Protein AF-0000000084641138 (afdb_homodimer)

Structure (mmCIF, N/CA/C/O backbone):
data_AF-0000000084641138-model_v1
#
loop_
_entity.id
_entity.type
_entity.pdbx_description
1 polymer 'Superoxide dismutase'
#
loop_
_atom_site.group_PDB
_atom_site.id
_atom_site.type_symbol
_atom_site.label_atom_id
_atom_site.label_alt_id
_atom_site.label_comp_id
_atom_site.label_asym_id
_atom_site.label_entity_id
_atom_site.label_seq_id
_atom_site.pdbx_PDB_ins_code
_atom_site.Cartn_x
_atom_site.Cartn_y
_atom_site.Cartn_z
_atom_site.occupancy
_atom_site.B_iso_or_equiv
_atom_site.auth_seq_id
_atom_site.auth_comp_id
_atom_site.auth_asym_id
_atom_site.auth_atom_id
_atom_site.pdbx_PDB_model_num
ATOM 1 N N . MET A 1 1 ? -62.531 -14.57 45.688 1 28.31 1 MET A N 1
ATOM 2 C CA . MET A 1 1 ? -62.406 -13.797 44.469 1 28.31 1 MET A CA 1
ATOM 3 C C . MET A 1 1 ? -61 -13.289 44.281 1 28.31 1 MET A C 1
ATOM 5 O O . MET A 1 1 ? -60.531 -12.414 45.031 1 28.31 1 MET A O 1
ATOM 9 N N . TRP A 1 2 ? -59.969 -14.25 43.969 1 34.16 2 TRP A N 1
ATOM 10 C CA . TRP A 1 2 ? -58.531 -14.156 43.844 1 34.16 2 TRP A CA 1
ATOM 11 C C . TRP A 1 2 ? -58.125 -13.211 42.719 1 34.16 2 TRP A C 1
ATOM 13 O O . TRP A 1 2 ? -58.438 -13.453 41.562 1 34.16 2 TRP A O 1
ATOM 23 N N . THR A 1 3 ? -58.188 -11.898 42.906 1 37.53 3 THR A N 1
ATOM 24 C CA . THR A 1 3 ? -57.844 -10.859 41.938 1 37.53 3 THR A CA 1
ATOM 25 C C . THR A 1 3 ? -56.375 -10.953 41.562 1 37.53 3 THR A C 1
ATOM 27 O O . THR A 1 3 ? -55.5 -10.711 42.375 1 37.53 3 THR A O 1
ATOM 30 N N . GLY A 1 4 ? -55.969 -12.016 40.781 1 39.19 4 GLY A N 1
ATOM 31 C CA . GLY A 1 4 ? -54.625 -12.18 40.25 1 39.19 4 GLY A CA 1
ATOM 32 C C . GLY A 1 4 ? -54.188 -10.992 39.406 1 39.19 4 GLY A C 1
ATOM 33 O O . GLY A 1 4 ? -54.906 -10.508 38.562 1 39.19 4 GLY A O 1
ATOM 34 N N . SER A 1 5 ? -53.5 -10.039 40.094 1 42.25 5 SER A N 1
ATOM 35 C CA . SER A 1 5 ? -52.875 -8.891 39.406 1 42.25 5 SER A CA 1
ATOM 36 C C . SER A 1 5 ? -52.031 -9.336 38.25 1 42.25 5 SER A C 1
ATOM 38 O O . SER A 1 5 ? -51.25 -10.289 38.344 1 42.25 5 SER A O 1
ATOM 40 N N . PRO A 1 6 ? -52.438 -9.008 37 1 41.41 6 PRO A N 1
ATOM 41 C CA . PRO A 1 6 ? -51.688 -9.359 35.781 1 41.41 6 PRO A CA 1
ATOM 42 C C . PRO A 1 6 ? -50.25 -8.828 35.812 1 41.41 6 PRO A C 1
ATOM 44 O O . PRO A 1 6 ? -49.969 -7.773 36.406 1 41.41 6 PRO A O 1
ATOM 47 N N . ALA A 1 7 ? -49.188 -9.711 35.969 1 39.03 7 ALA A N 1
ATOM 48 C CA . ALA A 1 7 ? -47.75 -9.453 35.812 1 39.03 7 ALA A CA 1
ATOM 49 C C . ALA A 1 7 ? -47.469 -8.742 34.5 1 39.03 7 ALA A C 1
ATOM 51 O O . ALA A 1 7 ? -47.906 -9.195 33.438 1 39.03 7 ALA A O 1
ATOM 52 N N . SER A 1 8 ? -47.438 -7.398 34.562 1 33.09 8 SER A N 1
ATOM 53 C CA . SER A 1 8 ? -47 -6.637 33.375 1 33.09 8 SER A CA 1
ATOM 54 C C . SER A 1 8 ? -45.656 -7.129 32.875 1 33.09 8 SER A C 1
ATOM 56 O O . SER A 1 8 ? -44.688 -7.211 33.625 1 33.09 8 SER A O 1
ATOM 58 N N . ALA A 1 9 ? -45.594 -8.109 31.938 1 38.97 9 ALA A N 1
ATOM 59 C CA . ALA A 1 9 ? -44.406 -8.484 31.188 1 38.97 9 ALA A CA 1
ATOM 60 C C . ALA A 1 9 ? -43.688 -7.254 30.625 1 38.97 9 ALA A C 1
ATOM 62 O O . ALA A 1 9 ? -44.219 -6.535 29.797 1 38.97 9 ALA A O 1
ATOM 63 N N . GLY A 1 10 ? -42.969 -6.445 31.5 1 36.03 10 GLY A N 1
ATOM 64 C CA . GLY A 1 10 ? -42.094 -5.414 30.969 1 36.03 10 GLY A CA 1
ATOM 65 C C . GLY A 1 10 ? -41.188 -5.918 29.875 1 36.03 10 GLY A C 1
ATOM 66 O O . GLY A 1 10 ? -40.438 -6.875 30.078 1 36.03 10 GLY A O 1
ATOM 67 N N . THR A 1 11 ? -41.625 -5.879 28.578 1 39.09 11 THR A N 1
ATOM 68 C CA . THR A 1 11 ? -40.75 -6.102 27.438 1 39.09 11 THR A CA 1
ATOM 69 C C . THR A 1 11 ? -39.531 -5.219 27.516 1 39.09 11 THR A C 1
ATOM 71 O O . THR A 1 11 ? -39.625 -3.99 27.5 1 39.09 11 THR A O 1
ATOM 74 N N . ASN A 1 12 ? -38.531 -5.594 28.312 1 40.44 12 ASN A N 1
ATOM 75 C CA . ASN A 1 12 ? -37.219 -4.996 28.156 1 40.44 12 ASN A CA 1
ATOM 76 C C . ASN A 1 12 ? -36.75 -5.047 26.719 1 40.44 12 ASN A C 1
ATOM 78 O O . ASN A 1 12 ? -36.375 -6.113 26.203 1 40.44 12 ASN A O 1
ATOM 82 N N . GLU A 1 13 ? -37.344 -4.238 25.844 1 39.03 13 GLU A N 1
ATOM 83 C CA . GLU A 1 13 ? -36.656 -4.031 24.578 1 39.03 13 GLU A CA 1
ATOM 84 C C . GLU A 1 13 ? -35.188 -3.674 24.797 1 39.03 13 GLU A C 1
ATOM 86 O O . GLU A 1 13 ? -34.875 -2.664 25.422 1 39.03 13 GLU A O 1
ATOM 91 N N . HIS A 1 14 ? -34.344 -4.652 25.016 1 41.88 14 HIS A N 1
ATOM 92 C CA . HIS A 1 14 ? -32.906 -4.426 24.875 1 41.88 14 HIS A CA 1
ATOM 93 C C . HIS A 1 14 ? -32.594 -3.615 23.609 1 41.88 14 HIS A C 1
ATOM 95 O O . HIS A 1 14 ? -32.812 -4.09 22.5 1 41.88 14 HIS A O 1
ATOM 101 N N . ARG A 1 15 ? -32.781 -2.266 23.734 1 37.16 15 ARG A N 1
ATOM 102 C CA . ARG A 1 15 ? -32.125 -1.474 22.703 1 37.16 15 ARG A CA 1
ATOM 103 C C . ARG A 1 15 ? -30.719 -1.999 22.406 1 37.16 15 ARG A C 1
ATOM 105 O O . ARG A 1 15 ? -29.859 -2.037 23.297 1 37.16 15 ARG A O 1
ATOM 112 N N . GLU A 1 16 ? -30.609 -3.025 21.719 1 37.81 16 GLU A N 1
ATOM 113 C CA . GLU A 1 16 ? -29.281 -3.234 21.141 1 37.81 16 GLU A CA 1
ATOM 114 C C . GLU A 1 16 ? -28.656 -1.914 20.703 1 37.81 16 GLU A C 1
ATOM 116 O O . GLU A 1 16 ? -29.219 -1.2 19.859 1 37.81 16 GLU A O 1
ATOM 121 N N . GLY A 1 17 ? -28.188 -1.131 21.656 1 34.34 17 GLY A N 1
ATOM 122 C CA . GLY A 1 17 ? -27.359 0.006 21.297 1 34.34 17 GLY A CA 1
ATOM 123 C C . GLY A 1 17 ? -26.469 -0.261 20.094 1 34.34 17 GLY A C 1
ATOM 124 O O . GLY A 1 17 ? -25.531 -1.053 20.188 1 34.34 17 GLY A O 1
ATOM 125 N N . ALA A 1 18 ? -26.938 -0.306 18.891 1 40.09 18 ALA A N 1
ATOM 126 C CA . ALA A 1 18 ? -26.078 -0.172 17.719 1 40.09 18 ALA A CA 1
ATOM 127 C C . ALA A 1 18 ? -24.938 0.794 17.984 1 40.09 18 ALA A C 1
ATOM 129 O O . ALA A 1 18 ? -25.156 1.972 18.281 1 40.09 18 ALA A O 1
ATOM 130 N N . SER A 1 19 ? -23.828 0.426 18.578 1 46.59 19 SER A N 1
ATOM 131 C CA . SER A 1 19 ? -22.625 1.251 18.734 1 46.59 19 SER A CA 1
ATOM 132 C C . SER A 1 19 ? -22.484 2.242 17.578 1 46.59 19 SER A C 1
ATOM 134 O O . SER A 1 19 ? -22.391 1.843 16.422 1 46.59 19 SER A O 1
ATOM 136 N N . GLU A 1 20 ? -23.062 3.367 17.531 1 53.09 20 GLU A N 1
ATOM 137 C CA . GLU A 1 20 ? -22.953 4.477 16.578 1 53.09 20 GLU A CA 1
ATOM 138 C C . GLU A 1 20 ? -21.516 4.699 16.156 1 53.09 20 GLU A C 1
ATOM 140 O O . GLU A 1 20 ? -20.625 4.848 17 1 53.09 20 GLU A O 1
ATOM 145 N N . SER A 1 21 ? -21.094 4.055 15.031 1 66.06 21 SER A N 1
ATOM 146 C CA . SER A 1 21 ? -19.781 4.371 14.477 1 66.06 21 SER A CA 1
ATOM 147 C C . SER A 1 21 ? -19.609 5.875 14.273 1 66.06 21 SER A C 1
ATOM 149 O O . SER A 1 21 ? -20.5 6.543 13.758 1 66.06 21 SER A O 1
ATOM 151 N N . GLU A 1 22 ? -18.734 6.465 15.156 1 84 22 GLU A N 1
ATOM 152 C CA . GLU A 1 22 ? -18.344 7.852 14.922 1 84 22 GLU A CA 1
ATOM 153 C C . GLU A 1 22 ? -17.438 7.973 13.695 1 84 22 GLU A C 1
ATOM 155 O O . GLU A 1 22 ? -16.625 7.086 13.438 1 84 22 GLU A O 1
ATOM 160 N N . GLY A 1 23 ? -17.812 8.906 12.812 1 94.69 23 GLY A N 1
ATOM 161 C CA . GLY A 1 23 ? -17.031 9.008 11.586 1 94.69 23 GLY A CA 1
ATOM 162 C C . GLY A 1 23 ? -16.625 10.43 11.25 1 94.69 23 GLY A C 1
ATOM 163 O O . GLY A 1 23 ? -17.141 11.383 11.828 1 94.69 23 GLY A O 1
ATOM 164 N N . LEU A 1 24 ? -15.461 10.555 10.594 1 97.75 24 LEU A N 1
ATOM 165 C CA . LEU A 1 24 ? -14.953 11.781 9.992 1 97.75 24 LEU A CA 1
ATOM 166 C C . LEU A 1 24 ? -14.898 11.664 8.469 1 97.75 24 LEU A C 1
ATOM 168 O O . LEU A 1 24 ? -14.844 10.555 7.934 1 97.75 24 LEU A O 1
ATOM 172 N N . ALA A 1 25 ? -15 12.781 7.812 1 97.88 25 ALA A N 1
ATOM 173 C CA . ALA A 1 25 ? -14.867 12.805 6.355 1 97.88 25 ALA A CA 1
ATOM 174 C C . ALA A 1 25 ? -14.195 14.094 5.887 1 97.88 25 ALA A C 1
ATOM 176 O O . ALA A 1 25 ? -14.25 15.117 6.57 1 97.88 25 ALA A O 1
ATOM 177 N N . THR A 1 26 ? -13.523 13.992 4.754 1 98.25 26 THR A N 1
ATOM 178 C CA . THR A 1 26 ? -12.938 15.18 4.141 1 98.25 26 THR A CA 1
ATOM 179 C C . THR A 1 26 ? -12.812 15 2.629 1 98.25 26 THR A C 1
ATOM 181 O O . THR A 1 26 ? -12.898 13.875 2.123 1 98.25 26 THR A O 1
ATOM 184 N N . GLN A 1 27 ? -12.734 16.109 1.916 1 98 27 GLN A N 1
ATOM 185 C CA . GLN A 1 27 ? -12.422 16.156 0.492 1 98 27 GLN A CA 1
ATOM 186 C C . GLN A 1 27 ? -10.953 16.5 0.268 1 98 27 GLN A C 1
ATOM 188 O O . GLN A 1 27 ? -10.422 17.422 0.893 1 98 27 GLN A O 1
ATOM 193 N N . LEU A 1 28 ? -10.305 15.742 -0.564 1 98.69 28 LEU A N 1
ATOM 194 C CA . LEU A 1 28 ? -8.93 16.047 -0.96 1 98.69 28 LEU A CA 1
ATOM 195 C C . LEU A 1 28 ? -8.906 16.844 -2.266 1 98.69 28 LEU A C 1
ATOM 197 O O . LEU A 1 28 ? -9.531 16.438 -3.25 1 98.69 28 LEU A O 1
ATOM 201 N N . ARG A 1 29 ? -8.156 17.891 -2.195 1 98.31 29 ARG A N 1
ATOM 202 C CA . ARG A 1 29 ? -8.094 18.75 -3.363 1 98.31 29 ARG A CA 1
ATOM 203 C C . ARG A 1 29 ? -6.652 18.953 -3.828 1 98.31 29 ARG A C 1
ATOM 205 O O . ARG A 1 29 ? -5.723 18.938 -3.016 1 98.31 29 ARG A O 1
ATOM 212 N N . ALA A 1 30 ? -6.523 19.156 -5.152 1 98.25 30 ALA A N 1
ATOM 213 C CA . ALA A 1 30 ? -5.238 19.531 -5.742 1 98.25 30 ALA A CA 1
ATOM 214 C C . ALA A 1 30 ? -4.867 20.969 -5.383 1 98.25 30 ALA A C 1
ATOM 216 O O . ALA A 1 30 ? -5.688 21.719 -4.836 1 98.25 30 ALA A O 1
ATOM 217 N N . PRO A 1 31 ? -3.648 21.344 -5.672 1 97.69 31 PRO A N 1
ATOM 218 C CA . PRO A 1 31 ? -3.229 22.703 -5.344 1 97.69 31 PRO A CA 1
ATOM 219 C C . PRO A 1 31 ? -4.078 23.766 -6.039 1 97.69 31 PRO A C 1
ATOM 221 O O . PRO A 1 31 ? -4.238 24.875 -5.516 1 97.69 31 PRO A O 1
ATOM 224 N N . ASP A 1 32 ? -4.648 23.453 -7.137 1 96.69 32 ASP A N 1
ATOM 225 C CA . ASP A 1 32 ? -5.453 24.422 -7.879 1 96.69 32 ASP A CA 1
ATOM 226 C C . ASP A 1 32 ? -6.902 24.406 -7.395 1 96.69 32 ASP A C 1
ATOM 228 O O . ASP A 1 32 ? -7.746 25.125 -7.934 1 96.69 32 ASP A O 1
ATOM 232 N N . GLY A 1 33 ? -7.242 23.531 -6.488 1 96.56 33 GLY A N 1
ATOM 233 C CA . GLY A 1 33 ? -8.562 23.531 -5.879 1 96.56 33 GLY A CA 1
ATOM 234 C C . GLY A 1 33 ? -9.469 22.438 -6.41 1 96.56 33 GLY A C 1
ATOM 235 O O . GLY A 1 33 ? -10.547 22.203 -5.863 1 96.56 33 GLY A O 1
ATOM 236 N N . ALA A 1 34 ? -9.016 21.734 -7.422 1 96.69 34 ALA A N 1
ATOM 237 C CA . ALA A 1 34 ? -9.836 20.672 -7.988 1 96.69 34 ALA A CA 1
ATOM 238 C C . ALA A 1 34 ? -9.984 19.516 -7.008 1 96.69 34 ALA A C 1
ATOM 240 O O . ALA A 1 34 ? -9.016 19.109 -6.359 1 96.69 34 ALA A O 1
ATOM 241 N N . GLU A 1 35 ? -11.188 19.016 -6.906 1 97.31 35 GLU A N 1
ATOM 242 C CA . GLU A 1 35 ? -11.398 17.859 -6.055 1 97.31 35 GLU A CA 1
ATOM 243 C C . GLU A 1 35 ? -10.797 16.594 -6.68 1 97.31 35 GLU A C 1
ATOM 245 O O . GLU A 1 35 ? -11.07 16.281 -7.84 1 97.31 35 GLU A O 1
ATOM 250 N N . VAL A 1 36 ? -10.07 15.875 -5.934 1 98.56 36 VAL A N 1
ATOM 251 C CA . VAL A 1 36 ? -9.344 14.711 -6.43 1 98.56 36 VAL A CA 1
ATOM 252 C C . VAL A 1 36 ? -9.945 13.438 -5.836 1 98.56 36 VAL A C 1
ATOM 254 O O . VAL A 1 36 ? -10.086 12.43 -6.531 1 98.56 36 VAL A O 1
ATOM 257 N N . ALA A 1 37 ? -10.305 13.484 -4.527 1 98.75 37 ALA A N 1
ATOM 258 C CA . ALA A 1 37 ? -10.781 12.305 -3.814 1 98.75 37 ALA A CA 1
ATOM 259 C C . ALA A 1 37 ? -11.555 12.703 -2.561 1 98.75 37 ALA A C 1
ATOM 261 O O . ALA A 1 37 ? -11.578 13.875 -2.18 1 98.75 37 ALA A O 1
ATOM 262 N N . THR A 1 38 ? -12.25 11.742 -1.992 1 98.5 38 THR A N 1
ATOM 263 C CA . THR A 1 38 ? -12.812 11.844 -0.649 1 98.5 38 THR A CA 1
ATOM 264 C C . THR A 1 38 ? -12.195 10.789 0.27 1 98.5 38 THR A C 1
ATOM 266 O O . THR A 1 38 ? -11.766 9.727 -0.192 1 98.5 38 THR A O 1
ATOM 269 N N . ALA A 1 39 ? -12.141 11.117 1.494 1 98.81 39 ALA A N 1
ATOM 270 C CA . ALA A 1 39 ? -11.711 10.172 2.523 1 98.81 39 ALA A CA 1
ATOM 271 C C . ALA A 1 39 ? -12.703 10.141 3.684 1 98.81 39 ALA A C 1
ATOM 273 O O . ALA A 1 39 ? -13.211 11.18 4.109 1 98.81 39 ALA A O 1
ATOM 274 N N . LYS A 1 40 ? -13 8.938 4.105 1 98.5 40 LYS A N 1
ATOM 275 C CA . LYS A 1 40 ? -13.812 8.703 5.293 1 98.5 40 LYS A CA 1
ATOM 276 C C . LYS A 1 40 ? -13.047 7.895 6.332 1 98.5 40 LYS A C 1
ATOM 278 O O . LYS A 1 40 ? -12.312 6.961 5.984 1 98.5 40 LYS A O 1
ATOM 283 N N . PHE A 1 41 ? -13.281 8.227 7.574 1 98.62 41 PHE A N 1
ATOM 284 C CA . PHE A 1 41 ? -12.727 7.52 8.727 1 98.62 41 PHE A CA 1
ATOM 285 C C . PHE A 1 41 ? -13.836 7.031 9.648 1 98.62 41 PHE A C 1
ATOM 287 O O . PHE A 1 41 ? -14.562 7.836 10.234 1 98.62 41 PHE A O 1
ATOM 294 N N . ASP A 1 42 ? -13.977 5.758 9.719 1 98.06 42 ASP A N 1
ATOM 295 C CA . ASP A 1 42 ? -14.922 5.164 10.664 1 98.06 42 ASP A CA 1
ATOM 296 C C . ASP A 1 42 ? -14.195 4.508 11.836 1 98.06 42 ASP A C 1
ATOM 298 O O . ASP A 1 42 ? -13.281 3.711 11.633 1 98.06 42 ASP A O 1
ATOM 302 N N . PHE A 1 43 ? -14.609 4.906 13 1 97.94 43 PHE A N 1
ATOM 303 C CA . PHE A 1 43 ? -13.969 4.363 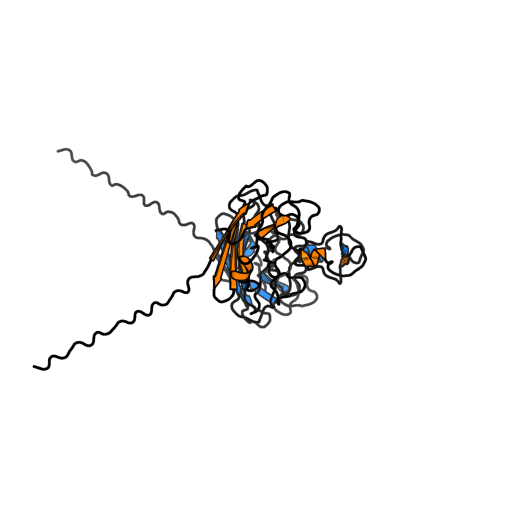14.195 1 97.94 43 PHE A CA 1
ATOM 304 C C . PHE A 1 43 ? -14.906 3.408 14.922 1 97.94 43 PHE A C 1
ATOM 306 O O . PHE A 1 43 ? -16 3.799 15.328 1 97.94 43 PHE A O 1
ATOM 313 N N . ALA A 1 44 ? -14.477 2.213 14.961 1 97.38 44 ALA A N 1
ATOM 314 C CA . ALA A 1 44 ? -15.219 1.178 15.672 1 97.38 44 ALA A CA 1
ATOM 315 C C . ALA A 1 44 ? -14.297 0.053 16.125 1 97.38 44 ALA A C 1
ATOM 317 O O . ALA A 1 44 ? -13.297 -0.245 15.469 1 97.38 44 ALA A O 1
ATOM 318 N N . ASP A 1 45 ? -14.539 -0.533 17.281 1 95.44 45 ASP A N 1
ATOM 319 C CA . ASP A 1 45 ? -13.859 -1.727 17.781 1 95.44 45 ASP A CA 1
ATOM 320 C C . ASP A 1 45 ? -12.375 -1.465 17.984 1 95.44 45 ASP A C 1
ATOM 322 O O . ASP A 1 45 ? -11.547 -2.354 17.781 1 95.44 45 ASP A O 1
ATOM 326 N N . GLY A 1 46 ? -12.055 -0.218 18.203 1 96.25 46 GLY A N 1
ATOM 327 C CA . GLY A 1 46 ? -10.695 0.115 18.578 1 96.25 46 GLY A CA 1
ATOM 328 C C . GLY A 1 46 ? -9.789 0.406 17.406 1 96.25 46 GLY A C 1
ATOM 329 O O . GLY A 1 46 ? -8.57 0.521 17.562 1 96.25 46 GLY A O 1
ATOM 330 N N . PHE A 1 47 ? -10.336 0.464 16.25 1 97.44 47 PHE A N 1
ATOM 331 C CA . PHE A 1 47 ? -9.516 0.811 15.102 1 97.44 47 PHE A CA 1
ATOM 332 C C . PHE A 1 47 ? -10.289 1.689 14.125 1 97.44 47 PHE A C 1
ATOM 334 O O . PHE A 1 47 ? -11.5 1.872 14.273 1 97.44 47 PHE A O 1
ATOM 341 N N . ALA A 1 48 ? -9.594 2.289 13.211 1 98.44 48 ALA A N 1
ATOM 342 C CA . ALA A 1 48 ? -10.148 3.096 12.133 1 98.44 48 ALA A CA 1
ATOM 343 C C . ALA A 1 48 ? -10.258 2.283 10.844 1 98.44 48 ALA A C 1
ATOM 345 O O . ALA A 1 48 ? -9.352 1.515 10.508 1 98.44 48 ALA A O 1
ATOM 346 N N . THR A 1 49 ? -11.336 2.396 10.188 1 98.81 49 THR A N 1
ATOM 347 C CA . THR A 1 49 ? -11.461 2.049 8.773 1 98.81 49 THR A CA 1
ATOM 348 C C . THR A 1 49 ? -11.383 3.299 7.898 1 98.81 49 THR A C 1
ATOM 350 O O . THR A 1 49 ? -12.203 4.203 8.023 1 98.81 49 THR A O 1
ATOM 353 N N . VAL A 1 50 ? -10.359 3.369 7.039 1 98.94 50 VAL A N 1
ATOM 354 C CA . VAL A 1 50 ? -10.141 4.508 6.156 1 98.94 50 VAL A CA 1
ATOM 355 C C . VAL A 1 50 ? -10.555 4.145 4.73 1 98.94 50 VAL A C 1
ATOM 357 O O . VAL A 1 50 ? -10.078 3.152 4.176 1 98.94 50 VAL A O 1
ATOM 360 N N . THR A 1 51 ? -11.469 4.891 4.176 1 98.88 51 THR A N 1
ATOM 361 C CA . THR A 1 51 ? -11.922 4.727 2.797 1 98.88 51 THR A CA 1
ATOM 362 C C . THR A 1 51 ? -11.539 5.941 1.954 1 98.88 51 THR A C 1
ATOM 364 O O . THR A 1 51 ? -11.898 7.07 2.285 1 98.88 51 THR A O 1
ATOM 367 N N . ILE A 1 52 ? -10.805 5.723 0.888 1 98.94 52 ILE A N 1
ATOM 368 C CA . ILE A 1 52 ? -10.445 6.766 -0.069 1 98.94 52 ILE A CA 1
ATOM 369 C C . ILE A 1 52 ? -11 6.414 -1.447 1 98.94 52 ILE A C 1
ATOM 371 O O . ILE A 1 52 ? -10.797 5.301 -1.939 1 98.94 52 ILE A O 1
ATOM 375 N N . VAL A 1 53 ? -11.742 7.328 -2.041 1 98.81 53 VAL A N 1
ATOM 376 C CA . VAL A 1 53 ? -12.273 7.148 -3.389 1 98.81 53 VAL A CA 1
ATOM 377 C C . VAL A 1 53 ? -11.977 8.391 -4.23 1 98.81 53 VAL A C 1
ATOM 379 O O . VAL A 1 53 ? -12.344 9.508 -3.852 1 98.81 53 VAL A O 1
ATOM 382 N N . THR A 1 54 ? -11.352 8.188 -5.336 1 98.62 54 THR A N 1
ATOM 383 C CA . THR A 1 54 ? -11.164 9.32 -6.242 1 98.62 54 THR A CA 1
ATOM 384 C C . THR A 1 54 ? -12.5 9.789 -6.801 1 98.62 54 THR A C 1
ATOM 386 O O . THR A 1 54 ? -13.422 8.984 -6.988 1 98.62 54 THR A O 1
ATOM 389 N N . THR A 1 55 ? -12.625 11.086 -7.055 1 95.62 55 THR A N 1
ATOM 390 C CA . THR A 1 55 ? -13.867 11.664 -7.543 1 95.62 55 THR A CA 1
ATOM 391 C C . THR A 1 55 ? -13.758 12.023 -9.023 1 95.62 55 THR A C 1
ATOM 393 O O . THR A 1 55 ? -14.75 12.383 -9.656 1 95.62 55 THR A O 1
ATOM 396 N N . GLY A 1 56 ? -12.664 12.031 -9.578 1 84.81 56 GLY A N 1
ATOM 397 C CA . GLY A 1 56 ? -12.422 12.32 -10.977 1 84.81 56 GLY A CA 1
ATOM 398 C C . GLY A 1 56 ? -11.203 11.617 -11.531 1 84.81 56 GLY A C 1
ATOM 399 O O . GLY A 1 56 ? -10.469 10.953 -10.797 1 84.81 56 GLY A O 1
ATOM 400 N N . THR A 1 57 ? -11.086 11.734 -12.836 1 85.88 57 THR A N 1
ATOM 401 C CA . THR A 1 57 ? -9.961 11.102 -13.508 1 85.88 57 THR A CA 1
ATOM 402 C C . THR A 1 57 ? -8.938 12.141 -13.969 1 85.88 57 THR A C 1
ATOM 404 O O . THR A 1 57 ? -9.242 13.336 -14.008 1 85.88 57 THR A O 1
ATOM 407 N N . GLY A 1 58 ? -7.75 11.695 -14.062 1 88.06 58 GLY A N 1
ATOM 408 C CA . GLY A 1 58 ? -6.75 12.516 -14.734 1 88.06 58 GLY A CA 1
ATOM 409 C C . GLY A 1 58 ? -5.91 13.336 -13.773 1 88.06 58 GLY A C 1
ATOM 410 O O . GLY A 1 58 ? -4.988 14.039 -14.195 1 88.06 58 GLY A O 1
ATOM 411 N N . TYR A 1 59 ? -6.172 13.266 -12.508 1 92.5 59 TYR A N 1
ATOM 412 C CA . TYR A 1 59 ? -5.398 14.062 -11.562 1 92.5 59 TYR A CA 1
ATOM 413 C C . TYR A 1 59 ? -4.23 13.258 -11.008 1 92.5 59 TYR A C 1
ATOM 415 O O . TYR A 1 59 ? -3.199 13.82 -10.633 1 92.5 59 TYR A O 1
ATOM 423 N N . LEU A 1 60 ? -4.473 12.039 -10.883 1 97.38 60 LEU A N 1
ATOM 424 C CA . LEU A 1 60 ? -3.42 11.156 -10.398 1 97.38 60 LEU A CA 1
ATOM 425 C C . LEU A 1 60 ? -2.885 10.273 -11.523 1 97.38 60 LEU A C 1
ATOM 427 O O . LEU A 1 60 ? -3.658 9.719 -12.305 1 97.38 60 LEU A O 1
ATOM 431 N N . ALA A 1 61 ? -1.567 10.18 -11.656 1 96.06 61 ALA A N 1
ATOM 432 C CA . ALA A 1 61 ? -0.965 9.25 -12.609 1 96.06 61 ALA A CA 1
ATOM 433 C C . ALA A 1 61 ? -1.248 7.805 -12.219 1 96.06 61 ALA A C 1
ATOM 435 O O . ALA A 1 61 ? -1.341 7.484 -11.031 1 96.06 61 ALA A O 1
ATOM 436 N N . PRO A 1 62 ? -1.355 6.902 -13.234 1 96.38 62 PRO A N 1
ATOM 437 C CA . PRO A 1 62 ? -1.494 5.484 -12.883 1 96.38 62 PRO A CA 1
ATOM 438 C C . PRO A 1 62 ? -0.337 4.973 -12.031 1 96.38 62 PRO A C 1
ATOM 440 O O . PRO A 1 62 ? 0.8 5.426 -12.188 1 96.38 62 PRO A O 1
ATOM 443 N N . GLY A 1 63 ? -0.65 4.008 -11.148 1 96.94 63 GLY A N 1
ATOM 444 C CA . GLY A 1 63 ? 0.377 3.453 -10.281 1 96.94 63 GLY A CA 1
ATOM 445 C C . GLY A 1 63 ? 0.065 3.621 -8.805 1 96.94 63 GLY A C 1
ATOM 446 O O . GLY A 1 63 ? -1.096 3.789 -8.422 1 96.94 63 GLY A O 1
ATOM 447 N N . PHE A 1 64 ? 1.049 3.463 -7.984 1 98.44 64 PHE A N 1
ATOM 448 C CA . PHE A 1 64 ? 0.892 3.518 -6.535 1 98.44 64 PHE A CA 1
ATOM 449 C C . PHE A 1 64 ? 1.242 4.902 -6.008 1 98.44 64 PHE A C 1
ATOM 451 O O . PHE A 1 64 ? 2.215 5.516 -6.453 1 98.44 64 PHE A O 1
ATOM 458 N N . HIS A 1 65 ? 0.435 5.426 -5.074 1 98.81 65 HIS A N 1
ATOM 459 C CA . HIS A 1 65 ? 0.632 6.727 -4.445 1 98.81 65 HIS A CA 1
ATOM 460 C C . HIS A 1 65 ? 0.635 6.609 -2.924 1 98.81 65 HIS A C 1
ATOM 462 O O . HIS A 1 65 ? -0.336 6.133 -2.334 1 98.81 65 HIS A O 1
ATOM 468 N N . GLY A 1 66 ? 1.727 7.059 -2.305 1 98.88 66 GLY A N 1
ATOM 469 C CA . GLY A 1 66 ? 1.726 7.113 -0.852 1 98.88 66 GLY A CA 1
ATOM 470 C C . GLY A 1 66 ? 0.611 7.977 -0.289 1 98.88 66 GLY A C 1
ATOM 471 O O . GLY A 1 66 ? 0.283 9.023 -0.853 1 98.88 66 GLY A O 1
ATOM 472 N N . VAL A 1 67 ? 0.043 7.535 0.798 1 98.94 67 VAL A N 1
ATOM 473 C CA . VAL A 1 67 ? -0.973 8.281 1.531 1 98.94 67 VAL A CA 1
ATOM 474 C C . VAL A 1 67 ? -0.581 8.375 3.004 1 98.94 67 VAL A C 1
ATOM 476 O O . VAL A 1 67 ? -0.279 7.367 3.641 1 98.94 67 VAL A O 1
ATOM 479 N N . HIS A 1 68 ? -0.609 9.562 3.484 1 98.94 68 HIS A N 1
ATOM 480 C CA . HIS A 1 68 ? -0.223 9.75 4.879 1 98.94 68 HIS A CA 1
ATOM 481 C C . HIS A 1 68 ? -1.115 10.781 5.566 1 98.94 68 HIS A C 1
ATOM 483 O O . HIS A 1 68 ? -1.623 11.695 4.918 1 98.94 68 HIS A O 1
ATOM 489 N N . ILE A 1 69 ? -1.267 10.594 6.867 1 98.88 69 ILE A N 1
ATOM 490 C CA . ILE A 1 69 ? -1.8 11.641 7.734 1 98.88 69 ILE A CA 1
ATOM 491 C C . ILE A 1 69 ? -0.661 12.523 8.234 1 98.88 69 ILE A C 1
ATOM 493 O O . ILE A 1 69 ? 0.325 12.031 8.781 1 98.88 69 ILE A O 1
ATOM 497 N N . HIS A 1 70 ? -0.811 13.742 7.984 1 98.81 70 HIS A N 1
ATOM 498 C CA . HIS A 1 70 ? 0.167 14.742 8.414 1 98.81 70 HIS A CA 1
ATOM 499 C C . HIS A 1 70 ? -0.303 15.469 9.664 1 98.81 70 HIS A C 1
ATOM 501 O O . HIS A 1 70 ? -1.507 15.609 9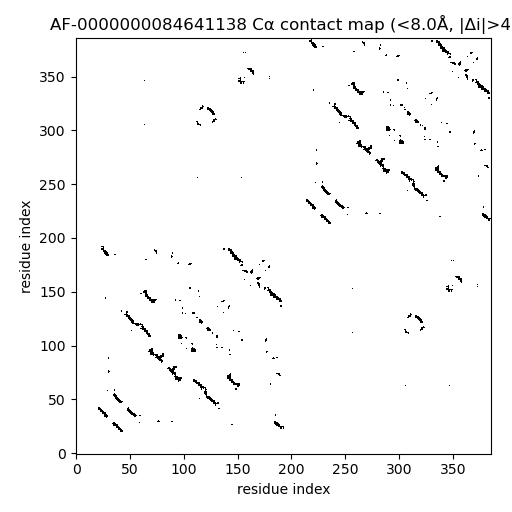.891 1 98.81 70 HIS A O 1
ATOM 507 N N . LYS A 1 71 ? 0.605 16.031 10.406 1 98 71 LYS A N 1
ATOM 508 C CA . LYS A 1 71 ? 0.345 16.344 11.812 1 98 71 LYS A CA 1
ATOM 509 C C . LYS A 1 71 ? -0.321 17.719 11.945 1 98 71 LYS A C 1
ATOM 511 O O . LYS A 1 71 ? -0.739 18.094 13.039 1 98 71 LYS A O 1
ATOM 516 N N . VAL A 1 72 ? -0.367 18.516 10.891 1 98.44 72 VAL A N 1
ATOM 517 C CA . VAL A 1 72 ? -1.018 19.812 10.938 1 98.44 72 VAL A CA 1
ATOM 518 C C . VAL A 1 72 ? -2.197 19.844 9.969 1 98.44 72 VAL A C 1
ATOM 520 O O . VAL A 1 72 ? -2.059 19.469 8.805 1 98.44 72 VAL A O 1
ATOM 523 N N . GLY A 1 73 ? -3.346 20.297 10.445 1 98.44 73 GLY A N 1
ATOM 524 C CA . GLY A 1 73 ? -4.559 20.359 9.641 1 98.44 73 GLY A CA 1
ATOM 525 C C . GLY A 1 73 ? -4.602 21.562 8.719 1 98.44 73 GLY A C 1
ATOM 526 O O . GLY A 1 73 ? -5.488 22.406 8.844 1 98.44 73 GLY A O 1
ATOM 527 N N . LYS A 1 74 ? -3.648 21.625 7.816 1 98.38 74 LYS A N 1
ATOM 528 C CA . LYS A 1 74 ? -3.6 22.688 6.812 1 98.38 74 LYS A CA 1
ATOM 529 C C . LYS A 1 74 ? -3.35 22.125 5.422 1 98.38 74 LYS A C 1
ATOM 531 O O . LYS A 1 74 ? -2.555 21.188 5.258 1 98.38 74 LYS A O 1
ATOM 536 N N . CYS A 1 75 ? -4.023 22.672 4.488 1 98.5 75 CYS A N 1
ATOM 537 C CA . CYS A 1 75 ? -3.842 22.328 3.08 1 98.5 75 CYS A CA 1
ATOM 538 C C . CYS A 1 75 ? -3.662 23.594 2.234 1 98.5 75 CYS A C 1
ATOM 540 O O . CYS A 1 75 ? -4.578 24 1.519 1 98.5 75 CYS A O 1
ATOM 542 N N . GLU A 1 76 ? -2.469 24.125 2.334 1 98.5 76 GLU A N 1
ATOM 543 C CA . GLU A 1 76 ? -2.18 25.359 1.617 1 98.5 76 GLU A CA 1
ATOM 544 C C . GLU A 1 76 ? -1.219 25.109 0.457 1 98.5 76 GLU A C 1
ATOM 546 O O . GLU A 1 76 ? -0.133 24.562 0.649 1 98.5 76 GLU A O 1
ATOM 551 N N . ALA A 1 77 ? -1.645 25.547 -0.712 1 98.25 77 ALA A N 1
ATOM 552 C CA . ALA A 1 77 ? -0.736 25.469 -1.854 1 98.25 77 ALA A CA 1
ATOM 553 C C . ALA A 1 77 ? 0.438 26.438 -1.684 1 98.25 77 ALA A C 1
ATOM 555 O O . ALA A 1 77 ? 0.308 27.469 -1.037 1 98.25 77 ALA A O 1
ATOM 556 N N . ASN A 1 78 ? 1.597 26.062 -2.252 1 97.88 78 ASN A N 1
ATOM 557 C CA . ASN A 1 78 ? 2.773 26.922 -2.25 1 97.88 78 ASN A CA 1
ATOM 558 C C . ASN A 1 78 ? 3.031 27.516 -0.868 1 97.88 78 ASN A C 1
ATOM 560 O O . ASN A 1 78 ? 3.133 28.734 -0.72 1 97.88 78 ASN A O 1
ATOM 564 N N . SER A 1 79 ? 3.217 26.625 0.035 1 98.44 79 SER A N 1
ATOM 565 C CA . SER A 1 79 ? 3.357 27.031 1.432 1 98.44 79 SER A CA 1
ATOM 566 C C . SER A 1 79 ? 4.645 26.469 2.037 1 98.44 79 SER A C 1
ATOM 568 O O . SER A 1 79 ? 5.172 25.469 1.567 1 98.44 79 SER A O 1
ATOM 570 N N . ALA A 1 80 ? 5.027 27.156 3.119 1 98 80 ALA A N 1
ATOM 571 C CA . ALA A 1 80 ? 6.168 26.656 3.883 1 98 80 ALA A CA 1
ATOM 572 C C . ALA A 1 80 ? 5.723 25.703 4.984 1 98 80 ALA A C 1
ATOM 574 O O . ALA A 1 80 ? 4.562 25.734 5.41 1 98 80 ALA A O 1
ATOM 575 N N . GLY A 1 81 ? 6.711 24.891 5.453 1 96.94 81 GLY A N 1
ATOM 576 C CA . GLY A 1 81 ? 6.441 24.047 6.609 1 96.94 81 GLY A CA 1
ATOM 577 C C . GLY A 1 81 ? 6.324 24.828 7.902 1 96.94 81 GLY A C 1
ATOM 578 O O . GLY A 1 81 ? 6.574 26.031 7.93 1 96.94 81 GLY A O 1
ATOM 579 N N . PRO A 1 82 ? 6 24.141 8.914 1 94.88 82 PRO A N 1
ATOM 580 C CA . PRO A 1 82 ? 5.785 24.797 10.203 1 94.88 82 PRO A CA 1
ATOM 581 C C . PRO A 1 82 ? 7.027 25.531 10.711 1 94.88 82 PRO A C 1
ATOM 583 O O . PRO A 1 82 ? 6.918 26.5 11.461 1 94.88 82 PRO A O 1
ATOM 586 N N . THR A 1 83 ? 8.18 25.125 10.281 1 94.75 83 THR A N 1
ATOM 587 C CA . THR A 1 83 ? 9.414 25.75 10.742 1 94.75 83 THR A CA 1
ATOM 588 C C . THR A 1 83 ? 9.984 26.672 9.664 1 94.75 83 THR A C 1
ATOM 590 O O . THR A 1 83 ? 11.117 27.141 9.781 1 94.75 83 THR A O 1
ATOM 593 N N . GLY A 1 84 ? 9.203 26.953 8.625 1 94.81 84 GLY A N 1
ATOM 594 C CA . GLY A 1 84 ? 9.641 27.797 7.531 1 94.81 84 GLY A CA 1
ATOM 595 C C . GLY A 1 84 ? 10.461 27.062 6.488 1 94.81 84 GLY A C 1
ATOM 596 O O . GLY A 1 84 ? 10.414 25.828 6.41 1 94.81 84 GLY A O 1
ATOM 597 N N . GLY A 1 85 ? 11.125 27.797 5.512 1 93.69 85 GLY A N 1
ATOM 598 C CA . GLY A 1 85 ? 11.953 27.188 4.484 1 93.69 85 GLY A CA 1
ATOM 599 C C . GLY A 1 85 ? 11.328 27.219 3.105 1 93.69 85 GLY A C 1
ATOM 600 O O . GLY A 1 85 ? 10.422 28.031 2.855 1 93.69 85 GLY A O 1
ATOM 601 N N . PRO A 1 86 ? 11.914 26.422 2.273 1 93.56 86 PRO A N 1
ATOM 602 C CA . PRO A 1 86 ? 11.367 26.422 0.914 1 93.56 86 PRO A CA 1
ATOM 603 C C . PRO A 1 86 ? 9.875 26.094 0.876 1 93.56 86 PRO A C 1
ATOM 605 O O . PRO A 1 86 ? 9.359 25.438 1.781 1 93.56 86 PRO A O 1
ATOM 608 N N . VAL A 1 87 ? 9.242 26.625 -0.157 1 97.69 87 VAL A N 1
ATOM 609 C CA . VAL A 1 87 ? 7.801 26.453 -0.262 1 97.69 87 VAL A CA 1
ATOM 610 C C . VAL A 1 87 ? 7.48 25.359 -1.271 1 97.69 87 VAL A C 1
ATOM 612 O O . VAL A 1 87 ? 8.297 25.047 -2.141 1 97.69 87 VAL A O 1
ATOM 615 N N . GLY A 1 88 ? 6.43 24.688 -1.082 1 98.25 88 GLY A N 1
ATOM 616 C CA . GLY A 1 88 ? 5.82 23.688 -1.941 1 98.25 88 GLY A CA 1
ATOM 617 C C . GLY A 1 88 ? 4.375 23.391 -1.584 1 98.25 88 GLY A C 1
ATOM 618 O O . GLY A 1 88 ? 3.869 23.875 -0.571 1 98.25 88 GLY A O 1
ATOM 619 N N . ASP A 1 89 ? 3.766 22.703 -2.42 1 98.75 89 ASP A N 1
ATOM 620 C CA . ASP A 1 89 ? 2.352 22.438 -2.176 1 98.75 89 ASP A CA 1
ATOM 621 C C . ASP A 1 89 ? 2.16 21.641 -0.888 1 98.75 89 ASP A C 1
ATOM 623 O O . ASP A 1 89 ? 2.76 20.578 -0.715 1 98.75 89 ASP A O 1
ATOM 627 N N . PHE A 1 90 ? 1.379 22.20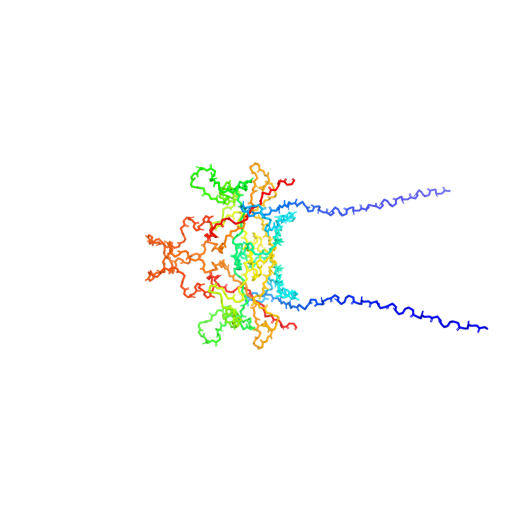3 0.034 1 98.81 90 PHE A N 1
ATOM 628 C CA . PHE A 1 90 ? 0.816 21.562 1.214 1 98.81 90 PHE A CA 1
ATOM 629 C C . PHE A 1 90 ? 1.896 21.312 2.262 1 98.81 90 PHE A C 1
ATOM 631 O O . PHE A 1 90 ? 1.737 20.453 3.133 1 98.81 90 PHE A O 1
ATOM 638 N N . LEU A 1 91 ? 3.012 22.047 2.186 1 98.75 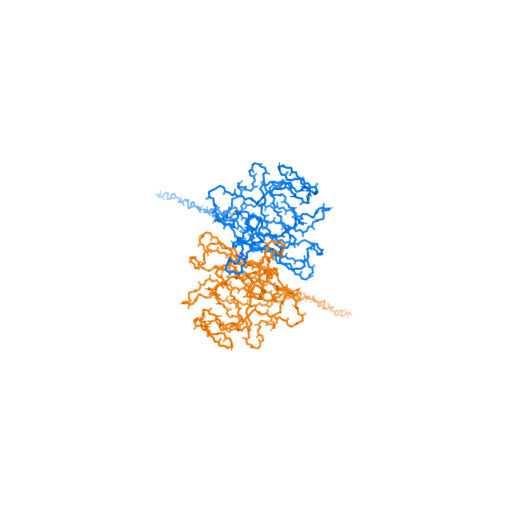91 LEU A N 1
ATOM 639 C CA . LEU A 1 91 ? 4.062 21.859 3.184 1 98.75 91 LEU A CA 1
ATOM 640 C C . LEU A 1 91 ? 3.611 22.375 4.547 1 98.75 91 LEU A C 1
ATOM 642 O O . LEU A 1 91 ? 4.164 21.969 5.578 1 98.75 91 LEU A O 1
ATOM 646 N N . SER A 1 92 ? 2.545 23.172 4.539 1 98.69 92 SER A N 1
ATOM 647 C CA . SER A 1 92 ? 1.985 23.703 5.777 1 98.69 92 SER A CA 1
ATOM 648 C C . SER A 1 92 ? 1.423 22.594 6.652 1 98.69 92 SER A C 1
ATOM 650 O O . SER A 1 92 ? 1.267 22.766 7.863 1 98.69 92 SER A O 1
ATOM 652 N N . ALA A 1 93 ? 1.193 21.438 6.059 1 98.69 93 ALA A N 1
ATOM 653 C CA . ALA A 1 93 ? 0.639 20.312 6.797 1 98.69 93 ALA A CA 1
ATOM 654 C C . ALA A 1 93 ? 1.697 19.656 7.684 1 98.69 93 ALA A C 1
ATOM 656 O O . ALA A 1 93 ? 1.384 18.797 8.508 1 98.69 93 ALA A O 1
ATOM 657 N N . GLY A 1 94 ? 2.992 20.016 7.527 1 98.44 94 GLY A N 1
ATOM 658 C CA . GLY A 1 94 ? 4.062 19.453 8.344 1 98.44 94 GLY A CA 1
ATOM 659 C C . GLY A 1 94 ? 4.359 18 8.031 1 98.44 94 GLY A C 1
ATOM 660 O O . GLY A 1 94 ? 4.023 17.516 6.953 1 98.44 94 GLY A O 1
ATOM 661 N N . GLY A 1 95 ? 5.098 17.328 8.977 1 97.69 95 GLY A N 1
ATOM 662 C CA . GLY A 1 95 ? 5.473 15.938 8.812 1 97.69 95 GLY A CA 1
ATOM 663 C C . GLY A 1 95 ? 4.344 14.977 9.141 1 97.69 95 GLY A C 1
ATOM 664 O O . GLY A 1 95 ? 3.211 15.398 9.383 1 97.69 95 GLY A O 1
ATOM 665 N N . HIS A 1 96 ? 4.668 13.68 9.102 1 98.5 96 HIS A N 1
ATOM 666 C CA . HIS A 1 96 ? 3.67 12.648 9.367 1 98.5 96 HIS A CA 1
ATOM 667 C C . HIS A 1 96 ? 3.207 12.688 10.82 1 98.5 96 HIS A C 1
ATOM 669 O O . HIS A 1 96 ? 3.992 12.992 11.719 1 98.5 96 HIS A O 1
ATOM 675 N N . LEU A 1 97 ? 1.974 12.398 11.031 1 98.19 97 LEU A N 1
ATOM 676 C CA . LEU A 1 97 ? 1.444 12.234 12.383 1 98.19 97 LEU A CA 1
ATOM 677 C C . LEU A 1 97 ? 2.189 11.125 13.125 1 98.19 97 LEU A C 1
ATOM 679 O O . LEU A 1 97 ? 2.354 10.023 12.602 1 98.19 97 LEU A O 1
ATOM 683 N N . GLN A 1 98 ? 2.672 11.445 14.273 1 96.94 98 GLN A N 1
ATOM 684 C CA . GLN A 1 98 ? 3.207 10.477 15.227 1 96.94 98 GLN A CA 1
ATOM 685 C C . GLN A 1 98 ? 2.516 10.602 16.578 1 96.94 98 GLN A C 1
ATOM 687 O O . GLN A 1 98 ? 2.695 11.594 17.281 1 96.94 98 GLN A O 1
ATOM 692 N N . VAL A 1 99 ? 1.736 9.57 16.844 1 96 99 VAL A N 1
ATOM 693 C CA . VAL A 1 99 ? 1.072 9.547 18.141 1 96 99 VAL A CA 1
ATOM 694 C C . VAL A 1 99 ? 2.066 9.125 19.219 1 96 99 VAL A C 1
ATOM 696 O O . VAL A 1 99 ? 2.832 8.172 19.031 1 96 99 VAL A O 1
ATOM 699 N N . SER A 1 100 ? 2.096 9.789 20.281 1 89.31 100 SER A N 1
ATOM 700 C CA . SER A 1 100 ? 3.031 9.531 21.375 1 89.31 100 SER A CA 1
ATOM 701 C C . SER A 1 100 ? 2.9 8.102 21.891 1 89.31 100 SER A C 1
ATOM 703 O O . SER A 1 100 ? 1.791 7.582 22.016 1 89.31 100 SER A O 1
ATOM 705 N N . GLY A 1 101 ? 4.047 7.41 22.078 1 84.94 101 GLY A N 1
ATOM 706 C CA . GLY A 1 101 ? 4.062 6.082 22.672 1 84.94 101 GLY A CA 1
ATOM 707 C C . GLY A 1 101 ? 3.908 4.969 21.656 1 84.94 101 GLY A C 1
ATOM 708 O O . GLY A 1 101 ? 3.785 3.799 22.016 1 84.94 101 GLY A O 1
ATOM 709 N N . ARG A 1 102 ? 3.881 5.395 20.406 1 78.88 102 ARG A N 1
ATOM 710 C CA . ARG A 1 102 ? 3.701 4.371 19.391 1 78.88 102 ARG A CA 1
ATOM 711 C C . ARG A 1 102 ? 4.832 4.422 18.359 1 78.88 102 ARG A C 1
ATOM 713 O O . ARG A 1 102 ? 4.582 4.512 17.156 1 78.88 102 ARG A O 1
ATOM 720 N N . PRO A 1 103 ? 5.992 4.328 18.828 1 72.5 103 PRO A N 1
ATOM 721 C CA . PRO A 1 103 ? 7.07 4.406 17.844 1 72.5 103 PRO A CA 1
ATOM 722 C C . PRO A 1 103 ? 7.34 3.07 17.156 1 72.5 103 PRO A C 1
ATOM 724 O O . PRO A 1 103 ? 7.5 2.049 17.828 1 72.5 103 PRO A O 1
ATOM 727 N N . VAL A 1 104 ? 7.23 2.98 15.883 1 76.19 104 VAL A N 1
ATOM 728 C CA . VAL A 1 104 ? 7.707 1.889 15.039 1 76.19 104 VAL A CA 1
ATOM 729 C C . VAL A 1 104 ? 8.719 2.422 14.023 1 76.19 104 VAL A C 1
ATOM 731 O O . VAL A 1 104 ? 8.375 3.262 13.188 1 76.19 104 VAL A O 1
ATOM 734 N N . PRO A 1 105 ? 9.992 1.994 14.266 1 70.69 105 PRO A N 1
ATOM 735 C CA . PRO A 1 105 ? 10.977 2.521 13.32 1 70.69 105 PRO A CA 1
ATOM 736 C C . PRO A 1 105 ? 10.531 2.381 11.867 1 70.69 105 PRO A C 1
ATOM 738 O O . PRO A 1 105 ? 10.094 1.304 11.453 1 70.69 105 PRO A O 1
ATOM 741 N N . GLY A 1 106 ? 10.562 3.479 11.203 1 79.25 106 GLY A N 1
ATOM 742 C CA . GLY A 1 106 ? 10.266 3.473 9.781 1 79.25 106 GLY A CA 1
ATOM 743 C C . GLY A 1 106 ? 8.781 3.568 9.477 1 79.25 106 GLY A C 1
ATOM 744 O O . GLY A 1 106 ? 8.375 3.564 8.312 1 79.25 106 GLY A O 1
ATOM 745 N N . GLN A 1 107 ? 8.062 3.641 10.594 1 91.25 107 GLN A N 1
ATOM 746 C CA . GLN A 1 107 ? 6.621 3.734 10.391 1 91.25 107 GLN A CA 1
ATOM 747 C C . GLN A 1 107 ? 5.996 4.742 11.352 1 91.25 107 GLN A C 1
ATOM 749 O O . GLN A 1 107 ? 5.961 4.52 12.562 1 91.25 107 GLN A O 1
ATOM 754 N N . SER A 1 108 ? 5.555 5.828 10.789 1 96.94 108 SER A N 1
ATOM 755 C CA . SER A 1 108 ? 4.797 6.805 11.562 1 96.94 108 SER A CA 1
ATOM 756 C C . SER A 1 108 ? 3.365 6.336 11.797 1 96.94 108 SER A C 1
ATOM 758 O O . SER A 1 108 ? 2.848 5.504 11.047 1 96.94 108 SER A O 1
ATOM 760 N N . SER A 1 109 ? 2.717 6.91 12.82 1 97.88 109 SER A N 1
ATOM 761 C CA . SER A 1 109 ? 1.33 6.574 13.125 1 97.88 109 SER A CA 1
ATOM 762 C C . SER A 1 109 ? 0.402 6.965 11.977 1 97.88 109 SER A C 1
ATOM 764 O O . SER A 1 109 ? -0.641 6.336 11.781 1 97.88 109 SER A O 1
ATOM 766 N N . GLY A 1 110 ? 0.795 7.965 11.227 1 98.56 110 GLY A N 1
ATOM 767 C CA . GLY A 1 110 ? -0.054 8.484 10.164 1 98.56 110 GLY A CA 1
ATOM 768 C C . GLY A 1 110 ? 0.154 7.773 8.836 1 98.56 110 GLY A C 1
ATOM 769 O O . GLY A 1 110 ? -0.491 8.109 7.84 1 98.56 110 GLY A O 1
ATOM 770 N N . ASP A 1 111 ? 1.091 6.785 8.789 1 98.56 111 ASP A N 1
ATOM 771 C CA . ASP A 1 111 ? 1.346 6.07 7.543 1 98.56 111 ASP A CA 1
ATOM 772 C C . ASP A 1 111 ? 0.19 5.133 7.203 1 98.56 111 ASP A C 1
ATOM 774 O O . ASP A 1 111 ? -0.221 4.316 8.031 1 98.56 111 ASP A O 1
ATOM 778 N N . LEU A 1 112 ? -0.334 5.285 5.961 1 98.88 112 LEU A N 1
ATOM 779 C CA . LEU A 1 112 ? -1.319 4.359 5.414 1 98.88 112 LEU A CA 1
ATOM 780 C C . LEU A 1 112 ? -0.74 3.584 4.238 1 98.88 112 LEU A C 1
ATOM 782 O O . LEU A 1 112 ? 0.265 3.992 3.652 1 98.88 112 LEU A O 1
ATOM 786 N N . THR A 1 113 ? -1.416 2.395 3.951 1 98.81 113 THR A N 1
ATOM 787 C CA . THR A 1 113 ? -1.064 1.743 2.693 1 98.81 113 THR A CA 1
ATOM 788 C C . THR A 1 113 ? -1.368 2.654 1.508 1 98.81 113 THR A C 1
ATOM 790 O O . THR A 1 113 ? -2.145 3.605 1.632 1 98.81 113 THR A O 1
ATOM 793 N N . SER A 1 114 ? -0.77 2.383 0.394 1 98.88 114 SER A N 1
ATOM 794 C CA . SER A 1 114 ? -0.823 3.27 -0.764 1 98.88 114 SER A CA 1
ATOM 795 C C . SER A 1 114 ? -2.15 3.135 -1.502 1 98.88 114 SER A C 1
ATOM 797 O O . SER A 1 114 ? -2.814 2.098 -1.413 1 98.88 114 SER A O 1
ATOM 799 N N . LEU A 1 115 ? -2.512 4.227 -2.152 1 98.88 115 LEU A N 1
ATOM 800 C CA . LEU A 1 115 ? -3.604 4.203 -3.117 1 98.88 115 LEU A CA 1
ATOM 801 C C . LEU A 1 115 ? -3.129 3.67 -4.465 1 98.88 115 LEU A C 1
ATOM 803 O O . LEU A 1 115 ? -2.172 4.191 -5.039 1 98.88 115 LEU A O 1
ATOM 807 N N . GLN A 1 116 ? -3.74 2.602 -4.906 1 98.56 116 GLN A N 1
ATOM 808 C CA . GLN A 1 116 ? -3.482 2.076 -6.242 1 98.56 116 GLN A CA 1
ATOM 809 C C . GLN A 1 116 ? -4.398 2.723 -7.273 1 98.56 116 GLN A C 1
ATOM 811 O O . GLN A 1 116 ? -5.625 2.604 -7.188 1 98.56 116 GLN A O 1
ATOM 816 N N . VAL A 1 117 ? -3.764 3.408 -8.242 1 98.19 117 VAL A N 1
ATOM 817 C CA . VAL A 1 117 ? -4.508 4.191 -9.227 1 98.19 117 VAL A CA 1
ATOM 818 C C . VAL A 1 117 ? -4.504 3.475 -10.57 1 98.19 117 VAL A C 1
ATOM 820 O O . VAL A 1 117 ? -3.445 3.074 -11.062 1 98.19 117 VAL A O 1
ATOM 823 N N . ARG A 1 118 ? -5.66 3.33 -11.109 1 96.94 118 ARG A N 1
ATOM 824 C CA . ARG A 1 118 ? -5.844 2.635 -12.383 1 96.94 118 ARG A CA 1
ATOM 825 C C . ARG A 1 118 ? -5.414 3.508 -13.555 1 96.94 118 ARG A C 1
ATOM 827 O O . ARG A 1 118 ? -5.047 4.672 -13.367 1 96.94 118 ARG A O 1
ATOM 834 N N . SER A 1 119 ? -5.461 2.951 -14.758 1 95.44 119 SER A N 1
ATOM 835 C CA . SER A 1 119 ? -4.969 3.617 -15.961 1 95.44 119 SER A CA 1
ATOM 836 C C . SER A 1 119 ? -5.75 4.895 -16.25 1 95.44 119 SER A C 1
ATOM 838 O O . SER A 1 119 ? -5.23 5.82 -16.875 1 95.44 119 SER A O 1
ATOM 840 N N . ASP A 1 120 ? -6.992 5.02 -15.805 1 95.38 120 ASP A N 1
ATOM 841 C CA . ASP A 1 120 ? -7.816 6.195 -16.078 1 95.38 120 ASP A CA 1
ATOM 842 C C . ASP A 1 120 ? -7.625 7.266 -15.016 1 95.38 120 ASP A C 1
ATOM 844 O O . ASP A 1 120 ? -8.273 8.312 -15.055 1 95.38 120 ASP A O 1
ATOM 848 N N . GLY A 1 121 ? -6.836 6.953 -13.992 1 96.69 121 GLY A N 1
ATOM 849 C CA . GLY A 1 121 ? -6.555 7.922 -12.945 1 96.69 121 GLY A CA 1
ATOM 850 C C . GLY A 1 121 ? -7.449 7.762 -11.727 1 96.69 121 GLY A C 1
ATOM 851 O O . GLY A 1 121 ? -7.363 8.547 -10.781 1 96.69 121 GLY A O 1
ATOM 852 N N . SER A 1 122 ? -8.242 6.723 -11.711 1 97.62 122 SER A N 1
ATOM 853 C CA . SER A 1 122 ? -9.156 6.5 -10.594 1 97.62 122 SER A CA 1
ATOM 854 C C . SER A 1 122 ? -8.648 5.395 -9.672 1 97.62 122 SER A C 1
ATOM 856 O O . SER A 1 122 ? -7.891 4.52 -10.102 1 97.62 122 SER A O 1
ATOM 858 N N . GLY A 1 123 ? -9.031 5.461 -8.453 1 98.12 123 GLY A N 1
ATOM 859 C CA . GLY A 1 123 ? -8.688 4.426 -7.492 1 98.12 123 GLY A CA 1
ATOM 860 C C . GLY A 1 123 ? -9.594 4.414 -6.277 1 98.12 123 GLY A C 1
ATOM 861 O O . GLY A 1 123 ? -10.297 5.395 -6.008 1 98.12 123 GLY A O 1
ATOM 862 N N . THR A 1 124 ? -9.68 3.293 -5.645 1 98.81 124 THR A N 1
ATOM 863 C CA . THR A 1 124 ? -10.359 3.086 -4.367 1 98.81 124 THR A CA 1
ATOM 864 C C . THR A 1 124 ? -9.453 2.344 -3.389 1 98.81 124 THR A C 1
ATOM 866 O O . THR A 1 124 ? -8.773 1.389 -3.768 1 98.81 124 THR A O 1
ATOM 869 N N . LEU A 1 125 ? -9.531 2.795 -2.141 1 98.94 125 LEU A N 1
ATOM 870 C CA . LEU A 1 125 ? -8.812 2.133 -1.058 1 98.94 125 LEU A CA 1
ATOM 871 C C . LEU A 1 125 ? -9.672 2.039 0.194 1 98.94 125 LEU A C 1
ATOM 873 O O . LEU A 1 125 ? -10.289 3.025 0.603 1 98.94 125 LEU A O 1
ATOM 877 N N . VAL A 1 126 ? -9.773 0.851 0.738 1 99 126 VAL A N 1
ATOM 878 C CA . VAL A 1 126 ? -10.203 0.673 2.121 1 99 126 VAL A CA 1
ATOM 879 C C . VAL A 1 126 ? -9.109 -0.036 2.916 1 99 126 VAL A C 1
ATOM 881 O O . VAL A 1 126 ? -8.617 -1.091 2.506 1 99 126 VAL A O 1
ATOM 884 N N . THR A 1 127 ? -8.703 0.515 4.02 1 98.94 127 THR A N 1
ATOM 885 C CA . THR A 1 127 ? -7.715 -0.092 4.902 1 98.94 127 THR A CA 1
ATOM 886 C C . THR A 1 127 ? -8.086 0.143 6.363 1 98.94 127 THR A C 1
ATOM 888 O O . THR A 1 127 ? -8.984 0.926 6.664 1 98.94 127 THR A O 1
ATOM 891 N N . THR A 1 128 ? -7.473 -0.611 7.281 1 98.75 128 THR A N 1
ATOM 892 C CA . THR A 1 128 ? -7.727 -0.448 8.703 1 98.75 128 THR A CA 1
ATOM 893 C C . THR A 1 128 ? -6.422 -0.214 9.469 1 98.75 128 THR A C 1
ATOM 895 O O . THR A 1 128 ? -5.367 -0.71 9.062 1 98.75 128 THR A O 1
ATOM 898 N N . THR A 1 129 ? -6.516 0.545 10.508 1 98.31 129 THR A N 1
ATOM 899 C CA . THR A 1 129 ? -5.359 0.821 11.352 1 98.31 129 THR A CA 1
ATOM 900 C C . THR A 1 129 ? -5.793 1.187 12.766 1 98.31 129 THR A C 1
ATOM 902 O O . THR A 1 129 ? -6.867 1.764 12.961 1 98.31 129 THR A O 1
ATOM 905 N N . ASP A 1 130 ? -5.012 0.803 13.727 1 97.31 130 ASP A N 1
ATOM 906 C CA . ASP A 1 130 ? -5.234 1.202 15.117 1 97.31 130 ASP A CA 1
ATOM 907 C C . ASP A 1 130 ? -4.145 2.156 15.594 1 97.31 130 ASP A C 1
ATOM 909 O O . ASP A 1 130 ? -3.898 2.273 16.797 1 97.31 130 ASP A O 1
ATOM 913 N N . ALA A 1 131 ? -3.469 2.818 14.609 1 97.56 131 ALA A N 1
ATOM 914 C CA . ALA A 1 131 ? -2.289 3.623 14.922 1 97.56 131 ALA A CA 1
ATOM 915 C C . ALA A 1 131 ? -2.688 5.016 15.406 1 97.56 131 ALA A C 1
ATOM 917 O O . ALA A 1 131 ? -1.844 5.781 15.875 1 97.56 131 ALA A O 1
ATOM 918 N N . PHE A 1 132 ? -3.926 5.359 15.297 1 97.62 132 PHE A N 1
ATOM 919 C CA . PHE A 1 132 ? -4.445 6.629 15.789 1 97.62 132 PHE A CA 1
ATOM 920 C C . PHE A 1 132 ? -5.918 6.504 16.156 1 97.62 132 PHE A C 1
ATOM 922 O O . PHE A 1 132 ? -6.602 5.582 15.711 1 97.62 132 PHE A O 1
ATOM 929 N N . THR A 1 133 ? -6.379 7.457 16.969 1 96.5 133 THR A N 1
ATOM 930 C CA . THR A 1 133 ? -7.785 7.586 17.344 1 96.5 133 THR A CA 1
ATOM 931 C C . THR A 1 133 ? -8.406 8.82 16.703 1 96.5 133 THR A C 1
ATOM 933 O O . THR A 1 133 ? -7.703 9.641 16.109 1 96.5 133 THR A O 1
ATOM 936 N N . MET A 1 134 ? -9.719 8.859 16.859 1 97.31 134 MET A N 1
ATOM 937 C CA . MET A 1 134 ? -10.398 10.055 16.391 1 97.31 134 MET A CA 1
ATOM 938 C C . MET A 1 134 ? -9.852 11.305 17.078 1 97.31 134 MET A C 1
ATOM 940 O O . MET A 1 134 ? -9.664 12.336 16.438 1 97.31 134 MET A O 1
ATOM 944 N N . ASP A 1 135 ? -9.578 11.25 18.375 1 96.44 135 ASP A N 1
ATOM 945 C CA . ASP A 1 135 ? -9.039 12.375 19.125 1 96.44 135 ASP A CA 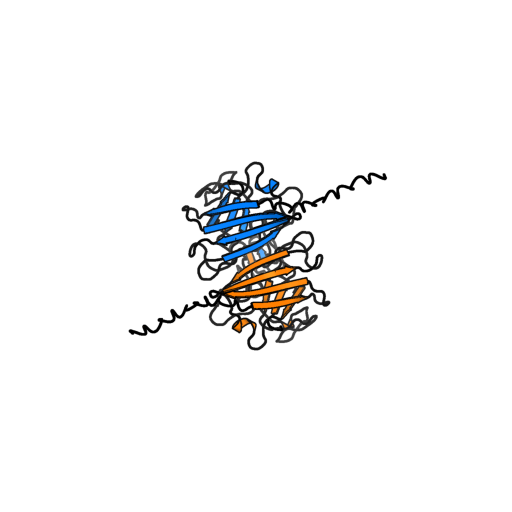1
ATOM 946 C C . ASP A 1 135 ? -7.668 12.789 18.609 1 96.44 135 ASP A C 1
ATOM 948 O O . ASP A 1 135 ? -7.367 13.984 18.516 1 96.44 135 ASP A O 1
ATOM 952 N N . ASP A 1 136 ? -6.848 11.812 18.234 1 96.81 136 ASP A N 1
ATOM 953 C CA . ASP A 1 136 ? -5.527 12.117 17.703 1 96.81 136 ASP A CA 1
ATOM 954 C C . ASP A 1 136 ? -5.637 12.945 16.422 1 96.81 136 ASP A C 1
ATOM 956 O O . ASP A 1 136 ? -4.766 13.766 16.125 1 96.81 136 ASP A O 1
ATOM 960 N N . LEU A 1 137 ? -6.73 12.742 15.641 1 98.12 137 LEU A N 1
ATOM 961 C CA . LEU A 1 137 ? -6.879 13.398 14.344 1 98.12 137 LEU A CA 1
ATOM 962 C C . LEU A 1 137 ? -7.48 14.789 14.5 1 98.12 137 LEU A C 1
ATOM 964 O O . LEU A 1 137 ? -7.273 15.656 13.648 1 98.12 137 LEU A O 1
ATOM 968 N N . THR A 1 138 ? -8.219 15.023 15.578 1 97.44 138 THR A N 1
ATOM 969 C CA . THR A 1 138 ? -9.062 16.203 15.609 1 97.44 138 THR A CA 1
ATOM 970 C C . THR A 1 138 ? -8.594 17.172 16.688 1 97.44 138 THR A C 1
ATOM 972 O O . THR A 1 138 ? -9.055 18.328 16.75 1 97.44 138 THR A O 1
ATOM 975 N N . SER A 1 139 ? -7.711 16.75 17.547 1 95.06 139 SER A N 1
ATOM 976 C CA . SER A 1 139 ? -7.262 17.609 18.641 1 95.06 139 SER A CA 1
ATOM 977 C C . SER A 1 139 ? -6.207 18.594 18.172 1 95.06 139 SER A C 1
ATOM 979 O O . SER A 1 139 ? -5.602 18.406 17.109 1 95.06 139 SER A O 1
ATOM 981 N N . GLY A 1 140 ? -6.137 19.766 18.906 1 95.06 140 GLY A N 1
ATOM 982 C CA . GLY A 1 140 ? -5.074 20.719 18.625 1 95.06 140 GLY A CA 1
ATOM 983 C C . GLY A 1 140 ? -5.16 21.344 17.25 1 95.06 140 GLY A C 1
ATOM 984 O O . GLY A 1 140 ? -6.191 21.891 16.875 1 95.06 140 GLY A O 1
ATOM 985 N N . GLN A 1 141 ? -4.086 21.156 16.469 1 95 141 GLN A N 1
ATOM 986 C CA . GLN A 1 141 ? -4 21.734 15.133 1 95 141 GLN A CA 1
ATOM 987 C C . GLN A 1 141 ? -4.711 20.844 14.102 1 95 141 GLN A C 1
ATOM 989 O O . GLN A 1 141 ? -4.621 21.094 12.898 1 95 141 GLN A O 1
ATOM 994 N N . LYS A 1 142 ? -5.363 19.844 14.523 1 97.56 142 LYS A N 1
ATOM 995 C CA . LYS A 1 142 ? -5.961 18.844 13.633 1 97.56 142 LYS A CA 1
ATOM 996 C C . LYS A 1 142 ? -4.898 18.188 12.75 1 97.56 142 LYS A C 1
ATOM 998 O O . LYS A 1 142 ? -3.717 18.188 13.102 1 97.56 142 LYS A O 1
ATOM 1003 N N . THR A 1 143 ? -5.34 17.453 11.789 1 98.69 143 THR A N 1
ATOM 1004 C CA . THR A 1 143 ? -4.461 16.734 10.875 1 98.69 143 THR A CA 1
ATOM 1005 C C . THR A 1 143 ? -4.957 16.875 9.438 1 98.69 143 THR A C 1
ATOM 1007 O O . THR A 1 143 ? -6.051 17.375 9.195 1 98.69 143 THR A O 1
ATOM 1010 N N . ALA A 1 144 ? -4.129 16.469 8.523 1 98.94 144 ALA A N 1
ATOM 1011 C CA . ALA A 1 144 ? -4.48 16.438 7.105 1 98.94 144 ALA A CA 1
ATOM 1012 C C . ALA A 1 144 ? -4.086 15.109 6.469 1 98.94 144 ALA A C 1
ATOM 1014 O O . ALA A 1 144 ? -3.041 14.539 6.801 1 98.94 144 ALA A O 1
ATOM 1015 N N . ILE A 1 145 ? -4.949 14.617 5.602 1 98.94 145 ILE A N 1
ATOM 1016 C CA . ILE A 1 145 ? -4.594 13.453 4.793 1 98.94 145 ILE A CA 1
ATOM 1017 C C . ILE A 1 145 ? -4.074 13.914 3.432 1 98.94 145 ILE A C 1
ATOM 1019 O O . ILE A 1 145 ? -4.648 14.805 2.809 1 98.94 145 ILE A O 1
ATOM 1023 N N . ILE A 1 146 ? -2.955 13.32 2.992 1 98.94 146 ILE A N 1
ATOM 1024 C CA . ILE A 1 146 ? -2.303 13.742 1.758 1 98.94 146 ILE A CA 1
ATOM 1025 C C . ILE A 1 146 ? -2.049 12.531 0.866 1 98.94 146 ILE A C 1
ATOM 1027 O O . ILE A 1 146 ? -1.609 11.484 1.343 1 98.94 146 ILE A O 1
ATOM 1031 N N . ILE A 1 147 ? -2.414 12.633 -0.401 1 98.94 147 ILE A N 1
ATOM 1032 C CA . ILE A 1 147 ? -1.952 11.742 -1.459 1 98.94 147 ILE A CA 1
ATOM 1033 C C . ILE A 1 147 ? -0.688 12.312 -2.1 1 98.94 147 ILE A C 1
ATOM 1035 O O . ILE A 1 147 ? -0.658 13.477 -2.496 1 98.94 147 ILE A O 1
ATOM 1039 N N . HIS A 1 148 ? 0.326 11.5 -2.188 1 98.88 148 HIS A N 1
ATOM 1040 C CA . HIS A 1 148 ? 1.595 11.906 -2.785 1 98.88 148 HIS A CA 1
ATOM 1041 C C . HIS A 1 148 ? 1.675 11.477 -4.246 1 98.88 148 HIS A C 1
ATOM 1043 O O . HIS A 1 148 ? 0.837 10.703 -4.719 1 98.88 148 HIS A O 1
ATOM 1049 N N . ALA A 1 149 ? 2.678 11.992 -4.91 1 98.5 149 ALA A N 1
ATOM 1050 C CA . ALA A 1 149 ? 2.812 11.797 -6.352 1 98.5 149 ALA A CA 1
ATOM 1051 C C . ALA A 1 149 ? 3.312 10.391 -6.672 1 98.5 149 ALA A C 1
ATOM 1053 O O . ALA A 1 149 ? 2.947 9.812 -7.699 1 98.5 149 ALA A O 1
ATOM 1054 N N . GLY A 1 150 ? 4.137 9.836 -5.84 1 97.75 150 GLY A N 1
ATOM 1055 C CA . GLY A 1 150 ? 4.785 8.57 -6.156 1 97.75 150 GLY A CA 1
ATOM 1056 C C . GLY A 1 150 ? 4.535 7.496 -5.117 1 97.75 150 GLY A C 1
ATOM 1057 O O . GLY A 1 150 ? 3.799 7.715 -4.152 1 97.75 150 GLY A O 1
ATOM 1058 N N . ALA A 1 151 ? 5.188 6.375 -5.414 1 98.12 151 ALA A N 1
ATOM 1059 C CA . ALA A 1 151 ? 5.047 5.219 -4.531 1 98.12 151 ALA A CA 1
ATOM 1060 C C . ALA A 1 151 ? 5.836 5.418 -3.24 1 98.12 151 ALA A C 1
ATOM 1062 O O . ALA A 1 151 ? 6.941 5.969 -3.258 1 98.12 151 ALA A O 1
ATOM 1063 N N . ASP A 1 152 ? 5.207 5.031 -2.117 1 98.62 152 ASP A N 1
ATOM 1064 C CA . ASP A 1 152 ? 5.914 4.93 -0.844 1 98.62 152 ASP A CA 1
ATOM 1065 C C . ASP A 1 152 ? 6.82 3.703 -0.813 1 98.62 152 ASP A C 1
ATOM 1067 O O . ASP A 1 152 ? 6.438 2.629 -1.28 1 98.62 152 ASP A O 1
ATOM 1071 N N . ASN A 1 153 ? 8.039 3.824 -0.268 1 98.69 153 ASN A N 1
ATOM 1072 C CA . ASN A 1 153 ? 8.906 2.656 -0.163 1 98.69 153 ASN A CA 1
ATOM 1073 C C . ASN A 1 153 ? 8.852 2.039 1.231 1 98.69 153 ASN A C 1
ATOM 1075 O O . ASN A 1 153 ? 9.508 1.031 1.496 1 98.69 153 ASN A O 1
ATOM 1079 N N . PHE A 1 154 ? 8.102 2.662 2.111 1 98.31 154 PHE A N 1
ATOM 1080 C CA . PHE A 1 154 ? 7.855 2.158 3.457 1 98.31 154 PHE A CA 1
ATOM 1081 C C . PHE A 1 154 ? 9.172 1.891 4.184 1 98.31 154 PHE A C 1
ATOM 1083 O O . PHE A 1 154 ? 9.289 0.918 4.934 1 98.31 154 PHE A O 1
ATOM 1090 N N . ALA A 1 155 ? 10.164 2.703 3.826 1 97.88 155 ALA A N 1
ATOM 1091 C CA . ALA A 1 155 ? 11.492 2.684 4.43 1 97.88 155 ALA A CA 1
ATOM 1092 C C . ALA A 1 155 ? 12.195 1.358 4.156 1 97.88 155 ALA A C 1
ATOM 1094 O O . ALA A 1 155 ? 13.141 0.994 4.859 1 97.88 155 ALA A O 1
ATOM 1095 N N . ASN A 1 156 ? 11.742 0.644 3.189 1 98.38 156 ASN A N 1
ATOM 1096 C CA . ASN A 1 156 ? 12.359 -0.627 2.814 1 98.38 156 ASN A CA 1
ATOM 1097 C C . ASN A 1 156 ? 13.461 -0.434 1.778 1 98.38 156 ASN A C 1
ATOM 1099 O O . ASN A 1 156 ? 13.211 -0.535 0.576 1 98.38 156 ASN A O 1
ATOM 1103 N N . ILE A 1 157 ? 14.586 -0.171 2.299 1 98.56 157 ILE A N 1
ATOM 1104 C CA . ILE A 1 157 ? 15.836 -0.139 1.543 1 98.56 157 ILE A CA 1
ATOM 1105 C C . ILE A 1 157 ? 16.75 -1.264 2.014 1 98.56 157 ILE A C 1
ATOM 1107 O O . ILE A 1 157 ? 17.406 -1.146 3.053 1 98.56 157 ILE A O 1
ATOM 1111 N N . PRO A 1 158 ? 16.828 -2.336 1.252 1 98.62 158 PRO A N 1
ATOM 1112 C CA . PRO A 1 158 ? 17.625 -3.467 1.724 1 98.62 158 PRO A CA 1
ATOM 1113 C C . PRO A 1 158 ? 19.078 -3.086 1.989 1 98.62 158 PRO A C 1
ATOM 1115 O O . PRO A 1 158 ? 19.828 -2.785 1.053 1 98.62 158 PRO A O 1
ATOM 1118 N N . ALA A 1 159 ? 19.547 -3.258 3.215 1 98.19 159 ALA A N 1
ATOM 1119 C CA . ALA A 1 159 ? 20.844 -2.77 3.65 1 98.19 159 ALA A CA 1
ATOM 1120 C C . ALA A 1 159 ? 21.969 -3.641 3.098 1 98.19 159 ALA A C 1
ATOM 1122 O O . ALA A 1 159 ? 23.125 -3.213 3.041 1 98.19 159 ALA A O 1
ATOM 1123 N N . ASP A 1 160 ? 21.703 -4.875 2.77 1 98.38 160 ASP A N 1
ATOM 1124 C CA . ASP A 1 160 ? 22.719 -5.785 2.242 1 98.38 160 ASP A CA 1
ATOM 1125 C C . ASP A 1 160 ? 22.984 -5.508 0.767 1 98.38 160 ASP A C 1
ATOM 1127 O O . ASP A 1 160 ? 24 -5.965 0.22 1 98.38 160 ASP A O 1
ATOM 1131 N N . ARG A 1 161 ? 22.094 -4.637 0.143 1 98.5 161 ARG A N 1
ATOM 1132 C CA . ARG A 1 161 ? 22.25 -4.473 -1.299 1 98.5 161 ARG A CA 1
ATOM 1133 C C . ARG A 1 161 ? 22.328 -2.998 -1.679 1 98.5 161 ARG A C 1
ATOM 1135 O O . ARG A 1 161 ? 22.672 -2.66 -2.812 1 98.5 161 ARG A O 1
ATOM 1142 N N . TYR A 1 162 ? 22.016 -2.133 -0.676 1 98.75 162 TYR A N 1
ATOM 1143 C CA . TYR A 1 162 ? 22.016 -0.707 -0.981 1 98.75 162 TYR A CA 1
ATOM 1144 C C . TYR A 1 162 ? 22.766 0.075 0.087 1 98.75 162 TYR A C 1
ATOM 1146 O O . TYR A 1 162 ? 22.656 -0.216 1.279 1 98.75 162 TYR A O 1
ATOM 1154 N N . ASN A 1 163 ? 23.469 1.081 -0.37 1 98.5 163 ASN A N 1
ATOM 1155 C CA . ASN A 1 163 ? 24.094 2.092 0.47 1 98.5 163 ASN A CA 1
ATOM 1156 C C . ASN A 1 163 ? 23.609 3.496 0.126 1 98.5 163 ASN A C 1
ATOM 1158 O O . ASN A 1 163 ? 23.344 3.795 -1.039 1 98.5 163 ASN A O 1
ATOM 1162 N N . GLN A 1 164 ? 23.594 4.25 1.164 1 98.31 164 GLN A N 1
ATOM 1163 C CA . GLN A 1 164 ? 23.484 5.676 0.89 1 98.31 164 GLN A CA 1
ATOM 1164 C C . GLN A 1 164 ? 24.688 6.188 0.117 1 98.31 164 GLN A C 1
ATOM 1166 O O . GLN A 1 164 ? 25.75 5.566 0.144 1 98.31 164 GLN A O 1
ATOM 1171 N N . THR A 1 165 ? 24.547 7.273 -0.533 1 97.06 165 THR A N 1
ATOM 1172 C CA . THR A 1 165 ? 25.641 7.797 -1.328 1 97.06 165 THR A CA 1
ATOM 1173 C C . THR A 1 165 ? 26.859 8.094 -0.445 1 97.06 165 THR A C 1
ATOM 1175 O O . THR A 1 165 ? 27.984 8.109 -0.923 1 97.06 165 THR A O 1
ATOM 1178 N N . ASN A 1 166 ? 26.656 8.25 0.835 1 96.75 166 ASN A N 1
ATOM 1179 C CA . ASN A 1 166 ? 27.766 8.492 1.752 1 96.75 166 ASN A CA 1
ATOM 1180 C C . ASN A 1 166 ? 28.375 7.191 2.26 1 96.75 166 ASN A C 1
ATOM 1182 O O . ASN A 1 166 ? 29.281 7.207 3.094 1 96.75 166 ASN A O 1
ATOM 1186 N N . GLY A 1 167 ? 27.766 6.09 1.838 1 96.69 167 GLY A N 1
ATOM 1187 C CA . GLY A 1 167 ? 28.359 4.801 2.154 1 96.69 167 GLY A CA 1
ATOM 1188 C C . GLY A 1 167 ? 27.609 4.059 3.254 1 96.69 167 GLY A C 1
ATOM 1189 O O . GLY A 1 167 ? 27.891 2.889 3.514 1 96.69 167 GLY A O 1
ATOM 1190 N N . THR A 1 168 ? 26.703 4.738 3.941 1 97.88 168 THR A N 1
ATOM 1191 C CA . THR A 1 168 ? 25.953 4.113 5.035 1 97.88 168 THR A CA 1
ATOM 1192 C C . THR A 1 168 ? 24.938 3.121 4.496 1 97.88 168 THR A C 1
ATOM 1194 O O . THR A 1 168 ? 24.188 3.438 3.568 1 97.88 168 THR A O 1
ATOM 1197 N N . ALA A 1 169 ? 24.859 1.965 5.078 1 97.94 169 ALA A N 1
ATOM 1198 C CA . ALA A 1 169 ? 23.906 0.943 4.625 1 97.94 169 ALA A CA 1
ATOM 1199 C C . ALA A 1 169 ? 22.484 1.27 5.074 1 97.94 169 ALA A C 1
ATOM 1201 O O . ALA A 1 169 ? 22.281 1.719 6.203 1 97.94 169 ALA A O 1
ATOM 1202 N N . GLY A 1 170 ? 21.5 1.006 4.176 1 97.06 170 GLY A N 1
ATOM 1203 C CA . GLY A 1 170 ? 20.109 1.087 4.574 1 97.06 170 GLY A CA 1
ATOM 1204 C C . GLY A 1 170 ? 19.516 2.475 4.406 1 97.06 170 GLY A C 1
ATOM 1205 O O . GLY A 1 170 ? 20.094 3.328 3.738 1 97.06 170 GLY A O 1
ATOM 1206 N N . PRO A 1 171 ? 18.344 2.678 4.875 1 97.75 171 PRO A N 1
ATOM 1207 C CA . PRO A 1 171 ? 17.625 3.926 4.637 1 97.75 171 PRO A CA 1
ATOM 1208 C C . PRO A 1 171 ? 18.203 5.105 5.414 1 97.75 171 PRO A C 1
ATOM 1210 O O . PRO A 1 171 ? 18.641 4.938 6.555 1 97.75 171 PRO A O 1
ATOM 1213 N N . ASP A 1 172 ? 18.172 6.262 4.758 1 97.88 172 ASP A N 1
ATOM 1214 C CA . ASP A 1 172 ? 18.547 7.496 5.441 1 97.88 172 ASP A CA 1
ATOM 1215 C C . ASP A 1 172 ? 17.359 8.102 6.18 1 97.88 172 ASP A C 1
ATOM 1217 O O . ASP A 1 172 ? 16.266 7.523 6.18 1 97.88 172 ASP A O 1
ATOM 1221 N N . GLN A 1 173 ? 17.578 9.227 6.746 1 96.19 173 GLN A N 1
ATOM 1222 C CA . GLN A 1 173 ? 16.562 9.836 7.586 1 96.19 173 GLN A CA 1
ATOM 1223 C C . GLN A 1 173 ? 15.367 10.297 6.75 1 96.19 173 GLN A C 1
ATOM 1225 O O . GLN A 1 173 ? 14.227 10.234 7.203 1 96.19 173 GLN A O 1
ATOM 1230 N N . THR A 1 174 ? 15.594 10.781 5.535 1 97.06 174 THR A N 1
ATOM 1231 C CA . THR A 1 174 ? 14.516 11.211 4.66 1 97.06 174 THR A CA 1
ATOM 1232 C C . THR A 1 174 ? 13.602 10.039 4.312 1 97.06 174 THR A C 1
ATOM 1234 O O . THR A 1 174 ? 12.375 10.156 4.383 1 97.06 174 THR A O 1
ATOM 1237 N N . THR A 1 175 ? 14.195 8.898 4.004 1 98.12 175 THR A N 1
ATOM 1238 C CA . THR A 1 175 ? 13.438 7.691 3.701 1 98.12 175 THR A CA 1
ATOM 1239 C C . THR A 1 175 ? 12.648 7.23 4.918 1 98.12 175 THR A C 1
ATOM 1241 O O . THR A 1 175 ? 11.461 6.902 4.805 1 98.12 175 THR A O 1
ATOM 1244 N N . LEU A 1 176 ? 13.273 7.273 6.062 1 96.81 176 LEU A N 1
ATOM 1245 C CA . LEU A 1 176 ? 12.602 6.852 7.285 1 96.81 176 LEU A CA 1
ATOM 1246 C C . LEU A 1 176 ? 11.414 7.758 7.594 1 96.81 176 LEU A C 1
ATOM 1248 O O . LEU A 1 176 ? 10.375 7.289 8.055 1 96.81 176 LEU A O 1
ATOM 1252 N N . ALA A 1 177 ? 11.547 9.016 7.238 1 95.81 177 ALA A N 1
ATOM 1253 C CA . ALA A 1 177 ? 10.547 9.992 7.629 1 95.81 177 ALA A CA 1
ATOM 1254 C C . ALA A 1 177 ? 9.414 10.062 6.609 1 95.81 177 ALA A C 1
ATOM 1256 O O . ALA A 1 177 ? 8.266 10.344 6.961 1 95.81 177 ALA A O 1
ATOM 1257 N N . THR A 1 178 ? 9.75 9.727 5.297 1 97.44 178 THR A N 1
ATOM 1258 C CA . THR A 1 178 ? 8.781 10.125 4.285 1 97.44 178 THR A CA 1
ATOM 1259 C C . THR A 1 178 ? 8.375 8.93 3.424 1 97.44 178 THR A C 1
ATOM 1261 O O . THR A 1 178 ? 7.375 8.984 2.709 1 97.44 178 THR A O 1
ATOM 1264 N N . GLY A 1 179 ? 9.219 7.844 3.447 1 98.25 179 GLY A N 1
ATOM 1265 C CA . GLY A 1 179 ? 9.008 6.746 2.518 1 98.25 179 GLY A CA 1
ATOM 1266 C C . GLY A 1 179 ? 9.289 7.125 1.074 1 98.25 179 GLY A C 1
ATOM 1267 O O . GLY A 1 179 ? 9 6.352 0.158 1 98.25 179 GLY A O 1
ATOM 1268 N N . ASP A 1 180 ? 9.734 8.398 0.85 1 98.56 180 ASP A N 1
ATOM 1269 C CA . ASP A 1 180 ? 10.148 8.906 -0.453 1 98.56 180 ASP A CA 1
ATOM 1270 C C . ASP A 1 180 ? 8.984 8.906 -1.441 1 98.56 180 ASP A C 1
ATOM 1272 O O . ASP A 1 180 ? 9.156 8.562 -2.613 1 98.56 180 ASP A O 1
ATOM 1276 N N . ALA A 1 181 ? 7.809 9.258 -0.983 1 98.62 181 ALA A N 1
ATOM 1277 C CA . ALA A 1 181 ? 6.609 9.188 -1.818 1 98.62 181 ALA A CA 1
ATOM 1278 C C . ALA A 1 181 ? 6.496 10.406 -2.719 1 98.62 181 ALA A C 1
ATOM 1280 O O . ALA A 1 181 ? 5.578 10.5 -3.539 1 98.62 181 ALA A O 1
ATOM 1281 N N . GLY A 1 182 ? 7.398 11.43 -2.58 1 98.12 182 GLY A N 1
ATOM 1282 C CA . GLY A 1 182 ? 7.484 12.555 -3.5 1 98.12 182 GLY A CA 1
ATOM 1283 C C . GLY A 1 182 ? 6.52 13.68 -3.16 1 98.12 182 GLY A C 1
ATOM 1284 O O . GLY A 1 182 ? 6.121 13.828 -2.004 1 98.12 182 GLY A O 1
ATOM 1285 N N . LYS A 1 183 ? 6.172 14.461 -4.102 1 98.25 183 LYS A N 1
ATOM 1286 C CA . LYS A 1 183 ? 5.387 15.688 -3.934 1 98.25 183 LYS A CA 1
ATOM 1287 C C . LYS A 1 183 ? 3.99 15.367 -3.4 1 98.25 183 LYS A C 1
ATOM 1289 O O . LYS A 1 183 ? 3.492 14.258 -3.57 1 98.25 183 LYS A O 1
ATOM 1294 N N . ARG A 1 184 ? 3.443 16.375 -2.77 1 98.88 184 ARG A N 1
ATOM 1295 C CA . ARG A 1 184 ? 2.076 16.312 -2.262 1 98.88 184 ARG A CA 1
ATOM 1296 C C . ARG A 1 184 ? 1.082 16.797 -3.316 1 98.88 184 ARG A C 1
ATOM 1298 O O . ARG A 1 184 ? 1.138 17.938 -3.754 1 98.88 184 ARG A O 1
ATOM 1305 N N . VAL A 1 185 ? 0.089 15.938 -3.709 1 98.56 185 VAL A N 1
ATOM 1306 C CA . VAL A 1 185 ? -0.652 16.297 -4.914 1 98.56 185 VAL A CA 1
ATOM 1307 C C . VAL A 1 185 ? -2.131 16.469 -4.578 1 98.56 185 VAL A C 1
ATOM 1309 O O . VAL A 1 185 ? -2.891 17.047 -5.367 1 98.56 185 VAL A O 1
ATOM 1312 N N . ALA A 1 186 ? -2.549 15.977 -3.459 1 98.81 186 ALA A N 1
ATOM 1313 C CA . ALA A 1 186 ? -3.896 16.219 -2.955 1 98.81 186 ALA A CA 1
ATOM 1314 C C . ALA A 1 186 ? -3.912 16.266 -1.429 1 98.81 186 ALA A C 1
ATOM 1316 O O . ALA A 1 186 ? -3.178 15.523 -0.773 1 98.81 186 ALA A O 1
ATOM 1317 N N . CYS A 1 187 ? -4.73 17.078 -0.917 1 98.75 187 CYS A N 1
ATOM 1318 C CA . CYS A 1 187 ? -4.742 17.312 0.523 1 98.75 187 CYS A CA 1
ATOM 1319 C C . CYS A 1 187 ? -6.156 17.578 1.018 1 98.75 187 CYS A C 1
ATOM 1321 O O . CYS A 1 187 ? -6.922 18.281 0.358 1 98.75 187 CYS A O 1
ATOM 1323 N N . GLY A 1 188 ? -6.52 17 2.162 1 98.81 188 GLY A N 1
ATOM 1324 C CA . GLY A 1 188 ? -7.758 17.297 2.863 1 98.81 188 GLY A CA 1
ATOM 1325 C C . GLY A 1 188 ? -7.582 17.406 4.367 1 98.81 188 GLY A C 1
ATOM 1326 O O . GLY A 1 188 ? -7.004 16.516 4.992 1 98.81 188 GLY A O 1
ATOM 1327 N N . VAL A 1 189 ? -8.117 18.469 4.945 1 98.81 189 VAL A N 1
ATOM 1328 C CA . VAL A 1 189 ? -8.062 18.641 6.395 1 98.81 189 VAL A CA 1
ATOM 1329 C C . VAL A 1 189 ? -9.078 17.703 7.055 1 98.81 189 VAL A C 1
ATOM 1331 O O . VAL A 1 189 ? -10.227 17.609 6.617 1 98.81 189 VAL A O 1
ATOM 1334 N N . ILE A 1 190 ? -8.625 17 8.039 1 98.44 190 ILE A N 1
ATOM 1335 C CA . ILE A 1 190 ? -9.492 16.062 8.75 1 98.44 190 ILE A CA 1
ATOM 1336 C C . ILE A 1 190 ? -10.172 16.766 9.922 1 98.44 190 ILE A C 1
ATOM 1338 O O . ILE A 1 190 ? -9.5 17.359 10.766 1 98.44 190 ILE A O 1
ATOM 1342 N N . GLY A 1 191 ? -11.555 16.625 10.039 1 83.56 191 GLY A N 1
ATOM 1343 C CA . GLY A 1 191 ? -12.32 17.203 11.133 1 83.56 191 GLY A CA 1
ATOM 1344 C C . GLY A 1 191 ? -12.859 18.594 10.828 1 83.56 191 GLY A C 1
ATOM 1345 O O . GLY A 1 191 ? -13.305 19.297 11.734 1 83.56 191 GLY A O 1
ATOM 1346 N N . SER A 1 192 ? -12.57 19.062 9.68 1 66.69 192 SER A N 1
ATOM 1347 C CA . SER A 1 192 ? -13.125 20.375 9.383 1 66.69 192 SER A CA 1
ATOM 1348 C C . SER A 1 192 ? -14.617 20.281 9.078 1 66.69 192 SER A C 1
ATOM 1350 O O . SER A 1 192 ? -15.305 21.312 9 1 66.69 192 SER A O 1
ATOM 1352 N N . GLY A 1 193 ? -15.305 19.016 9.156 1 49.12 193 GLY A N 1
ATOM 1353 C CA . GLY A 1 193 ? -16.75 19.156 9.031 1 49.12 193 GLY A CA 1
ATOM 1354 C C . GLY A 1 193 ? -17.422 19.547 10.328 1 49.12 193 GLY A C 1
ATOM 1355 O O . GLY A 1 193 ? -16.844 19.406 11.406 1 49.12 193 GLY A O 1
ATOM 1356 N N . MET B 1 1 ? -72.062 -3.934 -32.812 1 28.02 1 MET B N 1
ATOM 1357 C CA . MET B 1 1 ? -71.438 -4.422 -31.594 1 28.02 1 MET B CA 1
ATOM 1358 C C . MET B 1 1 ? -69.938 -4.566 -31.781 1 28.02 1 MET B C 1
ATOM 1360 O O . MET B 1 1 ? -69.5 -5.449 -32.5 1 28.02 1 MET B O 1
ATOM 1364 N N . TRP B 1 2 ? -69.188 -3.381 -31.891 1 34.09 2 TRP B N 1
ATOM 1365 C CA . TRP B 1 2 ? -67.75 -3.152 -32.156 1 34.09 2 TRP B CA 1
ATOM 1366 C C . TRP B 1 2 ? -66.875 -3.791 -31.078 1 34.09 2 TRP B C 1
ATOM 1368 O O . TRP B 1 2 ? -67 -3.436 -29.891 1 34.09 2 TRP B O 1
ATOM 1378 N N . THR B 1 3 ? -66.625 -5.078 -31.141 1 37.47 3 THR B N 1
ATOM 1379 C CA . THR B 1 3 ? -65.812 -5.879 -30.234 1 37.47 3 THR B CA 1
ATOM 1380 C C . THR B 1 3 ? -64.375 -5.375 -30.234 1 37.47 3 THR B C 1
ATOM 1382 O O . THR B 1 3 ? -63.625 -5.516 -31.219 1 37.47 3 THR B O 1
ATOM 1385 N N . GLY B 1 4 ? -64.062 -4.125 -29.734 1 39.03 4 GLY B N 1
ATOM 1386 C CA . GLY B 1 4 ? -62.719 -3.59 -29.594 1 39.03 4 GLY B CA 1
ATOM 1387 C C . GLY B 1 4 ? -61.812 -4.488 -28.781 1 39.03 4 GLY B C 1
ATOM 1388 O O . GLY B 1 4 ? -62.219 -5.02 -27.75 1 39.03 4 GLY B O 1
ATOM 1389 N N . SER B 1 5 ? -61 -5.316 -29.531 1 41.84 5 SER B N 1
ATOM 1390 C CA . SER B 1 5 ? -60 -6.176 -28.938 1 41.84 5 SER B CA 1
ATOM 1391 C C . SER B 1 5 ? -59.062 -5.383 -28.031 1 41.84 5 SER B C 1
ATOM 1393 O O . SER B 1 5 ? -58.594 -4.301 -28.406 1 41.84 5 SER B O 1
ATOM 1395 N N . PRO B 1 6 ? -59.062 -5.613 -26.719 1 41.75 6 PRO B N 1
ATOM 1396 C CA . PRO B 1 6 ? -58.188 -4.926 -25.766 1 41.75 6 PRO B CA 1
ATOM 1397 C C . PRO B 1 6 ? -56.688 -5.105 -26.078 1 41.75 6 PRO B C 1
ATOM 1399 O O . PRO B 1 6 ? -56.312 -6.141 -26.625 1 41.75 6 PRO B O 1
ATOM 1402 N N . ALA B 1 7 ? -55.969 -4.051 -26.562 1 39.12 7 ALA B N 1
ATOM 1403 C CA . ALA B 1 7 ? -54.531 -3.969 -26.734 1 39.12 7 ALA B CA 1
ATOM 1404 C C . ALA B 1 7 ? -53.812 -4.391 -25.453 1 39.12 7 ALA B C 1
ATOM 1406 O O . ALA B 1 7 ? -54.125 -3.896 -24.375 1 39.12 7 ALA B O 1
ATOM 1407 N N . SER B 1 8 ? -53.438 -5.66 -25.391 1 33.19 8 SER B N 1
ATOM 1408 C CA . SER B 1 8 ? -52.594 -6.121 -24.297 1 33.19 8 SER B CA 1
ATOM 1409 C C . SER B 1 8 ? -51.312 -5.273 -24.188 1 33.19 8 SER B C 1
ATOM 1411 O O . SER B 1 8 ? -50.562 -5.133 -25.156 1 33.19 8 SER B O 1
ATOM 1413 N N . ALA B 1 9 ? -51.312 -4.125 -23.453 1 38.81 9 ALA B N 1
ATOM 1414 C CA . ALA B 1 9 ? -50.094 -3.404 -23.078 1 38.81 9 ALA B CA 1
ATOM 1415 C C . ALA B 1 9 ? -49.031 -4.363 -22.547 1 38.81 9 ALA B C 1
ATOM 1417 O O . ALA B 1 9 ? -49.219 -5.004 -21.516 1 38.81 9 ALA B O 1
ATOM 1418 N N . GLY B 1 10 ? -48.281 -5.094 -23.438 1 35.53 10 GLY B N 1
ATOM 1419 C CA . GLY B 1 10 ? -47.094 -5.828 -23.031 1 35.53 10 GLY B CA 1
ATOM 1420 C C . GLY B 1 10 ? -46.156 -5 -22.188 1 35.53 10 GLY B C 1
ATOM 1421 O O . GLY B 1 10 ? -45.719 -3.912 -22.594 1 35.53 10 GLY B O 1
ATOM 1422 N N . THR B 1 11 ? -46.344 -4.973 -20.844 1 39.06 11 THR B N 1
ATOM 1423 C CA . THR B 1 11 ? -45.344 -4.43 -19.922 1 39.06 11 THR B CA 1
ATOM 1424 C C . THR B 1 11 ? -43.969 -5.008 -20.203 1 39.06 11 THR B C 1
ATOM 1426 O O . THR B 1 11 ? -43.75 -6.219 -20.094 1 39.06 11 THR B O 1
ATOM 1429 N N . ASN B 1 12 ? -43.281 -4.488 -21.203 1 40.28 12 ASN B N 1
ATOM 1430 C CA . ASN B 1 12 ? -41.844 -4.742 -21.297 1 40.28 12 ASN B CA 1
ATOM 1431 C C . ASN B 1 12 ? -41.125 -4.461 -19.969 1 40.28 12 ASN B C 1
ATOM 1433 O O . ASN B 1 12 ? -40.938 -3.303 -19.594 1 40.28 12 ASN B O 1
ATOM 1437 N N . GLU B 1 13 ? -41.312 -5.285 -18.969 1 38.34 13 GLU B N 1
ATOM 1438 C CA . GLU B 1 13 ? -40.375 -5.211 -17.844 1 38.34 13 GLU B CA 1
ATOM 1439 C C . GLU B 1 13 ? -38.938 -5.266 -18.344 1 38.34 13 GLU B C 1
ATOM 1441 O O . GLU B 1 13 ? -38.531 -6.242 -18.969 1 38.34 13 GLU B O 1
ATOM 1446 N N . HIS B 1 14 ? -38.406 -4.152 -18.781 1 41.91 14 HIS B N 1
ATOM 1447 C CA . HIS B 1 14 ? -36.969 -4.062 -18.922 1 41.91 14 HIS B CA 1
ATOM 1448 C C . HIS B 1 14 ? -36.25 -4.668 -17.719 1 41.91 14 HIS B C 1
ATOM 1450 O O . HIS B 1 14 ? -36.344 -4.145 -16.609 1 41.91 14 HIS B O 1
ATOM 1456 N N . ARG B 1 15 ? -36.125 -6.012 -17.719 1 36.69 15 ARG B N 1
ATOM 1457 C CA . ARG B 1 15 ? -35.125 -6.551 -16.812 1 36.69 15 ARG B CA 1
ATOM 1458 C C . ARG B 1 15 ? -33.844 -5.723 -16.844 1 36.69 15 ARG B C 1
ATOM 1460 O O . ARG B 1 15 ? -33.219 -5.617 -17.891 1 36.69 15 ARG B O 1
ATOM 1467 N N . GLU B 1 16 ? -33.844 -4.609 -16.266 1 37.97 16 GLU B N 1
ATOM 1468 C CA . GLU B 1 16 ? -32.531 -4.078 -15.992 1 37.97 16 GLU B CA 1
ATOM 1469 C C . GLU B 1 16 ? -31.562 -5.191 -15.602 1 37.97 16 GLU B C 1
ATOM 1471 O O . GLU B 1 16 ? -31.797 -5.914 -14.633 1 37.97 16 GLU B O 1
ATOM 1476 N N . GLY B 1 17 ? -31.109 -5.957 -16.594 1 34.41 17 GLY B N 1
ATOM 1477 C CA . GLY B 1 17 ? -30.016 -6.871 -16.359 1 34.41 17 GLY B CA 1
ATOM 1478 C C . GLY B 1 17 ? -28.984 -6.336 -15.367 1 34.41 17 GLY B C 1
ATOM 1479 O O . GLY B 1 17 ? -28.281 -5.371 -15.664 1 34.41 17 GLY B O 1
ATOM 1480 N N . ALA B 1 18 ? -29.203 -6.277 -14.086 1 40.06 18 ALA B N 1
ATOM 1481 C CA . ALA B 1 18 ? -28.125 -6.156 -13.117 1 40.06 18 ALA B CA 1
ATOM 1482 C C . ALA B 1 18 ? -26.859 -6.867 -13.609 1 40.06 18 ALA B C 1
ATOM 1484 O O . ALA B 1 18 ? -26.875 -8.078 -13.836 1 40.06 18 ALA B O 1
ATOM 1485 N N . SER B 1 19 ? -25.984 -6.301 -14.391 1 46.56 19 SER B N 1
ATOM 1486 C CA . SER B 1 19 ? -24.703 -6.863 -14.781 1 46.56 19 SER B CA 1
ATOM 1487 C C . SER B 1 19 ? -24.125 -7.754 -13.688 1 46.56 19 SER B C 1
ATOM 1489 O O . SER B 1 19 ? -23.906 -7.297 -12.562 1 46.56 19 SER B O 1
ATOM 1491 N N . GLU B 1 20 ? -24.438 -8.977 -13.523 1 52.94 20 GLU B N 1
ATOM 1492 C CA . GLU B 1 20 ? -23.906 -10 -12.625 1 52.94 20 GLU B CA 1
ATOM 1493 C C . GLU B 1 20 ? -22.391 -9.883 -12.5 1 52.94 20 GLU B C 1
ATOM 1495 O O . GLU B 1 20 ? -21.688 -9.867 -13.5 1 52.94 20 GLU B O 1
ATOM 1500 N N . SER B 1 21 ? -21.922 -9.109 -11.484 1 65.56 21 SER B N 1
ATOM 1501 C CA . SER B 1 21 ? -20.484 -9.117 -11.203 1 65.56 21 SER B CA 1
ATOM 1502 C C . SER B 1 21 ? -19.953 -10.539 -11.078 1 65.56 21 SER B C 1
ATOM 1504 O O . SER B 1 21 ? -20.547 -11.375 -10.398 1 65.56 21 SER B O 1
ATOM 1506 N N . GLU B 1 22 ? -19.156 -10.945 -12.117 1 83.75 22 GLU B N 1
ATOM 1507 C CA . GLU B 1 22 ? -18.422 -12.203 -11.992 1 83.75 22 GLU B CA 1
ATOM 1508 C C . GLU B 1 22 ? -17.312 -12.102 -10.945 1 83.75 22 GLU B C 1
ATOM 1510 O O . GLU B 1 22 ? -16.703 -11.047 -10.797 1 83.75 22 GLU B O 1
ATOM 1515 N N . GLY B 1 23 ? -17.328 -13.07 -10.023 1 94.62 23 GLY B N 1
ATOM 1516 C CA . GLY B 1 23 ? -16.359 -12.969 -8.953 1 94.62 23 GLY B CA 1
ATOM 1517 C C . GLY B 1 23 ? -15.586 -14.258 -8.719 1 94.62 23 GLY B C 1
ATOM 1518 O O . GLY B 1 23 ? -15.977 -15.32 -9.219 1 94.62 23 GLY B O 1
ATOM 1519 N N . LEU B 1 24 ? -14.328 -14.117 -8.273 1 97.75 24 LEU B N 1
ATOM 1520 C CA . LEU B 1 24 ? -13.469 -15.188 -7.789 1 97.75 24 LEU B CA 1
ATOM 1521 C C . LEU B 1 24 ? -13.188 -15.031 -6.301 1 97.75 24 LEU B C 1
ATOM 1523 O O . LEU B 1 24 ? -13.297 -13.93 -5.758 1 97.75 24 LEU B O 1
ATOM 1527 N N . ALA B 1 25 ? -12.93 -16.141 -5.648 1 97.88 25 ALA B N 1
ATOM 1528 C CA . ALA B 1 25 ? -12.555 -16.109 -4.238 1 97.88 25 ALA B CA 1
ATOM 1529 C C . ALA B 1 25 ? -11.547 -17.203 -3.908 1 97.88 25 ALA B C 1
ATOM 1531 O O . ALA B 1 25 ? -11.5 -18.234 -4.59 1 97.88 25 ALA B O 1
ATOM 1532 N N . THR B 1 26 ? -10.742 -16.938 -2.902 1 98.25 26 THR B N 1
ATOM 1533 C CA . THR B 1 26 ? -9.82 -17.953 -2.414 1 98.25 26 THR B CA 1
ATOM 1534 C C . THR B 1 26 ? -9.484 -17.734 -0.944 1 98.25 26 THR B C 1
ATOM 1536 O O . THR B 1 26 ? -9.719 -16.641 -0.413 1 98.25 26 THR B O 1
ATOM 1539 N N . GLN B 1 27 ? -9.047 -18.781 -0.273 1 98 27 GLN B N 1
ATOM 1540 C CA . GLN B 1 27 ? -8.492 -18.719 1.075 1 98 27 GLN B CA 1
ATOM 1541 C C . GLN B 1 27 ? -6.969 -18.734 1.043 1 98 27 GLN B C 1
ATOM 1543 O O . GLN B 1 27 ? -6.367 -19.531 0.318 1 98 27 GLN B O 1
ATOM 1548 N N . LEU B 1 28 ? -6.367 -17.844 1.768 1 98.69 28 LEU B N 1
ATOM 1549 C CA . LEU B 1 28 ? -4.918 -17.844 1.922 1 98.69 28 LEU B CA 1
ATOM 1550 C C . LEU B 1 28 ? -4.5 -18.578 3.188 1 98.69 28 LEU B C 1
ATOM 1552 O O . LEU B 1 28 ? -5.027 -18.312 4.27 1 98.69 28 LEU B O 1
ATOM 1556 N N . ARG B 1 29 ? -3.562 -19.422 2.977 1 98.38 29 ARG B N 1
ATOM 1557 C CA . ARG B 1 29 ? -3.115 -20.25 4.098 1 98.38 29 ARG B CA 1
ATOM 1558 C C . ARG B 1 29 ? -1.611 -20.109 4.312 1 98.38 29 ARG B C 1
ATOM 1560 O O . ARG B 1 29 ? -0.86 -19.906 3.355 1 98.38 29 ARG B O 1
ATOM 1567 N N . ALA B 1 30 ? -1.218 -20.266 5.59 1 98.25 30 ALA B N 1
ATOM 1568 C CA . ALA B 1 30 ? 0.196 -20.328 5.949 1 98.25 30 ALA B CA 1
ATOM 1569 C C . ALA B 1 30 ? 0.808 -21.656 5.504 1 98.25 30 ALA B C 1
ATOM 1571 O O . ALA B 1 30 ? 0.091 -22.578 5.086 1 98.25 30 ALA B O 1
ATOM 1572 N N . PRO B 1 31 ? 2.115 -21.75 5.57 1 97.75 31 PRO B N 1
ATOM 1573 C CA . PRO B 1 31 ? 2.76 -23 5.152 1 97.75 31 PRO B CA 1
ATOM 1574 C C . PRO B 1 31 ? 2.291 -24.203 5.961 1 97.75 31 PRO B C 1
ATOM 1576 O O . PRO B 1 31 ? 2.295 -25.328 5.453 1 97.75 31 PRO B O 1
ATOM 1579 N N . ASP B 1 32 ? 1.855 -24 7.156 1 96.69 32 ASP B N 1
ATOM 1580 C CA . ASP B 1 32 ? 1.415 -25.109 8 1 96.69 32 ASP B CA 1
ATOM 1581 C C . ASP B 1 32 ? -0.06 -25.422 7.766 1 96.69 32 ASP B C 1
ATOM 1583 O O . ASP B 1 32 ? -0.627 -26.297 8.43 1 96.69 32 ASP B O 1
ATOM 1587 N N . GLY B 1 33 ? -0.725 -24.672 6.938 1 96.56 33 GLY B N 1
ATOM 1588 C CA . GLY B 1 33 ? -2.094 -24.984 6.559 1 96.56 33 GLY B CA 1
ATOM 1589 C C . GLY B 1 33 ? -3.117 -24.094 7.254 1 96.56 33 GLY B C 1
ATOM 1590 O O . GLY B 1 33 ? -4.297 -24.109 6.898 1 96.56 33 GLY B O 1
ATOM 1591 N N . ALA B 1 34 ? -2.668 -23.297 8.195 1 96.75 34 ALA B N 1
ATOM 1592 C CA . ALA B 1 34 ? -3.594 -22.422 8.906 1 96.75 34 ALA B CA 1
ATOM 1593 C C . ALA B 1 34 ? -4.152 -21.344 7.988 1 96.75 34 ALA B C 1
ATOM 1595 O O . ALA B 1 34 ? -3.414 -20.75 7.207 1 96.75 34 ALA B O 1
ATOM 1596 N N . GLU B 1 35 ? -5.438 -21.125 8.109 1 97.31 35 GLU B N 1
ATOM 1597 C CA . GLU B 1 35 ? -6.039 -20.047 7.324 1 97.31 35 GLU B CA 1
ATOM 1598 C C . GLU B 1 35 ? -5.625 -18.688 7.863 1 97.31 35 GLU B C 1
ATOM 1600 O O . GLU B 1 35 ? -5.754 -18.422 9.062 1 97.31 35 GLU B O 1
ATOM 1605 N N . VAL B 1 36 ? -5.215 -17.828 7.02 1 98.56 36 VAL B N 1
ATOM 1606 C CA . VAL B 1 36 ? -4.691 -16.531 7.41 1 98.56 36 VAL B CA 1
ATOM 1607 C C . VAL B 1 36 ? -5.645 -15.43 6.953 1 98.56 36 VAL B C 1
ATOM 1609 O O . VAL B 1 36 ? -5.875 -14.453 7.676 1 98.56 36 VAL B O 1
ATOM 1612 N N . ALA B 1 37 ? -6.199 -15.578 5.719 1 98.81 37 ALA B N 1
ATOM 1613 C CA . ALA B 1 37 ? -7.035 -14.547 5.117 1 98.81 37 ALA B CA 1
ATOM 1614 C C . ALA B 1 37 ? -7.906 -15.125 4.004 1 98.81 37 ALA B C 1
ATOM 1616 O O . ALA B 1 37 ? -7.73 -16.281 3.607 1 98.81 37 ALA B O 1
ATOM 1617 N N . THR B 1 38 ? -8.867 -14.336 3.576 1 98.5 38 THR B N 1
ATOM 1618 C CA . THR B 1 38 ? -9.609 -14.578 2.346 1 98.5 38 THR B CA 1
ATOM 1619 C C . THR B 1 38 ? -9.414 -13.438 1.356 1 98.5 38 THR B C 1
ATOM 1621 O O . THR B 1 38 ? -9.156 -12.297 1.758 1 98.5 38 THR B O 1
ATOM 1624 N N . ALA B 1 39 ? -9.492 -13.773 0.139 1 98.81 39 ALA B N 1
ATOM 1625 C CA . ALA B 1 39 ? -9.453 -12.781 -0.932 1 98.81 39 ALA B CA 1
ATOM 1626 C C . ALA B 1 39 ? -10.609 -12.984 -1.908 1 98.81 39 ALA B C 1
ATOM 1628 O O . ALA B 1 39 ? -10.938 -14.117 -2.264 1 98.81 39 ALA B O 1
ATOM 1629 N N . LYS B 1 40 ? -11.227 -11.891 -2.252 1 98.5 40 LYS B N 1
ATOM 1630 C CA . LYS B 1 40 ? -12.258 -11.859 -3.281 1 98.5 40 LYS B CA 1
ATOM 1631 C C . LYS B 1 40 ? -11.875 -10.914 -4.418 1 98.5 40 LYS B C 1
ATOM 1633 O O . LYS B 1 40 ? -11.328 -9.836 -4.18 1 98.5 40 LYS B O 1
ATOM 1638 N N . PHE B 1 41 ? -12.242 -11.328 -5.617 1 98.62 41 PHE B N 1
ATOM 1639 C CA . PHE B 1 41 ? -12.062 -10.539 -6.828 1 98.62 41 PHE B CA 1
ATOM 1640 C C . PHE B 1 41 ? -13.391 -10.32 -7.543 1 98.62 41 PHE B C 1
ATOM 1642 O O . PHE B 1 41 ? -14.008 -11.281 -8.008 1 98.62 41 PHE B O 1
ATOM 1649 N N . ASP B 1 42 ? -13.812 -9.102 -7.57 1 98 42 ASP B N 1
ATOM 1650 C CA . ASP B 1 42 ? -15.008 -8.75 -8.328 1 98 42 ASP B CA 1
ATOM 1651 C C . ASP B 1 42 ? -14.656 -7.969 -9.594 1 98 42 ASP B C 1
ATOM 1653 O O . ASP B 1 42 ? -13.922 -6.98 -9.531 1 98 42 ASP B O 1
ATOM 1657 N N . PHE B 1 43 ? -15.141 -8.477 -10.68 1 97.94 43 PHE B N 1
ATOM 1658 C CA . PHE B 1 43 ? -14.852 -7.828 -11.953 1 97.94 43 PHE B CA 1
ATOM 1659 C C . PHE B 1 43 ? -16.078 -7.113 -12.492 1 97.94 43 PHE B C 1
ATOM 1661 O O . PHE B 1 43 ? -17.125 -7.742 -12.719 1 97.94 43 PHE B O 1
ATOM 1668 N N . ALA B 1 44 ? -15.938 -5.844 -12.586 1 97.38 44 ALA B N 1
ATOM 1669 C CA . ALA B 1 44 ? -17 -5.012 -13.141 1 97.38 44 ALA B CA 1
ATOM 1670 C C . ALA B 1 44 ? -16.438 -3.719 -13.727 1 97.38 44 ALA B C 1
ATOM 1672 O O . ALA B 1 44 ? -15.438 -3.193 -13.242 1 97.38 44 ALA B O 1
ATOM 1673 N N . ASP B 1 45 ? -17 -3.225 -14.812 1 95.38 45 ASP B N 1
ATOM 1674 C CA . ASP B 1 45 ? -16.688 -1.923 -15.398 1 95.38 45 ASP B CA 1
ATOM 1675 C C . ASP B 1 45 ? -15.242 -1.854 -15.852 1 95.38 45 ASP B C 1
ATOM 1677 O O . ASP B 1 45 ? -14.602 -0.802 -15.766 1 95.38 45 ASP B O 1
ATOM 1681 N N . GLY B 1 46 ? -14.695 -2.998 -16.125 1 96.19 46 GLY B N 1
ATOM 1682 C CA . GLY B 1 46 ? -13.375 -3.029 -16.75 1 96.19 46 GLY B CA 1
ATOM 1683 C C . GLY B 1 46 ? -12.25 -3.096 -15.734 1 96.19 46 GLY B C 1
ATOM 1684 O O . GLY B 1 46 ? -11.078 -2.941 -16.094 1 96.19 46 GLY B O 1
ATOM 1685 N N . PHE B 1 47 ? -12.562 -3.264 -14.516 1 97.44 47 PHE B N 1
ATOM 1686 C CA . PHE B 1 47 ? -11.508 -3.4 -13.523 1 97.44 47 PHE B CA 1
ATOM 1687 C C . PHE B 1 47 ? -11.891 -4.41 -12.445 1 97.44 47 PHE B C 1
ATOM 1689 O O . PHE B 1 47 ? -13.039 -4.855 -12.391 1 97.44 47 PHE B O 1
ATOM 1696 N N . ALA B 1 48 ? -10.938 -4.816 -11.68 1 98.44 48 ALA B N 1
ATOM 1697 C CA . ALA B 1 48 ? -11.117 -5.707 -10.531 1 98.44 48 ALA B CA 1
ATOM 1698 C C . ALA B 1 48 ? -11.18 -4.914 -9.227 1 98.44 48 ALA B C 1
ATOM 1700 O O . ALA B 1 48 ? -10.422 -3.961 -9.031 1 98.44 48 ALA B O 1
ATOM 1701 N N . THR B 1 49 ? -12.086 -5.246 -8.406 1 98.81 49 THR B N 1
ATOM 1702 C CA . THR B 1 49 ? -12.047 -4.91 -6.988 1 98.81 49 THR B CA 1
ATOM 1703 C C . THR B 1 49 ? -11.547 -6.094 -6.164 1 98.81 49 THR B C 1
ATOM 1705 O O . THR B 1 49 ? -12.164 -7.16 -6.164 1 98.81 49 THR B O 1
ATOM 1708 N N . VAL B 1 50 ? -10.398 -5.918 -5.48 1 98.94 50 VAL B N 1
ATOM 1709 C CA . VAL B 1 50 ? -9.797 -6.969 -4.668 1 98.94 50 VAL B CA 1
ATOM 1710 C C . VAL B 1 50 ? -10.031 -6.68 -3.186 1 98.94 50 VAL B C 1
ATOM 1712 O O . VAL B 1 50 ? -9.703 -5.598 -2.697 1 98.94 50 VAL B O 1
ATOM 1715 N N . THR B 1 51 ? -10.648 -7.602 -2.496 1 98.88 51 THR B N 1
ATOM 1716 C CA . THR B 1 51 ? -10.891 -7.516 -1.061 1 98.88 51 THR B CA 1
ATOM 1717 C C . THR B 1 51 ? -10.117 -8.594 -0.317 1 98.88 51 THR B C 1
ATOM 1719 O O . THR B 1 51 ? -10.273 -9.789 -0.602 1 98.88 51 THR B O 1
ATOM 1722 N N . ILE B 1 52 ? -9.281 -8.203 0.611 1 98.94 52 ILE B N 1
ATOM 1723 C CA . ILE B 1 52 ? -8.555 -9.125 1.476 1 98.94 52 ILE B CA 1
ATOM 1724 C C . ILE B 1 52 ? -8.938 -8.875 2.934 1 98.94 52 ILE B C 1
ATOM 1726 O O . ILE B 1 52 ? -8.906 -7.738 3.404 1 98.94 52 ILE B O 1
ATOM 1730 N N . VAL B 1 53 ? -9.344 -9.922 3.621 1 98.81 53 VAL B N 1
ATOM 1731 C CA . VAL B 1 53 ? -9.664 -9.836 5.043 1 98.81 53 VAL B CA 1
ATOM 1732 C C . VAL B 1 53 ? -8.969 -10.961 5.801 1 98.81 53 VAL B C 1
ATOM 1734 O O . VAL B 1 53 ? -9.133 -12.141 5.469 1 98.81 53 VAL B O 1
ATOM 1737 N N . THR B 1 54 ? -8.211 -10.609 6.785 1 98.69 54 THR B N 1
ATOM 1738 C CA . THR B 1 54 ? -7.637 -11.656 7.629 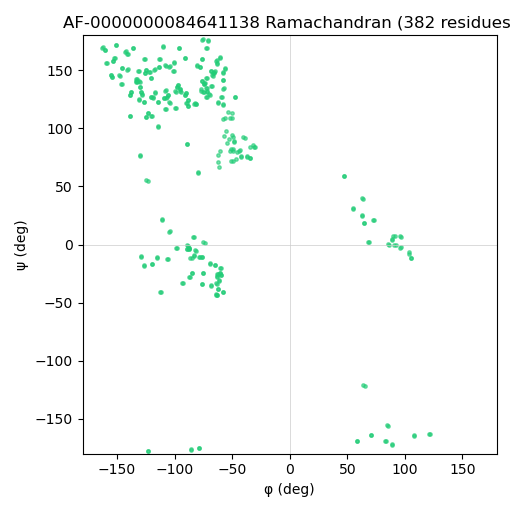1 98.69 54 THR B CA 1
ATOM 1739 C C . THR B 1 54 ? -8.727 -12.391 8.398 1 98.69 54 THR B C 1
ATOM 1741 O O . THR B 1 54 ? -9.75 -11.805 8.758 1 98.69 54 THR B O 1
ATOM 1744 N N . THR B 1 55 ? -8.508 -13.68 8.648 1 95.75 55 THR B N 1
ATOM 1745 C CA . THR B 1 55 ? -9.5 -14.5 9.328 1 95.75 55 THR B CA 1
ATOM 1746 C C . THR B 1 55 ? -9.078 -14.797 10.758 1 95.75 55 THR B C 1
ATOM 1748 O O . THR B 1 55 ? -9.852 -15.352 11.539 1 95.75 55 THR B O 1
ATOM 1751 N N . GLY B 1 56 ? -7.934 -14.555 11.125 1 85 56 GLY B N 1
ATOM 1752 C CA . GLY B 1 56 ? -7.406 -14.758 12.461 1 85 56 GLY B CA 1
ATOM 1753 C C . GLY B 1 56 ? -6.293 -13.789 12.82 1 85 56 GLY B C 1
ATOM 1754 O O . GLY B 1 56 ? -5.852 -13 11.977 1 85 56 GLY B O 1
ATOM 1755 N N . THR B 1 57 ? -5.926 -13.859 14.078 1 86.19 57 THR B N 1
ATOM 1756 C CA . THR B 1 57 ? -4.871 -12.977 14.555 1 86.19 57 THR B CA 1
ATOM 1757 C C . THR B 1 57 ? -3.586 -13.758 14.82 1 86.19 57 THR B C 1
ATOM 1759 O O . THR B 1 57 ? -3.605 -14.984 14.891 1 86.19 57 THR B O 1
ATOM 1762 N N . GLY B 1 58 ? -2.523 -13.055 14.734 1 88.38 58 GLY B N 1
ATOM 1763 C CA . GLY B 1 58 ? -1.27 -13.625 15.211 1 88.38 58 GLY B CA 1
ATOM 1764 C C . GLY B 1 58 ? -0.447 -14.258 14.109 1 88.38 58 GLY B C 1
ATOM 1765 O O . GLY B 1 58 ? 0.67 -14.727 14.344 1 88.38 58 GLY B O 1
ATOM 1766 N N . TYR B 1 59 ? -0.938 -14.289 12.898 1 92.56 59 TYR B N 1
ATOM 1767 C CA . TYR B 1 59 ? -0.183 -14.914 11.82 1 92.56 59 TYR B CA 1
ATOM 1768 C C . TYR B 1 59 ? 0.67 -13.891 11.086 1 92.56 59 TYR B C 1
ATOM 1770 O O . TYR B 1 59 ? 1.717 -14.227 10.531 1 92.56 59 TYR B O 1
ATOM 1778 N N . LEU B 1 60 ? 0.16 -12.758 11.039 1 97.38 60 LEU B N 1
ATOM 1779 C CA . LEU B 1 60 ? 0.897 -11.672 10.398 1 97.38 60 LEU B CA 1
ATOM 1780 C C . LEU B 1 60 ? 1.409 -10.68 11.43 1 97.38 60 LEU B C 1
ATOM 1782 O O . LEU B 1 60 ? 0.676 -10.289 12.344 1 97.38 60 LEU B O 1
ATOM 1786 N N . ALA B 1 61 ? 2.686 -10.305 11.352 1 96.06 61 ALA B N 1
ATOM 1787 C CA . ALA B 1 61 ? 3.221 -9.25 12.211 1 96.06 61 ALA B CA 1
ATOM 1788 C C . ALA B 1 61 ? 2.57 -7.902 11.898 1 96.06 61 ALA B C 1
ATOM 1790 O O . ALA B 1 61 ? 2.213 -7.633 10.742 1 96.06 61 ALA B O 1
ATOM 1791 N N . PRO B 1 62 ? 2.443 -7.023 12.914 1 96.38 62 PRO B N 1
ATOM 1792 C CA . PRO B 1 62 ? 1.944 -5.676 12.625 1 96.38 62 PRO B CA 1
ATOM 1793 C C . PRO B 1 62 ? 2.803 -4.938 11.602 1 96.38 62 PRO B C 1
ATOM 1795 O O . PRO B 1 62 ? 4.023 -5.129 11.555 1 96.38 62 PRO B O 1
ATOM 1798 N N . GLY B 1 63 ? 2.148 -4.09 10.797 1 96.94 63 GLY B N 1
ATOM 1799 C CA . GLY B 1 63 ? 2.871 -3.346 9.781 1 96.94 63 GLY B CA 1
ATOM 1800 C C . GLY B 1 63 ? 2.352 -3.6 8.375 1 96.94 63 GLY B C 1
ATOM 1801 O O . GLY B 1 63 ? 1.204 -4.016 8.195 1 96.94 63 GLY B O 1
ATOM 1802 N N . PHE B 1 64 ? 3.123 -3.254 7.402 1 98.44 64 PHE B N 1
ATOM 1803 C CA . PHE B 1 64 ? 2.736 -3.369 6.004 1 98.44 64 PHE B CA 1
ATOM 1804 C C . PHE B 1 64 ? 3.285 -4.652 5.391 1 98.44 64 PHE B C 1
ATOM 1806 O O . PHE B 1 64 ? 4.43 -5.031 5.656 1 98.44 64 PHE B O 1
ATOM 1813 N N . HIS B 1 65 ? 2.465 -5.352 4.605 1 98.81 65 HIS B N 1
ATOM 1814 C CA . HIS B 1 65 ? 2.832 -6.59 3.928 1 98.81 65 HIS B CA 1
ATOM 1815 C C . HIS B 1 65 ? 2.553 -6.504 2.43 1 98.81 65 HIS B C 1
ATOM 1817 O O . HIS B 1 65 ? 1.415 -6.266 2.02 1 98.81 65 HIS B O 1
ATOM 1823 N N . GLY B 1 66 ? 3.596 -6.715 1.631 1 98.88 66 GLY B N 1
ATOM 1824 C CA . GLY B 1 66 ? 3.365 -6.797 0.198 1 98.88 66 GLY B CA 1
ATOM 1825 C C . GLY B 1 66 ? 2.389 -7.891 -0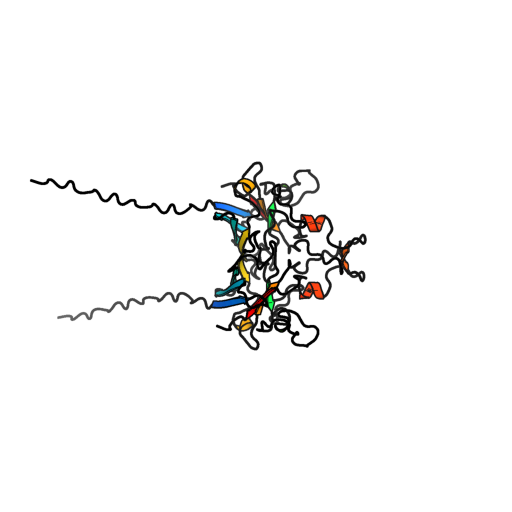.188 1 98.88 66 GLY B C 1
ATOM 1826 O O . GLY B 1 66 ? 2.398 -8.977 0.4 1 98.88 66 GLY B O 1
ATOM 1827 N N . VAL B 1 67 ? 1.561 -7.602 -1.166 1 98.94 67 VAL B N 1
ATOM 1828 C CA . VAL B 1 67 ? 0.622 -8.562 -1.732 1 98.94 67 VAL B CA 1
ATOM 1829 C C . VAL B 1 67 ? 0.775 -8.602 -3.252 1 98.94 67 VAL B C 1
ATOM 1831 O O . VAL B 1 67 ? 0.743 -7.559 -3.912 1 98.94 67 VAL B O 1
ATOM 1834 N N . HIS B 1 68 ? 0.917 -9.781 -3.734 1 98.94 68 HIS B N 1
ATOM 1835 C CA . HIS B 1 68 ? 1.098 -9.906 -5.176 1 98.94 68 HIS B CA 1
ATOM 1836 C C . HIS B 1 68 ? 0.35 -11.117 -5.723 1 98.94 68 HIS B C 1
ATOM 1838 O O . HIS B 1 68 ? 0.17 -12.109 -5.016 1 98.94 68 HIS B O 1
ATOM 1844 N N . ILE B 1 69 ? -0.061 -10.992 -6.969 1 98.88 69 ILE B N 1
ATOM 1845 C CA . ILE B 1 69 ? -0.493 -12.148 -7.754 1 98.88 69 ILE B CA 1
ATOM 1846 C C . ILE B 1 69 ? 0.71 -12.773 -8.453 1 98.88 69 ILE B C 1
ATOM 1848 O O . ILE B 1 69 ? 1.457 -12.086 -9.156 1 98.88 69 ILE B O 1
ATOM 1852 N N . HIS B 1 70 ? 0.875 -13.992 -8.203 1 98.81 70 HIS B N 1
ATOM 1853 C CA . HIS B 1 70 ? 1.96 -14.758 -8.805 1 98.81 70 HIS B CA 1
ATOM 1854 C C . HIS B 1 70 ? 1.458 -15.594 -9.977 1 98.81 70 HIS B C 1
ATOM 1856 O O . HIS B 1 70 ? 0.293 -16 -10 1 98.81 70 HIS B O 1
ATOM 1862 N N . LYS B 1 71 ? 2.328 -15.945 -10.875 1 98 71 LYS B N 1
ATOM 1863 C CA . LYS B 1 71 ? 1.913 -16.344 -12.219 1 98 71 LYS B CA 1
ATOM 1864 C C . LYS B 1 71 ? 1.546 -17.828 -12.266 1 98 71 LYS B C 1
ATOM 1866 O O . LYS B 1 71 ? 1.047 -18.312 -13.281 1 98 71 LYS B O 1
ATOM 1871 N N . VAL B 1 72 ? 1.849 -18.594 -11.234 1 98.44 72 VAL B N 1
ATOM 1872 C CA . VAL B 1 72 ? 1.502 -20.016 -11.195 1 98.44 72 VAL B CA 1
ATOM 1873 C C . VAL B 1 72 ? 0.534 -20.281 -10.039 1 98.44 72 VAL B C 1
ATOM 1875 O O . VAL B 1 72 ? 0.778 -19.859 -8.906 1 98.44 72 VAL B O 1
ATOM 1878 N N . GLY B 1 73 ? -0.556 -20.969 -10.328 1 98.44 73 GLY B N 1
ATOM 1879 C CA . GLY B 1 73 ? -1.572 -21.281 -9.336 1 98.44 73 GLY B CA 1
ATOM 1880 C C . GLY B 1 73 ? -1.195 -22.453 -8.445 1 98.44 73 GLY B C 1
ATOM 1881 O O . GLY B 1 73 ? -1.877 -23.484 -8.438 1 98.44 73 GLY B O 1
ATOM 1882 N N . LYS B 1 74 ? -0.115 -22.281 -7.711 1 98.38 74 LYS B N 1
ATOM 1883 C CA . LYS B 1 74 ? 0.333 -23.297 -6.75 1 98.38 74 LYS B CA 1
ATOM 1884 C C . LYS B 1 74 ? 0.683 -22.656 -5.41 1 98.38 74 LYS B C 1
ATOM 1886 O O . LYS B 1 74 ? 1.27 -21.578 -5.363 1 98.38 74 LYS B O 1
ATOM 1891 N N . CYS B 1 75 ? 0.318 -23.328 -4.387 1 98.5 75 CYS B N 1
ATOM 1892 C CA . CYS B 1 75 ? 0.652 -22.922 -3.023 1 98.5 75 CYS B CA 1
ATOM 1893 C C . CYS B 1 75 ? 1.247 -24.094 -2.244 1 98.5 75 CYS B C 1
ATOM 1895 O O . CYS B 1 75 ? 0.586 -24.672 -1.378 1 98.5 75 CYS B O 1
ATOM 1897 N N . GLU B 1 76 ? 2.496 -24.359 -2.562 1 98.56 76 GLU B N 1
ATOM 1898 C CA . GLU B 1 76 ? 3.17 -25.484 -1.926 1 98.56 76 GLU B CA 1
ATOM 1899 C C . GLU B 1 76 ? 4.23 -25 -0.938 1 98.56 76 GLU B C 1
ATOM 1901 O O . GLU B 1 76 ? 5.117 -24.234 -1.3 1 98.56 76 GLU B O 1
ATOM 1906 N N . ALA B 1 77 ? 4.109 -25.5 0.283 1 98.31 77 ALA B N 1
ATOM 1907 C CA . ALA B 1 77 ? 5.156 -25.203 1.256 1 98.31 77 ALA B CA 1
ATOM 1908 C C . ALA B 1 77 ? 6.465 -25.891 0.877 1 98.31 77 ALA B C 1
ATOM 1910 O O . ALA B 1 77 ? 6.461 -26.953 0.25 1 98.31 77 ALA B O 1
ATOM 1911 N N . ASN B 1 78 ? 7.59 -25.25 1.255 1 97.88 78 ASN B N 1
ATOM 1912 C CA . ASN B 1 78 ? 8.906 -25.844 1.04 1 97.88 78 ASN B CA 1
ATOM 1913 C C . ASN B 1 78 ? 9.055 -26.391 -0.375 1 97.88 78 ASN B C 1
ATOM 1915 O O . ASN B 1 78 ? 9.398 -27.562 -0.556 1 97.88 78 ASN B O 1
ATOM 1919 N N . SER B 1 79 ? 8.891 -25.516 -1.287 1 98.5 79 SER B N 1
ATOM 1920 C CA . SER B 1 79 ? 8.875 -25.906 -2.693 1 98.5 79 SER B CA 1
ATOM 1921 C C . SER B 1 79 ? 9.891 -25.094 -3.5 1 98.5 79 SER B C 1
ATOM 1923 O O . SER B 1 79 ? 10.258 -23.984 -3.107 1 98.5 79 SER B O 1
ATOM 1925 N N . ALA B 1 80 ? 10.227 -25.688 -4.641 1 98 80 ALA B N 1
ATOM 1926 C CA . ALA B 1 80 ? 11.086 -24.969 -5.574 1 98 80 ALA B CA 1
ATOM 1927 C C . ALA B 1 80 ? 10.266 -24.156 -6.566 1 98 80 ALA B C 1
ATOM 1929 O O . ALA B 1 80 ? 9.086 -24.438 -6.789 1 98 80 ALA B O 1
ATOM 1930 N N . GLY B 1 81 ? 10.961 -23.156 -7.18 1 96.94 81 GLY B N 1
ATOM 1931 C CA . GLY B 1 81 ? 10.32 -22.422 -8.258 1 96.94 81 GLY B CA 1
ATOM 1932 C C . GLY B 1 81 ? 10.156 -23.234 -9.523 1 96.94 81 GLY B C 1
ATOM 1933 O O . GLY B 1 81 ? 10.648 -24.375 -9.609 1 96.94 81 GLY B O 1
ATOM 1934 N N . PRO B 1 82 ? 9.531 -22.656 -10.461 1 94.94 82 PRO B N 1
ATOM 1935 C CA . PRO B 1 82 ? 9.25 -23.375 -11.703 1 94.94 82 PRO B CA 1
ATOM 1936 C C . PRO B 1 82 ? 10.516 -23.844 -12.422 1 94.94 82 PRO B C 1
ATOM 1938 O O . PRO B 1 82 ? 10.484 -24.828 -13.156 1 94.94 82 PRO B O 1
ATOM 1941 N N . THR B 1 83 ? 11.617 -23.188 -12.18 1 94.75 83 THR B N 1
ATOM 1942 C CA . THR B 1 83 ? 12.859 -23.547 -12.852 1 94.75 83 THR B CA 1
ATOM 1943 C C . THR B 1 83 ? 13.789 -24.297 -11.906 1 94.75 83 THR B C 1
ATOM 1945 O O . THR B 1 83 ? 14.961 -24.516 -12.219 1 94.75 83 THR B O 1
ATOM 1948 N N . GLY B 1 84 ? 13.281 -24.703 -10.758 1 94.81 84 GLY B N 1
ATOM 1949 C CA . GLY B 1 84 ? 14.062 -25.422 -9.766 1 94.81 84 GLY B CA 1
ATOM 1950 C C . GLY B 1 84 ? 14.875 -24.516 -8.867 1 94.81 84 GLY B C 1
ATOM 1951 O O . GLY B 1 84 ? 14.586 -23.312 -8.766 1 94.81 84 GLY B O 1
ATOM 1952 N N . GLY B 1 85 ? 15.828 -25.062 -8.031 1 93.81 85 GLY B N 1
ATOM 1953 C CA . GLY B 1 85 ? 16.672 -24.281 -7.148 1 93.81 85 GLY B CA 1
ATOM 1954 C C . GLY B 1 85 ? 16.297 -24.422 -5.688 1 93.81 85 GLY B C 1
ATOM 1955 O O . GLY B 1 85 ? 15.656 -25.391 -5.293 1 93.81 85 GLY B O 1
ATOM 1956 N N . PRO B 1 86 ? 16.828 -23.484 -4.945 1 93.62 86 PRO B N 1
ATOM 1957 C CA . PRO B 1 86 ? 16.531 -23.562 -3.512 1 93.62 86 PRO B CA 1
ATOM 1958 C C . PRO B 1 86 ? 15.031 -23.562 -3.219 1 93.62 86 PRO B C 1
ATOM 1960 O O . PRO B 1 86 ? 14.234 -23.062 -4.016 1 93.62 86 PRO B O 1
ATOM 1963 N N . VAL B 1 87 ? 14.711 -24.203 -2.111 1 97.69 87 VAL B N 1
ATOM 1964 C CA . VAL B 1 87 ? 13.305 -24.344 -1.758 1 97.69 87 VAL B CA 1
ATOM 1965 C C . VAL B 1 87 ? 12.93 -23.312 -0.691 1 97.69 87 VAL B C 1
ATOM 1967 O O . VAL B 1 87 ? 13.797 -22.828 0.035 1 97.69 87 VAL B O 1
ATOM 1970 N N . GLY B 1 88 ? 11.75 -22.891 -0.693 1 98.25 88 GLY B N 1
ATOM 1971 C CA . GLY B 1 88 ? 11.094 -22.031 0.274 1 98.25 88 GLY B CA 1
ATOM 1972 C C . GLY B 1 88 ? 9.578 -22.078 0.172 1 98.25 88 GLY B C 1
ATOM 1973 O O . GLY B 1 88 ? 9.031 -22.688 -0.745 1 98.25 88 GLY B O 1
ATOM 1974 N N . ASP B 1 89 ? 8.984 -21.516 1.106 1 98.75 89 ASP B N 1
ATOM 1975 C CA . ASP B 1 89 ? 7.523 -21.562 1.108 1 98.75 89 ASP B CA 1
ATOM 1976 C C . ASP B 1 89 ? 6.949 -20.859 -0.113 1 98.75 89 ASP B C 1
ATOM 1978 O O . ASP B 1 89 ? 7.262 -19.688 -0.365 1 98.75 89 ASP B O 1
ATOM 1982 N N . PHE B 1 90 ? 6.172 -21.594 -0.901 1 98.81 90 PHE B N 1
ATOM 1983 C CA . PHE B 1 90 ? 5.289 -21.109 -1.957 1 98.81 90 PHE B CA 1
ATOM 1984 C C . PHE B 1 90 ? 6.098 -20.656 -3.164 1 98.81 90 PHE B C 1
ATOM 1986 O O . PHE B 1 90 ? 5.609 -19.875 -3.984 1 98.81 90 PHE B O 1
ATOM 1993 N N . LEU B 1 91 ? 7.344 -21.125 -3.293 1 98.75 91 LEU B N 1
ATOM 1994 C CA . LEU B 1 91 ? 8.148 -20.734 -4.453 1 98.75 91 LEU B CA 1
ATOM 1995 C C . LEU B 1 91 ? 7.594 -21.359 -5.727 1 98.75 91 LEU B C 1
ATOM 1997 O O . LEU B 1 91 ? 7.867 -20.891 -6.828 1 98.75 91 LEU B O 1
ATOM 2001 N N . SER B 1 92 ? 6.734 -22.391 -5.547 1 98.69 92 SER B N 1
ATOM 2002 C CA . SER B 1 92 ? 6.102 -23.062 -6.68 1 98.69 92 SER B CA 1
ATOM 2003 C C . SER B 1 92 ? 5.168 -22.109 -7.43 1 98.69 92 SER B C 1
ATOM 2005 O O . SER B 1 92 ? 4.852 -22.344 -8.594 1 98.69 92 SER B O 1
ATOM 2007 N N . ALA B 1 93 ? 4.801 -21.016 -6.781 1 98.69 93 ALA B N 1
ATOM 2008 C CA . ALA B 1 93 ? 3.898 -20.047 -7.395 1 98.69 93 ALA B CA 1
ATOM 2009 C C . ALA B 1 93 ? 4.625 -19.203 -8.438 1 98.69 93 ALA B C 1
ATOM 2011 O O . ALA B 1 93 ? 4 -18.438 -9.172 1 98.69 93 ALA B O 1
ATOM 2012 N N . GLY B 1 94 ? 5.973 -19.266 -8.508 1 98.44 94 GLY B N 1
ATOM 2013 C CA . GLY B 1 94 ? 6.746 -18.5 -9.484 1 98.44 94 GLY B CA 1
ATOM 2014 C C . GLY B 1 94 ? 6.762 -17.016 -9.203 1 98.44 94 GLY B C 1
ATOM 2015 O O . GLY B 1 94 ? 6.512 -16.594 -8.078 1 98.44 94 GLY B O 1
ATOM 2016 N N . GLY B 1 95 ? 7.168 -16.203 -10.25 1 97.69 95 GLY B N 1
ATOM 2017 C CA . GLY B 1 95 ? 7.25 -14.766 -10.133 1 97.69 95 GLY B CA 1
ATOM 2018 C C . GLY B 1 95 ? 5.902 -14.078 -10.25 1 97.69 95 GLY B C 1
ATOM 2019 O O . GLY B 1 95 ? 4.863 -14.742 -10.297 1 97.69 95 GLY B O 1
ATOM 2020 N N . HIS B 1 96 ? 5.93 -12.75 -10.25 1 98.5 96 HIS B N 1
ATOM 2021 C CA . HIS B 1 96 ? 4.699 -11.969 -10.32 1 98.5 96 HIS B CA 1
ATOM 2022 C C . HIS B 1 96 ? 4.016 -12.133 -11.672 1 98.5 96 HIS B C 1
ATOM 2024 O O . HIS B 1 96 ? 4.688 -12.281 -12.695 1 98.5 96 HIS B O 1
ATOM 2030 N N . LEU B 1 97 ? 2.74 -12.117 -11.672 1 98.19 97 LEU B N 1
ATOM 2031 C CA . LEU B 1 97 ? 1.968 -12.102 -12.914 1 98.19 97 LEU B CA 1
ATOM 2032 C C . LEU B 1 97 ? 2.316 -10.875 -13.75 1 98.19 97 LEU B C 1
ATOM 2034 O O . LEU B 1 97 ? 2.32 -9.75 -13.242 1 98.19 97 LEU B O 1
ATOM 2038 N N . GLN B 1 98 ? 2.66 -11.102 -14.961 1 96.88 98 GLN B N 1
ATOM 2039 C CA . GLN B 1 98 ? 2.803 -10.055 -15.969 1 96.88 98 GLN B CA 1
ATOM 2040 C C . GLN B 1 98 ? 1.936 -10.352 -17.188 1 96.88 98 GLN B C 1
ATOM 2042 O O . GLN B 1 98 ? 2.205 -11.297 -17.938 1 96.88 98 GLN B O 1
ATOM 2047 N N . VAL B 1 99 ? 0.911 -9.523 -17.297 1 95.94 99 VAL B N 1
ATOM 2048 C CA . VAL B 1 99 ? 0.047 -9.656 -18.453 1 95.94 99 VAL B CA 1
ATOM 2049 C C . VAL B 1 99 ? 0.73 -9.047 -19.688 1 95.94 99 VAL B C 1
ATOM 2051 O O . VAL B 1 99 ? 1.287 -7.953 -19.609 1 95.94 99 VAL B O 1
ATOM 2054 N N . SER B 1 100 ? 0.739 -9.711 -20.75 1 89.31 100 SER B N 1
ATOM 2055 C CA . SER B 1 100 ? 1.398 -9.273 -21.969 1 89.31 100 SER B CA 1
ATOM 2056 C C . SER B 1 100 ? 0.874 -7.91 -22.422 1 89.31 100 SER B C 1
ATOM 2058 O O . SER B 1 100 ? -0.331 -7.656 -22.375 1 89.31 100 SER B O 1
ATOM 2060 N N . GLY B 1 101 ? 1.795 -6.988 -22.797 1 84.88 101 GLY B N 1
ATOM 2061 C CA . GLY B 1 101 ? 1.417 -5.703 -23.359 1 84.88 101 GLY B CA 1
ATOM 2062 C C . GLY B 1 101 ? 1.195 -4.633 -22.312 1 84.88 101 GLY B C 1
ATOM 2063 O O . GLY B 1 101 ? 0.754 -3.527 -22.625 1 84.88 101 GLY B O 1
ATOM 2064 N N . ARG B 1 102 ? 1.462 -5.031 -21.094 1 78.5 102 ARG B N 1
ATOM 2065 C CA . ARG B 1 102 ? 1.233 -4.055 -20.031 1 78.5 102 ARG B CA 1
ATOM 2066 C C . ARG B 1 102 ? 2.5 -3.828 -19.219 1 78.5 102 ARG B C 1
ATOM 2068 O O . ARG B 1 102 ? 2.48 -3.939 -17.984 1 78.5 102 ARG B O 1
ATOM 2075 N N . PRO B 1 103 ? 3.52 -3.5 -19.875 1 72.44 103 PRO B N 1
ATOM 2076 C CA . PRO B 1 103 ? 4.738 -3.326 -19.078 1 72.44 103 PRO B CA 1
ATOM 2077 C C . PRO B 1 103 ? 4.824 -1.949 -18.422 1 72.44 103 PRO B C 1
ATOM 2079 O O . PRO B 1 103 ? 4.637 -0.931 -19.094 1 72.44 103 PRO B O 1
ATOM 2082 N N . VAL B 1 104 ? 4.918 -1.873 -17.141 1 75.94 104 VAL B N 1
ATOM 2083 C CA . VAL B 1 104 ? 5.289 -0.689 -16.375 1 75.94 104 VAL B CA 1
ATOM 2084 C C . VAL B 1 104 ? 6.543 -0.977 -15.555 1 75.94 104 VAL B C 1
ATOM 2086 O O . VAL B 1 104 ? 6.539 -1.854 -14.695 1 75.94 104 VAL B O 1
ATOM 2089 N N . PRO B 1 105 ? 7.641 -0.289 -16.016 1 70.69 105 PRO B N 1
ATOM 2090 C CA . PRO B 1 105 ? 8.859 -0.58 -15.258 1 70.69 105 PRO B CA 1
ATOM 2091 C C . PRO B 1 105 ? 8.641 -0.507 -13.742 1 70.69 105 PRO B C 1
ATOM 2093 O O . PRO B 1 105 ? 8.062 0.46 -13.25 1 70.69 105 PRO B O 1
ATOM 2096 N N . GLY B 1 106 ? 9.016 -1.56 -13.109 1 78.81 106 GLY B N 1
ATOM 2097 C CA . GLY B 1 106 ? 8.969 -1.587 -11.656 1 78.81 106 GLY B CA 1
ATOM 2098 C C . GLY B 1 106 ? 7.613 -1.999 -11.117 1 78.81 106 GLY B C 1
ATOM 2099 O O . GLY B 1 106 ? 7.422 -2.074 -9.898 1 78.81 106 GLY B O 1
ATOM 2100 N N . GLN B 1 107 ? 6.75 -2.248 -12.102 1 91.06 107 GLN B N 1
ATOM 2101 C CA . GLN B 1 107 ? 5.418 -2.652 -11.656 1 91.06 107 GLN B CA 1
ATOM 2102 C C . GLN B 1 107 ? 4.875 -3.789 -12.516 1 91.06 107 GLN B C 1
ATOM 2104 O O . GLN B 1 107 ? 4.586 -3.6 -13.695 1 91.06 107 GLN B O 1
ATOM 2109 N N . SER B 1 108 ? 4.793 -4.926 -11.906 1 96.94 108 SER B N 1
ATOM 2110 C CA . SER B 1 108 ? 4.145 -6.059 -12.562 1 96.94 108 SER B CA 1
ATOM 2111 C C . SER B 1 108 ? 2.627 -5.914 -12.539 1 96.94 108 SER B C 1
ATOM 2113 O O . SER B 1 108 ? 2.076 -5.199 -11.703 1 96.94 108 SER B O 1
ATOM 2115 N N . SER B 1 109 ? 1.958 -6.641 -13.445 1 97.88 109 SER B N 1
ATOM 2116 C CA . SER B 1 109 ? 0.5 -6.621 -13.508 1 97.88 109 SER B CA 1
ATOM 2117 C C . SER B 1 109 ? -0.113 -7.18 -12.227 1 97.88 109 SER B C 1
ATOM 2119 O O . SER B 1 109 ? -1.218 -6.793 -11.844 1 97.88 109 SER B O 1
ATOM 2121 N N . GLY B 1 110 ? 0.614 -8.055 -11.562 1 98.56 110 GLY B N 1
ATOM 2122 C CA . GLY B 1 110 ? 0.091 -8.727 -10.391 1 98.56 110 GLY B CA 1
ATOM 2123 C C . GLY B 1 110 ? 0.362 -7.973 -9.102 1 98.56 110 GLY B C 1
ATOM 2124 O O . GLY B 1 110 ? -0.016 -8.43 -8.016 1 98.56 110 GLY B O 1
ATOM 2125 N N . ASP B 1 111 ? 1.056 -6.801 -9.203 1 98.56 111 ASP B N 1
ATOM 2126 C CA . ASP B 1 111 ? 1.354 -6.031 -8 1 98.56 111 ASP B CA 1
ATOM 2127 C C . ASP B 1 111 ? 0.098 -5.355 -7.449 1 98.56 111 ASP B C 1
ATOM 2129 O O . ASP B 1 111 ? -0.609 -4.66 -8.18 1 98.56 111 ASP B O 1
ATOM 2133 N N . LEU B 1 112 ? -0.165 -5.602 -6.141 1 98.88 112 LEU B N 1
ATOM 2134 C CA . LEU B 1 112 ? -1.223 -4.902 -5.422 1 98.88 112 LEU B CA 1
ATOM 2135 C C . LEU B 1 112 ? -0.638 -3.996 -4.344 1 98.88 112 LEU B C 1
ATOM 2137 O O . LEU B 1 112 ? 0.518 -4.16 -3.945 1 98.88 112 LEU B O 1
ATOM 2141 N N . THR B 1 113 ? -1.493 -2.98 -3.926 1 98.81 113 THR B N 1
ATOM 2142 C CA . THR B 1 113 ? -1.084 -2.244 -2.734 1 98.81 113 THR B CA 1
ATOM 2143 C C . THR B 1 113 ? -0.976 -3.178 -1.532 1 98.81 113 THR B C 1
ATOM 2145 O O . THR B 1 113 ? -1.527 -4.281 -1.545 1 98.81 113 THR B O 1
ATOM 2148 N N . SER B 1 114 ? -0.28 -2.758 -0.53 1 98.88 114 SER B N 1
ATOM 2149 C CA . SER B 1 114 ? 0.056 -3.611 0.605 1 98.88 114 SER B CA 1
ATOM 2150 C C . SER B 1 114 ? -1.125 -3.754 1.558 1 98.88 114 SER B C 1
ATOM 2152 O O . SER B 1 114 ? -2.006 -2.893 1.598 1 98.88 114 SER B O 1
ATOM 2154 N N . LEU B 1 115 ? -1.12 -4.879 2.246 1 98.94 115 LEU B N 1
ATOM 2155 C CA . LEU B 1 115 ? -2.014 -5.074 3.385 1 98.94 115 LEU B CA 1
ATOM 2156 C C . LEU B 1 115 ? -1.443 -4.426 4.641 1 98.94 115 LEU B C 1
ATOM 2158 O O . LEU B 1 115 ? -0.312 -4.715 5.035 1 98.94 115 LEU B O 1
ATOM 2162 N N . GLN B 1 116 ? -2.193 -3.508 5.195 1 98.56 116 GLN B N 1
ATOM 2163 C CA . GLN B 1 116 ? -1.834 -2.912 6.477 1 98.56 116 GLN B CA 1
ATOM 2164 C C . GLN B 1 116 ? -2.398 -3.727 7.637 1 98.56 116 GLN B C 1
ATOM 2166 O O . GLN B 1 116 ? -3.615 -3.885 7.758 1 98.56 116 GLN B O 1
ATOM 2171 N N . VAL B 1 117 ? -1.477 -4.234 8.469 1 98.25 117 VAL B N 1
ATOM 2172 C CA . VAL B 1 117 ? -1.854 -5.145 9.547 1 98.25 117 VAL B CA 1
ATOM 2173 C C . VAL B 1 117 ? -1.781 -4.418 10.891 1 98.25 117 VAL B C 1
ATOM 2175 O O . VAL B 1 117 ? -0.77 -3.785 11.203 1 98.25 117 VAL B O 1
ATOM 2178 N N . ARG B 1 118 ? -2.828 -4.512 11.617 1 97 118 ARG B N 1
ATOM 2179 C CA . ARG B 1 118 ? -2.947 -3.852 12.914 1 97 118 ARG B CA 1
ATOM 2180 C C . ARG B 1 118 ? -2.141 -4.586 13.984 1 97 118 ARG B C 1
ATOM 2182 O O . ARG B 1 118 ? -1.56 -5.641 13.711 1 97 118 ARG B O 1
ATOM 2189 N N . SER B 1 119 ? -2.115 -4.035 15.195 1 95.56 119 SER B N 1
ATOM 2190 C CA . SER B 1 119 ? -1.292 -4.555 16.281 1 95.56 119 SER B CA 1
ATOM 2191 C C . SER B 1 119 ? -1.715 -5.969 16.672 1 95.56 119 SER B C 1
ATOM 2193 O O . SER B 1 119 ? -0.906 -6.746 17.188 1 95.56 119 SER B O 1
ATOM 2195 N N . ASP B 1 120 ? -2.955 -6.363 16.438 1 95.44 120 ASP B N 1
ATOM 2196 C CA . ASP B 1 120 ? -3.439 -7.68 16.828 1 95.44 120 ASP B CA 1
ATOM 2197 C C . ASP B 1 120 ? -3.199 -8.703 15.727 1 95.44 120 ASP B C 1
ATOM 2199 O O . ASP B 1 120 ? -3.586 -9.867 15.859 1 95.44 120 ASP B O 1
ATOM 2203 N N . GLY B 1 121 ? -2.678 -8.25 14.594 1 96.75 121 GLY B N 1
ATOM 2204 C CA . GLY B 1 121 ? -2.371 -9.156 13.492 1 96.75 121 GLY B CA 1
ATOM 2205 C C . GLY B 1 121 ? -3.473 -9.227 12.453 1 96.75 121 GLY B C 1
ATOM 2206 O O . GLY B 1 121 ? -3.379 -9.992 11.492 1 96.75 121 GLY B O 1
ATOM 2207 N N . SER B 1 122 ? -4.465 -8.375 12.586 1 97.69 122 SER B N 1
ATOM 2208 C CA . SER B 1 122 ? -5.582 -8.383 11.648 1 97.69 122 SER B CA 1
ATOM 2209 C C . SER B 1 122 ? -5.492 -7.211 10.672 1 97.69 122 SER B C 1
ATOM 2211 O O . SER B 1 122 ? -4.887 -6.18 10.984 1 97.69 122 SER B O 1
ATOM 2213 N N . GLY B 1 123 ? -6.035 -7.395 9.531 1 98.12 123 GLY B N 1
ATOM 2214 C CA . GLY B 1 123 ? -6.098 -6.332 8.539 1 98.12 123 GLY B CA 1
ATOM 2215 C C . GLY B 1 123 ? -7.18 -6.543 7.5 1 98.12 123 GLY B C 1
ATOM 2216 O O . GLY B 1 123 ? -7.68 -7.66 7.336 1 98.12 123 GLY B O 1
ATOM 2217 N N . THR B 1 124 ? -7.613 -5.48 6.906 1 98.81 124 THR B N 1
ATOM 2218 C CA . THR B 1 124 ? -8.523 -5.449 5.766 1 98.81 124 THR B CA 1
ATOM 2219 C C . THR B 1 124 ? -7.984 -4.543 4.664 1 98.81 124 THR B C 1
ATOM 2221 O O . THR B 1 124 ? -7.477 -3.455 4.941 1 98.81 124 THR B O 1
ATOM 2224 N N . LEU B 1 125 ? -8.18 -5.023 3.436 1 98.94 125 LEU B N 1
ATOM 2225 C CA . LEU B 1 125 ? -7.816 -4.234 2.262 1 98.94 125 LEU B CA 1
ATOM 2226 C C . LEU B 1 125 ? -8.875 -4.355 1.176 1 98.94 125 LEU B C 1
ATOM 2228 O O . LEU B 1 125 ? -9.328 -5.461 0.859 1 98.94 125 LEU B O 1
ATOM 2232 N N . VAL B 1 126 ? -9.328 -3.223 0.676 1 99 126 VAL B N 1
ATOM 2233 C CA . VAL B 1 126 ? -10.016 -3.17 -0.612 1 99 126 VAL B CA 1
ATOM 2234 C C . VAL B 1 126 ? -9.25 -2.256 -1.566 1 99 126 VAL B C 1
ATOM 2236 O O . VAL B 1 126 ? -8.93 -1.115 -1.222 1 99 126 VAL B O 1
ATOM 2239 N N . THR B 1 127 ? -8.922 -2.729 -2.725 1 98.94 127 THR B N 1
ATOM 2240 C CA . THR B 1 127 ? -8.25 -1.938 -3.75 1 98.94 127 THR B CA 1
ATOM 2241 C C . THR B 1 127 ? -8.805 -2.271 -5.133 1 98.94 127 THR B C 1
ATOM 2243 O O . THR B 1 127 ? -9.562 -3.232 -5.293 1 98.94 127 THR B O 1
ATOM 2246 N N . THR B 1 128 ? -8.531 -1.417 -6.125 1 98.75 128 THR B N 1
ATOM 2247 C CA . THR B 1 128 ? -8.984 -1.658 -7.492 1 98.75 128 THR B CA 1
ATOM 2248 C C . THR B 1 128 ? -7.805 -1.617 -8.461 1 98.75 128 THR B C 1
ATOM 2250 O O . THR B 1 128 ? -6.832 -0.897 -8.234 1 98.75 128 THR B O 1
ATOM 2253 N N . THR B 1 129 ? -7.898 -2.402 -9.492 1 98.25 129 THR B N 1
ATOM 2254 C CA . THR B 1 129 ? -6.867 -2.434 -10.523 1 98.25 129 THR B CA 1
ATOM 2255 C C . THR B 1 129 ? -7.445 -2.912 -11.852 1 98.25 129 THR B C 1
ATOM 2257 O O . THR B 1 129 ? -8.383 -3.713 -11.875 1 98.25 129 THR B O 1
ATOM 2260 N N . ASP B 1 130 ? -6.941 -2.375 -12.93 1 97.25 130 ASP B N 1
ATOM 2261 C CA . ASP B 1 130 ? -7.305 -2.84 -14.266 1 97.25 130 ASP B CA 1
ATOM 2262 C C . ASP B 1 130 ? -6.133 -3.545 -14.938 1 97.25 130 ASP B C 1
ATOM 2264 O O . ASP B 1 130 ? -6.074 -3.631 -16.172 1 97.25 130 ASP B O 1
ATOM 2268 N N . ALA B 1 131 ? -5.176 -4.023 -14.094 1 97.56 131 ALA B N 1
ATOM 2269 C CA . ALA B 1 131 ? -3.92 -4.555 -14.617 1 97.56 131 ALA B CA 1
ATOM 2270 C C . ALA B 1 131 ? -4.082 -6.012 -15.047 1 97.56 131 ALA B C 1
ATOM 2272 O O . ALA B 1 131 ? -3.182 -6.582 -15.672 1 97.56 131 ALA B O 1
ATOM 2273 N N . PHE B 1 132 ? -5.176 -6.617 -14.742 1 97.62 132 PHE B N 1
ATOM 2274 C CA . PHE B 1 132 ? -5.48 -7.977 -15.164 1 97.62 132 PHE B CA 1
ATOM 2275 C C . PHE B 1 132 ? -6.984 -8.188 -15.273 1 97.62 132 PHE B C 1
ATOM 2277 O O . PHE B 1 132 ? -7.766 -7.426 -14.703 1 97.62 132 PHE B O 1
ATOM 2284 N N . THR B 1 133 ? -7.355 -9.234 -16.016 1 96.5 133 THR B N 1
ATOM 2285 C CA . THR B 1 133 ? -8.742 -9.672 -16.156 1 96.5 133 THR B CA 1
ATOM 2286 C C . THR B 1 133 ? -8.961 -11 -15.445 1 96.5 133 THR B C 1
ATOM 2288 O O . THR B 1 133 ? -8.008 -11.633 -14.992 1 96.5 133 THR B O 1
ATOM 2291 N N . MET B 1 134 ? -10.25 -11.328 -15.375 1 97.25 134 MET B N 1
ATOM 2292 C CA . MET B 1 134 ? -10.562 -12.641 -14.82 1 97.25 134 MET B CA 1
ATOM 2293 C C . MET B 1 134 ? -9.875 -13.742 -15.617 1 97.25 134 MET B C 1
ATOM 2295 O O . MET B 1 134 ? -9.352 -14.703 -15.039 1 97.25 134 MET B O 1
ATOM 2299 N N . ASP B 1 135 ? -9.844 -13.641 -16.938 1 96.38 135 ASP B N 1
ATOM 2300 C CA . ASP B 1 135 ? -9.211 -14.641 -17.797 1 96.38 135 ASP B CA 1
ATOM 2301 C C . ASP B 1 135 ? -7.715 -14.734 -17.516 1 96.38 135 ASP B C 1
ATOM 2303 O O . ASP B 1 135 ? -7.148 -15.828 -17.516 1 96.38 135 ASP B O 1
ATOM 2307 N N . ASP B 1 136 ? -7.074 -13.602 -17.266 1 96.81 136 ASP B N 1
ATOM 2308 C CA . ASP B 1 136 ? -5.648 -13.594 -16.969 1 96.81 136 ASP B CA 1
ATOM 2309 C C . ASP B 1 136 ? -5.355 -14.406 -15.703 1 96.81 136 ASP B C 1
ATOM 2311 O O . ASP B 1 136 ? -4.289 -15.016 -15.586 1 96.81 136 ASP B O 1
ATOM 2315 N N . LEU B 1 137 ? -6.316 -14.438 -14.742 1 98.19 137 LEU B N 1
ATOM 2316 C CA . LEU B 1 137 ? -6.102 -15.086 -13.453 1 98.19 137 LEU B CA 1
ATOM 2317 C C . LEU B 1 137 ? -6.402 -16.578 -13.531 1 98.19 137 LEU B C 1
ATOM 2319 O O . LEU B 1 137 ? -5.871 -17.359 -12.75 1 98.19 137 LEU B O 1
ATOM 2323 N N . THR B 1 138 ? -7.246 -16.984 -14.477 1 97.44 138 THR B N 1
ATOM 2324 C CA . THR B 1 138 ? -7.805 -18.328 -14.383 1 97.44 138 THR B CA 1
ATOM 2325 C C . THR B 1 138 ? -7.328 -19.188 -15.547 1 97.44 138 THR B C 1
ATOM 2327 O O . THR B 1 138 ? -7.535 -20.406 -15.547 1 97.44 138 THR B O 1
ATOM 2330 N N . SER B 1 139 ? -6.711 -18.609 -16.531 1 95.06 139 SER B N 1
ATOM 2331 C CA . SER B 1 139 ? -6.277 -19.359 -17.703 1 95.06 139 SER B CA 1
ATOM 2332 C C . SER B 1 139 ? -4.965 -20.094 -17.422 1 95.06 139 SER B C 1
ATOM 2334 O O . SER B 1 139 ? -4.246 -19.766 -16.484 1 95.06 139 SER B O 1
ATOM 2336 N N . GLY B 1 140 ? -4.762 -21.219 -18.188 1 95.06 140 GLY B N 1
ATOM 2337 C CA . GLY B 1 140 ? -3.488 -21.922 -18.125 1 95.06 140 GLY B CA 1
ATOM 2338 C C . GLY B 1 140 ? -3.201 -22.516 -16.75 1 95.06 140 GLY B C 1
ATOM 2339 O O . GLY B 1 140 ? -4.008 -23.266 -16.219 1 95.06 140 GLY B O 1
ATOM 2340 N N . GLN B 1 141 ? -2.078 -22.078 -16.156 1 95 141 GLN B N 1
ATOM 2341 C CA . GLN B 1 141 ? -1.645 -22.594 -14.867 1 95 141 GLN B CA 1
ATOM 2342 C C . GLN B 1 141 ? -2.35 -21.875 -13.727 1 95 141 GLN B C 1
ATOM 2344 O O . GLN B 1 141 ? -2.012 -22.078 -12.555 1 95 141 GLN B O 1
ATOM 2349 N N . LYS B 1 142 ? -3.271 -21.047 -14.008 1 97.56 142 LYS B N 1
ATOM 2350 C CA . LYS B 1 142 ? -3.914 -20.188 -13.016 1 97.56 142 LYS B CA 1
ATOM 2351 C C . LYS B 1 142 ? -2.891 -19.297 -12.305 1 97.56 142 LYS B C 1
ATOM 2353 O O . LYS B 1 142 ? -1.81 -19.047 -12.844 1 97.56 142 LYS B O 1
ATOM 2358 N N . THR B 1 143 ? -3.307 -18.656 -11.273 1 98.69 143 THR B N 1
ATOM 2359 C CA . THR B 1 143 ? -2.467 -17.75 -10.5 1 98.69 143 THR B CA 1
ATOM 2360 C C . THR B 1 143 ? -2.676 -17.969 -9.008 1 98.69 143 THR B C 1
ATOM 2362 O O . THR B 1 143 ? -3.576 -18.703 -8.594 1 98.69 143 THR B O 1
ATOM 2365 N N . ALA B 1 144 ? -1.817 -17.375 -8.242 1 98.94 144 ALA B N 1
ATOM 2366 C CA . ALA B 1 144 ? -1.921 -17.406 -6.781 1 98.94 144 ALA B CA 1
ATOM 2367 C C . ALA B 1 144 ? -1.723 -16.016 -6.195 1 98.94 144 ALA B C 1
ATOM 2369 O O . ALA B 1 144 ? -0.902 -15.234 -6.688 1 98.94 144 ALA B O 1
ATOM 2370 N N . ILE B 1 145 ? -2.508 -15.695 -5.18 1 98.94 145 ILE B N 1
ATOM 2371 C CA . ILE B 1 145 ? -2.283 -14.469 -4.422 1 98.94 145 ILE B CA 1
ATOM 2372 C C . ILE B 1 145 ? -1.451 -14.773 -3.18 1 98.94 145 ILE B C 1
ATOM 2374 O O . ILE B 1 145 ? -1.702 -15.766 -2.484 1 98.94 145 ILE B O 1
ATOM 2378 N N . ILE B 1 146 ? -0.434 -13.945 -2.926 1 98.94 146 ILE B N 1
ATOM 2379 C CA . ILE B 1 146 ? 0.494 -14.195 -1.828 1 98.94 146 ILE B CA 1
ATOM 2380 C C . ILE B 1 146 ? 0.623 -12.938 -0.97 1 98.94 146 ILE B C 1
ATOM 2382 O O . ILE B 1 146 ? 0.731 -11.828 -1.496 1 98.94 146 ILE B O 1
ATOM 2386 N N . ILE B 1 147 ? 0.506 -13.094 0.337 1 98.94 147 ILE B N 1
ATOM 2387 C CA . ILE B 1 147 ? 0.935 -12.109 1.318 1 98.94 147 ILE B CA 1
ATOM 2388 C C . ILE B 1 147 ? 2.383 -12.375 1.724 1 98.94 147 ILE B C 1
ATOM 2390 O O . ILE B 1 147 ? 2.732 -13.5 2.092 1 98.94 147 ILE B O 1
ATOM 2394 N N . HIS B 1 148 ? 3.201 -11.359 1.651 1 98.88 148 HIS B N 1
ATOM 2395 C CA . HIS B 1 148 ? 4.609 -11.461 2.02 1 98.88 148 HIS B CA 1
ATOM 2396 C C . HIS B 1 148 ? 4.836 -11 3.455 1 98.88 148 HIS B C 1
ATOM 2398 O O . HIS B 1 148 ? 3.941 -10.422 4.078 1 98.88 148 HIS B O 1
ATOM 2404 N N . ALA B 1 149 ? 6.023 -11.266 3.928 1 98.5 149 ALA B N 1
ATOM 2405 C CA . ALA B 1 149 ? 6.352 -11.023 5.332 1 98.5 149 ALA B CA 1
ATOM 2406 C C . ALA B 1 149 ? 6.574 -9.531 5.594 1 98.5 149 ALA B C 1
ATOM 2408 O O . ALA B 1 149 ? 6.262 -9.031 6.676 1 98.5 149 ALA B O 1
ATOM 2409 N N . GLY B 1 150 ? 7.109 -8.82 4.652 1 97.75 150 GLY B N 1
ATOM 2410 C CA . GLY B 1 150 ? 7.508 -7.441 4.879 1 97.75 150 GLY B CA 1
ATOM 2411 C C . GLY B 1 150 ? 6.855 -6.465 3.916 1 97.75 150 GLY B C 1
ATOM 2412 O O . GLY B 1 150 ? 6.035 -6.859 3.084 1 97.75 150 GLY B O 1
ATOM 2413 N N . ALA B 1 151 ? 7.289 -5.234 4.121 1 98.12 151 ALA B N 1
ATOM 2414 C CA . ALA B 1 151 ? 6.758 -4.156 3.295 1 98.12 151 ALA B CA 1
ATOM 2415 C C . ALA B 1 151 ? 7.344 -4.203 1.887 1 98.12 151 ALA B C 1
ATOM 2417 O O . ALA B 1 151 ? 8.531 -4.5 1.71 1 98.12 151 ALA B O 1
ATOM 2418 N N . ASP B 1 152 ? 6.473 -3.984 0.886 1 98.62 152 ASP B N 1
ATOM 2419 C CA . ASP B 1 152 ? 6.918 -3.758 -0.486 1 98.62 152 ASP B CA 1
ATOM 2420 C C . ASP B 1 152 ? 7.52 -2.363 -0.645 1 98.62 152 ASP B C 1
ATOM 2422 O O . ASP B 1 152 ? 6.996 -1.389 -0.099 1 98.62 152 ASP B O 1
ATOM 2426 N N . ASN B 1 153 ? 8.625 -2.223 -1.391 1 98.69 153 ASN B N 1
ATOM 2427 C CA . ASN B 1 153 ? 9.188 -0.896 -1.621 1 98.69 153 ASN B CA 1
ATOM 2428 C C . ASN B 1 153 ? 8.758 -0.333 -2.975 1 98.69 153 ASN B C 1
ATOM 2430 O O . ASN B 1 153 ? 9.125 0.789 -3.328 1 98.69 153 ASN B O 1
ATOM 2434 N N . PHE B 1 154 ? 8.023 -1.128 -3.73 1 98.38 154 PHE B N 1
ATOM 2435 C CA . PHE B 1 154 ? 7.441 -0.715 -5.004 1 98.38 154 PHE B CA 1
ATOM 2436 C C . PHE B 1 154 ? 8.523 -0.181 -5.941 1 98.38 154 PHE B C 1
ATOM 2438 O O . PHE B 1 154 ? 8.289 0.774 -6.684 1 98.38 154 PHE B O 1
ATOM 2445 N N . ALA B 1 155 ? 9.719 -0.739 -5.766 1 97.88 155 ALA B N 1
ATOM 2446 C CA . ALA B 1 155 ? 10.891 -0.44 -6.586 1 97.88 155 ALA B CA 1
ATOM 2447 C C . ALA B 1 155 ? 11.328 1.013 -6.41 1 97.88 155 ALA B C 1
ATOM 2449 O O . ALA B 1 155 ? 12.039 1.559 -7.254 1 97.88 155 ALA B O 1
ATOM 2450 N N . ASN B 1 156 ? 10.891 1.621 -5.371 1 98.38 156 ASN B N 1
ATOM 2451 C CA . ASN B 1 156 ? 11.266 3.002 -5.082 1 98.38 156 ASN B CA 1
ATOM 2452 C C . ASN B 1 156 ? 12.547 3.072 -4.254 1 98.38 156 ASN B C 1
ATOM 2454 O O . ASN B 1 156 ? 12.492 3.137 -3.023 1 98.38 156 ASN B O 1
ATOM 2458 N N . ILE B 1 157 ? 13.594 3.062 -4.961 1 98.56 157 ILE B N 1
ATOM 2459 C CA . ILE B 1 157 ? 14.93 3.316 -4.434 1 98.56 157 ILE B CA 1
ATOM 2460 C C . ILE B 1 157 ? 15.492 4.605 -5.035 1 98.56 157 ILE B C 1
ATOM 2462 O O . ILE B 1 157 ? 15.969 4.609 -6.172 1 98.56 157 ILE B O 1
ATOM 2466 N N . PRO B 1 158 ? 15.445 5.688 -4.266 1 98.62 158 PRO B N 1
ATOM 2467 C CA . PRO B 1 158 ? 15.891 6.953 -4.852 1 98.62 158 PRO B CA 1
ATOM 2468 C C . PRO B 1 158 ? 17.328 6.898 -5.363 1 98.62 158 PRO B C 1
ATOM 2470 O O . PRO B 1 158 ? 18.266 6.793 -4.566 1 98.62 158 PRO B O 1
ATOM 2473 N N . ALA B 1 159 ? 17.531 7.145 -6.637 1 98.25 159 ALA B N 1
ATOM 2474 C CA . ALA B 1 159 ? 18.828 6.945 -7.297 1 98.25 159 ALA B CA 1
ATOM 2475 C C . ALA B 1 159 ? 19.812 8.055 -6.926 1 98.25 159 ALA B C 1
ATOM 2477 O O . ALA B 1 159 ? 21.016 7.883 -7.059 1 98.25 159 ALA B O 1
ATOM 2478 N N . ASP B 1 160 ? 19.328 9.195 -6.543 1 98.38 160 ASP B N 1
ATOM 2479 C CA . ASP B 1 160 ? 20.188 10.32 -6.176 1 98.38 160 ASP B CA 1
ATOM 2480 C C . ASP B 1 160 ? 20.766 10.133 -4.773 1 98.38 160 ASP B C 1
ATOM 2482 O O . ASP B 1 160 ? 21.719 10.812 -4.398 1 98.38 160 ASP B O 1
ATOM 2486 N N . ARG B 1 161 ? 20.203 9.094 -4.023 1 98.5 161 ARG B N 1
ATOM 2487 C CA . ARG B 1 161 ? 20.641 9 -2.635 1 98.5 161 ARG B CA 1
ATOM 2488 C C . ARG B 1 161 ? 21.094 7.578 -2.301 1 98.5 161 ARG B C 1
ATOM 2490 O O . ARG B 1 161 ? 21.688 7.344 -1.248 1 98.5 161 ARG B O 1
ATOM 2497 N N . TYR B 1 162 ? 20.812 6.652 -3.246 1 98.75 162 TYR B N 1
ATOM 2498 C CA . TYR B 1 162 ? 21.172 5.27 -2.973 1 98.75 162 TYR B CA 1
ATOM 2499 C C . TYR B 1 162 ? 21.891 4.648 -4.164 1 98.75 162 TYR B C 1
ATOM 2501 O O . TYR B 1 162 ? 21.516 4.879 -5.316 1 98.75 162 TYR B O 1
ATOM 2509 N N . ASN B 1 163 ? 22.859 3.834 -3.85 1 98.5 163 ASN B N 1
ATOM 251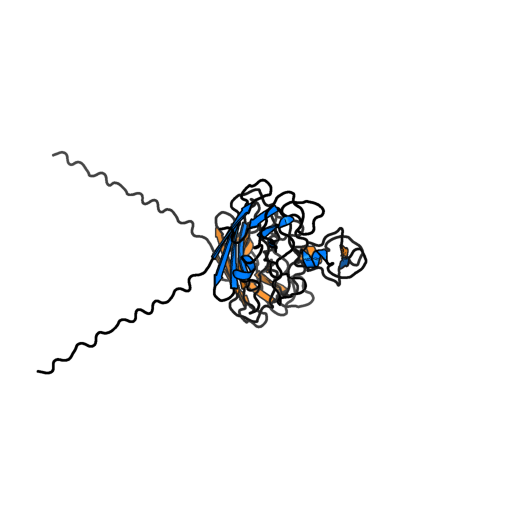0 C CA . ASN B 1 163 ? 23.547 2.969 -4.801 1 98.5 163 ASN B CA 1
ATOM 2511 C C . ASN B 1 163 ? 23.438 1.5 -4.402 1 98.5 163 ASN B C 1
ATOM 2513 O O . ASN B 1 163 ? 23.438 1.173 -3.217 1 98.5 163 ASN B O 1
ATOM 2517 N N . GLN B 1 164 ? 23.422 0.742 -5.445 1 98.38 164 GLN B N 1
ATOM 2518 C CA . GLN B 1 164 ? 23.672 -0.671 -5.184 1 98.38 164 GLN B CA 1
ATOM 2519 C C . GLN B 1 164 ? 25.078 -0.888 -4.633 1 98.38 164 GLN B C 1
ATOM 2521 O O . GLN B 1 164 ? 25.953 -0.052 -4.832 1 98.38 164 GLN B O 1
ATOM 2526 N N . THR B 1 165 ? 25.281 -1.96 -3.98 1 97.12 165 THR B N 1
ATOM 2527 C CA . THR B 1 165 ? 26.594 -2.219 -3.395 1 97.12 165 THR B CA 1
ATOM 2528 C C . THR B 1 165 ? 27.672 -2.258 -4.477 1 97.12 165 THR B C 1
ATOM 2530 O O . THR B 1 165 ? 28.844 -2.02 -4.195 1 97.12 165 THR B O 1
ATOM 2533 N N . ASN B 1 166 ? 27.297 -2.471 -5.707 1 96.81 166 ASN B N 1
ATOM 2534 C CA . ASN B 1 166 ? 28.25 -2.482 -6.805 1 96.81 166 ASN B CA 1
ATOM 2535 C C . ASN B 1 166 ? 28.469 -1.086 -7.383 1 96.81 166 ASN B C 1
ATOM 2537 O O . ASN B 1 166 ? 29.203 -0.917 -8.359 1 96.81 166 ASN B O 1
ATOM 2541 N N . GLY B 1 167 ? 27.703 -0.144 -6.844 1 96.69 167 GLY B N 1
ATOM 2542 C CA . GLY B 1 167 ? 27.938 1.238 -7.23 1 96.69 167 GLY B CA 1
ATOM 2543 C C . GLY B 1 167 ? 26.875 1.777 -8.18 1 96.69 167 GLY B C 1
ATOM 2544 O O . GLY B 1 167 ? 26.844 2.977 -8.461 1 96.69 167 GLY B O 1
ATOM 2545 N N . THR B 1 168 ? 26.031 0.89 -8.719 1 97.94 168 THR B N 1
ATOM 2546 C CA . THR B 1 168 ? 25 1.314 -9.664 1 97.94 168 THR B CA 1
ATOM 2547 C C . THR B 1 168 ? 23.891 2.068 -8.945 1 97.94 168 THR B C 1
ATOM 2549 O O . THR B 1 168 ? 23.391 1.612 -7.91 1 97.94 168 THR B O 1
ATOM 2552 N N . ALA B 1 169 ? 23.469 3.17 -9.477 1 97.94 169 ALA B N 1
ATOM 2553 C CA . ALA B 1 169 ? 22.422 3.973 -8.844 1 97.94 169 ALA B CA 1
ATOM 2554 C C . ALA B 1 169 ? 21.047 3.338 -9.055 1 97.94 169 ALA B C 1
ATOM 2556 O O . ALA B 1 169 ? 20.734 2.836 -10.133 1 97.94 169 ALA B O 1
ATOM 2557 N N . GLY B 1 170 ? 20.188 3.385 -7.992 1 97.12 170 GLY B N 1
ATOM 2558 C CA . GLY B 1 170 ? 18.797 2.996 -8.148 1 97.12 170 GLY B CA 1
ATOM 2559 C C . GLY B 1 170 ? 18.562 1.516 -7.914 1 97.12 170 GLY B C 1
ATOM 2560 O O . GLY B 1 170 ? 19.422 0.822 -7.375 1 97.12 170 GLY B O 1
ATOM 2561 N N . PRO B 1 171 ? 17.406 1.053 -8.188 1 97.75 171 PRO B N 1
ATOM 2562 C CA . PRO B 1 171 ? 17.031 -0.32 -7.855 1 97.75 171 PRO B CA 1
ATOM 2563 C C . PRO B 1 171 ? 17.703 -1.358 -8.742 1 97.75 171 PRO B C 1
ATOM 2565 O O . PRO B 1 171 ? 17.906 -1.121 -9.938 1 97.75 171 PRO B O 1
ATOM 2568 N N . ASP B 1 172 ? 18.047 -2.482 -8.109 1 97.94 172 ASP B N 1
ATOM 2569 C CA . ASP B 1 172 ? 18.562 -3.617 -8.867 1 97.94 172 ASP B CA 1
ATOM 2570 C C . ASP B 1 172 ? 17.422 -4.48 -9.398 1 97.94 172 ASP B C 1
ATOM 2572 O O . ASP B 1 172 ? 16.234 -4.156 -9.203 1 97.94 172 ASP B O 1
ATOM 2576 N N . GLN B 1 173 ? 17.797 -5.539 -10.031 1 96.19 173 GLN B N 1
ATOM 2577 C CA . GLN B 1 173 ? 16.797 -6.375 -10.695 1 96.19 173 GLN B CA 1
ATOM 2578 C C . GLN B 1 173 ? 15.898 -7.074 -9.68 1 96.19 173 GLN B C 1
ATOM 2580 O O . GLN B 1 173 ? 14.703 -7.27 -9.93 1 96.19 173 GLN B O 1
ATOM 2585 N N . THR B 1 174 ? 16.422 -7.465 -8.516 1 97.12 174 THR B N 1
ATOM 2586 C CA . THR B 1 174 ? 15.617 -8.109 -7.477 1 97.12 174 THR B CA 1
ATOM 2587 C C . THR B 1 174 ? 14.539 -7.156 -6.961 1 97.12 174 THR B C 1
ATOM 2589 O O . THR B 1 174 ? 13.375 -7.547 -6.828 1 97.12 174 THR B O 1
ATOM 2592 N N . THR B 1 175 ? 14.914 -5.918 -6.742 1 98.12 175 THR B N 1
ATOM 2593 C CA . THR B 1 175 ? 13.969 -4.898 -6.293 1 98.12 175 THR B CA 1
ATOM 2594 C C . THR B 1 175 ? 12.898 -4.645 -7.352 1 98.12 175 THR B C 1
ATOM 2596 O O . THR B 1 175 ? 11.711 -4.59 -7.039 1 98.12 175 THR B O 1
ATOM 2599 N N . LEU B 1 176 ? 13.328 -4.566 -8.586 1 96.81 176 LEU B N 1
ATOM 2600 C CA . LEU B 1 176 ? 12.391 -4.328 -9.672 1 96.81 176 LEU B CA 1
ATOM 2601 C C . LEU B 1 176 ? 11.391 -5.48 -9.789 1 96.81 176 LEU B C 1
ATOM 2603 O O . LEU B 1 176 ? 10.211 -5.258 -10.062 1 96.81 176 LEU B O 1
ATOM 2607 N N . ALA B 1 177 ? 11.859 -6.668 -9.492 1 95.81 177 ALA B N 1
ATOM 2608 C CA . ALA B 1 177 ? 11.047 -7.855 -9.727 1 95.81 177 ALA B CA 1
ATOM 2609 C C . ALA B 1 177 ? 10.141 -8.148 -8.531 1 95.81 177 ALA B C 1
ATOM 2611 O O . ALA B 1 177 ? 9.047 -8.68 -8.688 1 95.81 177 ALA B O 1
ATOM 2612 N N . THR B 1 178 ? 10.609 -7.723 -7.285 1 97.5 178 THR B N 1
ATOM 2613 C CA . THR B 1 178 ? 9.93 -8.305 -6.133 1 97.5 178 THR B CA 1
ATOM 2614 C C . THR B 1 178 ? 9.43 -7.215 -5.191 1 97.5 178 THR B C 1
ATOM 2616 O O . THR B 1 178 ? 8.594 -7.477 -4.32 1 97.5 178 THR B O 1
ATOM 2619 N N . GLY B 1 179 ? 9.992 -5.965 -5.332 1 98.25 179 GLY B N 1
ATOM 2620 C CA . GLY B 1 179 ? 9.695 -4.922 -4.363 1 98.25 179 GLY B CA 1
ATOM 2621 C C . GLY B 1 179 ? 10.289 -5.199 -2.992 1 98.25 179 GLY B C 1
ATOM 2622 O O . GLY B 1 179 ? 10.008 -4.484 -2.031 1 98.25 179 GLY B O 1
ATOM 2623 N N . ASP B 1 180 ? 11.039 -6.34 -2.865 1 98.56 180 ASP B N 1
ATOM 2624 C CA . ASP B 1 180 ? 11.773 -6.715 -1.662 1 98.56 180 ASP B CA 1
ATOM 2625 C C . ASP B 1 180 ? 10.828 -6.945 -0.488 1 98.56 180 ASP B C 1
ATOM 2627 O O . ASP B 1 180 ? 11.125 -6.551 0.643 1 98.56 180 ASP B O 1
ATOM 2631 N N . ALA B 1 181 ? 9.695 -7.562 -0.75 1 98.62 181 ALA B N 1
ATOM 2632 C CA . ALA B 1 181 ? 8.672 -7.734 0.28 1 98.62 181 ALA B CA 1
ATOM 2633 C C . ALA B 1 181 ? 8.984 -8.938 1.162 1 98.62 181 ALA B C 1
ATOM 2635 O O . ALA B 1 181 ? 8.266 -9.211 2.127 1 98.62 181 ALA B O 1
ATOM 2636 N N . GLY B 1 182 ? 10.055 -9.734 0.858 1 98.12 182 GLY B N 1
ATOM 2637 C CA . GLY B 1 182 ? 10.539 -10.797 1.725 1 98.12 182 GLY B CA 1
ATOM 2638 C C . GLY B 1 182 ? 9.797 -12.109 1.538 1 98.12 182 GLY B C 1
ATOM 2639 O O . GLY B 1 182 ? 9.242 -12.367 0.468 1 98.12 182 GLY B O 1
ATOM 2640 N N . LYS B 1 183 ? 9.789 -12.93 2.512 1 98.25 183 LYS B N 1
ATOM 2641 C CA . LYS B 1 183 ? 9.273 -14.297 2.461 1 98.25 183 LYS B CA 1
ATOM 2642 C C . LYS B 1 183 ? 7.773 -14.305 2.174 1 98.25 183 LYS B C 1
ATOM 2644 O O . LYS B 1 183 ? 7.078 -13.32 2.441 1 98.25 183 LYS B O 1
ATOM 2649 N N . ARG B 1 184 ? 7.359 -15.422 1.621 1 98.88 184 ARG B N 1
ATOM 2650 C CA . ARG B 1 184 ? 5.949 -15.672 1.352 1 98.88 184 ARG B CA 1
ATOM 2651 C C . ARG B 1 184 ? 5.273 -16.328 2.547 1 98.88 184 ARG B C 1
ATOM 2653 O O . ARG B 1 184 ? 5.645 -17.438 2.945 1 98.88 184 ARG B O 1
ATOM 2660 N N . VAL B 1 185 ? 4.195 -15.703 3.119 1 98.56 185 VAL B N 1
ATOM 2661 C CA . VAL B 1 185 ? 3.762 -16.188 4.426 1 98.56 185 VAL B CA 1
ATOM 2662 C C . VAL B 1 185 ? 2.324 -16.688 4.336 1 98.56 185 VAL B C 1
ATOM 2664 O O . VAL B 1 185 ? 1.853 -17.406 5.234 1 98.56 185 VAL B O 1
ATOM 2667 N N . ALA B 1 186 ? 1.629 -16.328 3.316 1 98.81 186 ALA B N 1
ATOM 2668 C CA . ALA B 1 186 ? 0.303 -16.875 3.039 1 98.81 186 ALA B CA 1
ATOM 2669 C C . ALA B 1 186 ? 0.041 -16.938 1.538 1 98.81 186 ALA B C 1
ATOM 2671 O O . ALA B 1 186 ? 0.476 -16.062 0.783 1 98.81 186 ALA B O 1
ATOM 2672 N N . CYS B 1 187 ? -0.663 -17.922 1.16 1 98.75 187 CYS B N 1
ATOM 2673 C CA . CYS B 1 187 ? -0.87 -18.172 -0.26 1 98.75 187 CYS B CA 1
ATOM 2674 C C . CYS B 1 187 ? -2.252 -18.766 -0.514 1 98.75 187 CYS B C 1
ATOM 2676 O O . CYS B 1 187 ? -2.721 -19.609 0.252 1 98.75 187 CYS B O 1
ATOM 2678 N N . GLY B 1 188 ? -2.924 -18.297 -1.573 1 98.81 188 GLY B N 1
ATOM 2679 C CA . GLY B 1 188 ? -4.164 -18.875 -2.059 1 98.81 188 GLY B CA 1
ATOM 2680 C C . GLY B 1 188 ? -4.23 -18.969 -3.572 1 98.81 188 GLY B C 1
ATOM 2681 O O . GLY B 1 188 ? -3.98 -17.984 -4.27 1 98.81 188 GLY B O 1
ATOM 2682 N N . VAL B 1 189 ? -4.598 -20.141 -4.07 1 98.81 189 VAL B N 1
ATOM 2683 C CA . VAL B 1 189 ? -4.766 -20.312 -5.508 1 98.81 189 VAL B CA 1
ATOM 2684 C C . VAL B 1 189 ? -6.051 -19.641 -5.969 1 98.81 189 VAL B C 1
ATOM 2686 O O . VAL B 1 189 ? -7.098 -19.781 -5.34 1 98.81 189 VAL B O 1
ATOM 2689 N N . ILE B 1 190 ? -5.945 -18.875 -7 1 98.44 190 ILE B N 1
ATOM 2690 C CA . ILE B 1 190 ? -7.098 -18.156 -7.531 1 98.44 190 ILE B CA 1
ATOM 2691 C C . ILE B 1 190 ? -7.809 -19.016 -8.578 1 98.44 190 ILE B C 1
ATOM 2693 O O . ILE B 1 190 ? -7.188 -19.469 -9.531 1 98.44 190 ILE B O 1
ATOM 2697 N N . GLY B 1 191 ? -9.188 -19.172 -8.453 1 82.75 191 GLY B N 1
ATOM 2698 C CA . GLY B 1 191 ? -10 -19.922 -9.398 1 82.75 191 GLY B CA 1
ATOM 2699 C C . GLY B 1 191 ? -10.156 -21.375 -9.039 1 82.75 191 GLY B C 1
ATOM 2700 O O . GLY B 1 191 ? -10.578 -22.188 -9.859 1 82.75 191 GLY B O 1
ATOM 2701 N N . SER B 1 192 ? -9.555 -21.766 -7.953 1 66.56 192 SER B N 1
ATOM 2702 C CA . SER B 1 192 ? -9.758 -23.156 -7.594 1 66.56 192 SER B CA 1
ATOM 2703 C C . SER B 1 192 ? -11.156 -23.406 -7.039 1 66.56 192 SER B C 1
ATOM 2705 O O . SER B 1 192 ? -11.57 -24.547 -6.859 1 66.56 192 SER B O 1
ATOM 2707 N N . GLY B 1 193 ? -12.086 -22.312 -6.961 1 48.88 193 GLY B N 1
ATOM 2708 C CA . GLY B 1 193 ? -13.422 -22.766 -6.59 1 48.88 193 GLY B CA 1
ATOM 2709 C C . GLY B 1 193 ? -14.211 -23.312 -7.758 1 48.88 193 GLY B C 1
ATOM 2710 O O . GLY B 1 193 ? -13.875 -23.062 -8.922 1 48.88 193 GLY B O 1
#

Organism: NCBI:txid1299332

Solvent-accessible surface area (backbone atoms only — not comparable to full-atom values): 19685 Å² total; per-residue (Å²): 136,84,79,74,74,80,78,76,79,75,77,74,73,73,70,72,73,70,78,74,66,52,69,46,49,33,59,19,24,29,76,89,61,50,68,43,29,37,38,37,36,36,42,56,96,79,26,30,40,40,37,37,39,45,73,44,62,70,80,42,72,58,43,48,19,18,28,35,28,17,47,23,41,37,68,37,52,68,19,35,30,83,87,51,70,76,64,36,49,36,28,39,9,49,58,60,22,67,50,88,94,51,87,40,92,46,41,52,34,23,60,48,56,40,42,30,26,19,89,67,18,36,35,35,33,35,38,36,38,55,53,58,53,72,63,71,37,50,45,91,63,17,13,16,43,33,39,26,66,27,39,34,8,59,38,49,44,58,47,93,47,28,20,25,75,87,64,48,62,27,60,52,68,63,30,39,68,55,17,63,13,68,55,56,50,27,32,17,38,39,58,77,109,134,85,80,77,75,80,78,77,77,75,76,75,73,73,71,73,72,71,78,76,66,54,68,46,48,32,60,20,24,27,75,89,63,49,69,42,29,37,38,36,38,38,43,56,97,78,26,30,40,40,38,37,38,45,72,44,61,70,80,42,72,58,43,46,20,18,27,37,28,19,47,23,40,37,68,36,53,70,20,35,28,83,86,50,71,76,64,37,48,36,29,38,9,50,58,60,22,66,49,87,94,52,87,42,93,47,42,51,35,23,60,50,58,41,42,30,24,20,88,67,17,36,34,34,33,34,40,37,39,56,53,57,52,72,62,70,37,51,44,90,64,17,13,15,41,33,38,24,67,27,39,35,7,60,38,49,42,60,48,92,49,27,20,25,76,88,64,50,62,26,60,52,71,65,30,40,68,55,18,62,13,67,55,57,50,28,31,17,39,39,57,76,110

Radius of gyration: 25.01 Å; Cα contacts (8 Å, |Δi|>4): 1047; chains: 2; bounding box: 100×54×77 Å

Secondary structure (DSSP, 8-state):
---------------------EEEEEEEE-TTS-EEEEEEEEEETTEEEEEEEE-SSSSS-SEEEEEEEESS----TTEEETTEEEEETTGGG-SB---TT--BTTB-TTEEEEEEE-TTS--EEEEEE-S--HHHHHSTT-EEEEEESS---TT---TTTEEETTS-BS--HHHHHHTT--SEEEEEEET--/---------------------EEEEEEEE-TTS-EEEEEEEEEETTEEEEEEEE-SSSSS-SEEEEEEEESS----TTEEETTEEEEETTGGG-SB---TT--BTTB-TTEEEEEEE-TTS--EEEEEE-S--HHHHHSTT-EEEEEESS---TT---TTTEEETTS-BS--HHHHHHTT--SEEEEEEET--

InterPro domains:
  IPR001424 Superoxide dismutase, copper/zinc binding domain [PF00080] (41-190)
  IPR018152 Superoxide dismutase, copper/zinc, binding site [PS00332] (179-190)
  IPR036423 Superoxide dismutase-like, copper/zinc binding domain superfamily [G3DSA:2.60.40.200] (23-192)
  IPR036423 Superoxide dismutase-like, copper/zinc binding domain superfamily [SSF49329] (26-191)

pLDDT: mean 90.05, std 18.57, range [28.02, 99.0]

Foldseek 3Di:
DPPPDPPPPPPPPPPPPPVPFDKWKWFKAFQVGHTFWIWMWTDDPLKIKIKIWTPAFDLAAAAWWWKWKAQAQDFHAQAADPVGDGTGGRNPQPFGAADPPDDDFLDGLGGDGIWGADRRHITMDIDMDNSDDPCSQAPDRHIKMFIARAHQQSQDDQQVVDDDPVGHGGGDPCCSGPSCSHHTGIMIGIPPD/DPPPDDPPPPPPPPPPPPVPFDKWKWFKAFQVGHTFWIWMWTDDPLKIKIKIWTDAFDLAAAAWWWKWKAQAQDFHAQAADPVGDGTGGRNPQPFGAADPPDDDFLDGLGGDGIWGADRRHITMDIDMDNSDDPCSQCPDRHIKMFIARAHQQSQDDQQVVDDDPVGHGGGDPCCSGPSCSHHTGIMIGIPPD

Sequence (386 aa):
MWTGSPASAGTNEHREGASESEGLATQLRAPDGAEVATAKFDFADGFATVTIVTTGTGYLAPGFHGVHIHKVGKCEANSAGPTGGPVGDFLSAGGHLQVSGRPVPGQSSGDLTSLQVRSDGSGTLVTTTDAFTMDDLTSGQKTAIIIHAGADNFANIPADRYNQTNGTAGPDQTTLATGDAGKRVACGVIGSGMWTGSPASAGTNEHREGASESEGLATQLRAPDGAEVATAKFDFADGFATVTIVTTGTGYLAPGFHGVHIHKVGKCEANSAGPTGGPVGDFLSAGGHLQVSGRPVPGQSSGDLTSLQVRSDGSGTLVTTTDAFTMDDLTSGQKTAIIIHAGADNFANIPADRYNQTNGTAGPDQTTLATGDAGKRVACGVIGSG

Nearest PDB structures (foldseek):
  1pzs-assembly1_A-2  TM=9.835E-01  e=1.032E-25  Mycobacterium tuberculosis
  7rh7-assembly1_G  TM=8.037E-01  e=6.761E-15  Mycolicibacterium smegmatis MC2 155
  1oal-assembly1_A-2  TM=8.111E-01  e=2.987E-09  Photobacterium leiognathi subsp. leiognathi
  8iq0-assembly6_K  TM=8.039E-01  e=1.236E-08  Bos taurus
  6vbs-assembly3_F  TM=7.564E-01  e=2.804E-08  Salmonella enterica subsp. enterica serovar Typhimurium